Protein AF-A0AAX6DIH0-F1 (afdb_monomer)

pLDDT: mean 71.56, std 19.79, range [36.53, 96.69]

Sequence (492 aa):
MLKDIANDQSIKSLIQKYQELTCFIYNHGWALSIMRTETRNGELVRPAITRFATNFLALDSILTHQADLKRMTNTRGWAENYMKLNRKDREKTNVVVGLIDSQTYWRDIAGVTAIFGPLVKVLRMVDSDDKAEMSHLYEAMDRAKFMIKNVGKWYKKWWQMIDKRWNNQLHQVIHAAGYFLKPKYQYANDVVNDDEVLNGFYRVVNRMVNNNETRLNINREAERFRLKTGAFGSNQFQSAVNRCLPAEWRFIYAREDAPNLTRLAVRILSQTVSSSNCERNWTTFSLIHTRPRNRLTVAKLEKLVFVHYNMRLRIRNVETSGDNQNVIDLDEIFHDQDPLTAWTREREAPLLDGRENEWLDDNLDIDPQDTAANARRPEKERKHQMYHLNRSTAIKTTVLIVEEMELHSRLVFTSHMNMKILKTSHMNTLETGQVIINLESTVWMMYMLEDLAIMMYLLLRTITTTHMIVHLQVIIHTILQRQNNILHLMAS

Nearest PDB structures (foldseek):
  8glv-assembly1_Cn  TM=2.446E-01  e=6.737E+00  Chlamydomonas reinhardtii
  6ixr-assembly1_A  TM=1.914E-01  e=5.417E+00  Saccharomyces cerevisiae S288C

InterPro domains:
  IPR008906 HAT, C-terminal dimerisation domain [PF05699] (254-311)
  IPR012337 Ribonuclease H-like superfamily [SSF53098] (2-314)

Structure (mmCIF, N/CA/C/O backbone):
data_AF-A0AAX6DIH0-F1
#
_entry.id   AF-A0AAX6DIH0-F1
#
loop_
_atom_site.group_PDB
_atom_site.id
_atom_site.type_symbol
_atom_site.label_atom_id
_atom_site.label_alt_id
_atom_site.label_comp_id
_atom_site.label_asym_id
_atom_site.label_entity_id
_atom_site.label_seq_id
_atom_site.pdbx_PDB_ins_code
_atom_site.Cartn_x
_atom_site.Cartn_y
_atom_site.Cartn_z
_atom_site.occupancy
_atom_site.B_iso_or_equiv
_atom_site.auth_seq_id
_atom_site.auth_comp_id
_atom_site.auth_asym_id
_atom_site.auth_atom_id
_atom_site.pdbx_PDB_model_num
ATOM 1 N N . MET A 1 1 ? 1.348 10.554 -1.898 1.00 82.12 1 MET A N 1
ATOM 2 C CA . MET A 1 1 ? 2.619 9.851 -1.626 1.00 82.12 1 MET A CA 1
ATOM 3 C C . MET A 1 1 ? 3.290 9.378 -2.912 1.00 82.12 1 MET A C 1
ATOM 5 O O . MET A 1 1 ? 4.180 10.083 -3.362 1.00 82.12 1 MET A O 1
ATOM 9 N N . LEU A 1 2 ? 2.847 8.287 -3.563 1.00 82.44 2 LEU A N 1
ATOM 10 C CA . LEU A 1 2 ? 3.457 7.799 -4.822 1.00 82.44 2 LEU A CA 1
ATOM 11 C C . LEU A 1 2 ? 3.534 8.878 -5.914 1.00 82.44 2 LEU A C 1
ATOM 13 O O . LEU A 1 2 ? 4.553 9.017 -6.580 1.00 82.44 2 LEU A O 1
ATOM 17 N N . LYS A 1 3 ? 2.485 9.703 -6.036 1.00 82.38 3 LYS A N 1
ATOM 18 C CA . LYS A 1 3 ? 2.463 10.883 -6.915 1.00 82.38 3 LYS A CA 1
ATOM 19 C C . LYS A 1 3 ? 3.599 11.865 -6.648 1.00 82.38 3 LYS A C 1
ATOM 21 O O . LYS A 1 3 ? 4.177 12.400 -7.584 1.00 82.38 3 LYS A O 1
ATOM 26 N N . ASP A 1 4 ? 3.890 12.138 -5.383 1.00 84.62 4 ASP A N 1
ATOM 27 C CA . ASP A 1 4 ? 4.917 13.110 -5.016 1.00 84.62 4 ASP A CA 1
ATOM 28 C C . ASP A 1 4 ? 6.291 12.562 -5.358 1.00 84.62 4 ASP A C 1
ATOM 30 O O . ASP A 1 4 ? 7.088 13.260 -5.971 1.00 84.62 4 ASP A O 1
ATOM 34 N N . ILE A 1 5 ? 6.523 11.290 -5.027 1.00 84.75 5 ILE A N 1
ATOM 35 C CA . ILE A 1 5 ? 7.761 10.583 -5.346 1.00 84.75 5 ILE A CA 1
ATOM 36 C C . ILE A 1 5 ? 7.961 10.563 -6.871 1.00 84.75 5 ILE A C 1
ATOM 38 O O . ILE A 1 5 ? 9.002 10.990 -7.355 1.00 84.75 5 ILE A O 1
ATOM 42 N N . ALA A 1 6 ? 6.935 10.190 -7.642 1.00 82.62 6 ALA A N 1
ATOM 43 C CA . ALA A 1 6 ? 6.972 10.206 -9.106 1.00 82.62 6 ALA A CA 1
ATOM 44 C C . ALA A 1 6 ? 7.168 11.610 -9.709 1.00 82.62 6 ALA A C 1
ATOM 46 O O . ALA A 1 6 ? 7.619 11.735 -10.846 1.00 82.62 6 ALA A O 1
ATOM 47 N N . ASN A 1 7 ? 6.834 12.670 -8.967 1.00 85.44 7 ASN A N 1
ATOM 48 C CA . ASN A 1 7 ? 7.033 14.043 -9.413 1.00 85.44 7 ASN A CA 1
ATOM 49 C C . ASN A 1 7 ? 8.473 14.544 -9.242 1.00 85.44 7 ASN A C 1
ATOM 51 O O . ASN A 1 7 ? 8.796 15.608 -9.778 1.00 85.44 7 ASN A O 1
ATOM 55 N N . ASP A 1 8 ? 9.321 13.802 -8.529 1.00 87.56 8 ASP A N 1
ATOM 56 C CA . ASP A 1 8 ? 10.723 14.146 -8.365 1.00 87.56 8 ASP A CA 1
ATOM 57 C C . ASP A 1 8 ? 11.472 14.132 -9.705 1.00 87.56 8 ASP A C 1
ATOM 59 O O . ASP A 1 8 ? 11.314 13.219 -10.516 1.00 87.56 8 ASP A O 1
ATOM 63 N N . GLN A 1 9 ? 12.332 15.129 -9.926 1.00 89.31 9 GLN A N 1
ATOM 64 C CA . GLN A 1 9 ? 13.019 15.299 -11.208 1.00 89.31 9 GLN A CA 1
ATOM 65 C C . GLN A 1 9 ? 13.925 14.112 -11.564 1.00 89.31 9 GLN A C 1
ATOM 67 O O . GLN A 1 9 ? 14.038 13.767 -12.741 1.00 89.31 9 GLN A O 1
ATOM 72 N N . SER A 1 10 ? 14.535 13.458 -10.567 1.00 87.75 10 SER A N 1
ATOM 73 C CA . SER A 1 10 ? 15.376 12.280 -10.815 1.00 87.75 10 SER A CA 1
ATOM 74 C C . SER A 1 10 ? 14.550 11.101 -11.336 1.00 87.75 10 SER A C 1
ATOM 76 O O . SER A 1 10 ? 14.938 10.458 -12.309 1.00 87.75 10 SER A O 1
ATOM 78 N N . ILE A 1 11 ? 13.358 10.891 -10.771 1.00 87.69 11 ILE A N 1
ATOM 79 C CA . ILE A 1 11 ? 12.446 9.819 -11.178 1.00 87.69 11 ILE A CA 1
ATOM 80 C C . ILE A 1 11 ? 11.802 10.137 -12.527 1.00 87.69 11 ILE A C 1
ATOM 82 O O . ILE A 1 11 ? 11.732 9.259 -13.381 1.00 87.69 11 ILE A O 1
ATOM 86 N N . LYS A 1 12 ? 11.405 11.392 -12.775 1.00 88.62 12 LYS A N 1
ATOM 87 C CA . LYS A 1 12 ? 10.917 11.813 -14.098 1.00 88.62 12 LYS A CA 1
ATOM 88 C C . LYS A 1 12 ? 11.944 11.552 -15.194 1.00 88.62 12 LYS A C 1
ATOM 90 O O . LYS A 1 12 ? 11.591 10.998 -16.229 1.00 88.62 12 LYS A O 1
ATOM 95 N N . SER A 1 13 ? 13.208 11.911 -14.954 1.00 91.62 13 SER A N 1
ATOM 96 C CA . SER A 1 13 ? 14.294 11.641 -15.902 1.00 91.62 13 SER A CA 1
ATOM 97 C C . SER A 1 13 ? 14.486 10.140 -16.133 1.00 91.62 13 SER A C 1
ATOM 99 O O . SER A 1 13 ? 14.690 9.716 -17.268 1.00 91.62 13 SER A O 1
ATOM 101 N N . LEU A 1 14 ? 14.376 9.327 -15.081 1.00 91.75 14 LEU A N 1
ATOM 102 C CA . LEU A 1 14 ? 14.484 7.874 -15.181 1.00 91.75 14 LEU A CA 1
ATOM 103 C C . LEU A 1 14 ? 13.341 7.261 -16.006 1.00 91.75 14 LEU A C 1
ATOM 105 O O . LEU A 1 14 ? 13.594 6.465 -16.907 1.00 91.75 14 LEU A O 1
ATOM 109 N N . ILE A 1 15 ? 12.100 7.689 -15.754 1.00 88.94 15 ILE A N 1
ATOM 110 C CA . ILE A 1 15 ? 10.916 7.269 -16.518 1.00 88.94 15 ILE A CA 1
ATOM 111 C C . ILE A 1 15 ? 11.035 7.704 -17.983 1.00 88.94 15 ILE A C 1
ATOM 113 O O . ILE A 1 15 ? 10.686 6.935 -18.873 1.00 88.94 15 ILE A O 1
ATOM 117 N N . GLN A 1 16 ? 11.563 8.900 -18.255 1.00 90.50 16 GLN A N 1
ATOM 118 C CA . GLN A 1 16 ? 11.782 9.367 -19.623 1.00 90.50 16 GLN A CA 1
ATOM 119 C C . GLN A 1 16 ? 12.799 8.489 -20.368 1.00 90.50 16 GLN A C 1
ATOM 121 O O . GLN A 1 16 ? 12.529 8.065 -21.487 1.00 90.50 16 GLN A O 1
ATOM 126 N N . LYS A 1 17 ? 13.932 8.145 -19.741 1.00 93.69 17 LYS A N 1
ATOM 127 C CA . LYS A 1 17 ? 14.923 7.220 -20.327 1.00 93.69 17 LYS A CA 1
ATOM 128 C C . LYS A 1 17 ? 14.318 5.843 -20.608 1.00 93.69 17 LYS A C 1
ATOM 130 O O . LYS A 1 17 ? 14.546 5.266 -21.669 1.00 93.69 17 LYS A O 1
ATOM 135 N N . TYR A 1 18 ? 13.499 5.343 -19.683 1.00 92.00 18 TYR A N 1
ATOM 136 C CA . TYR A 1 18 ? 12.735 4.115 -19.881 1.00 92.00 18 TYR A CA 1
ATOM 137 C C . TYR A 1 18 ? 11.780 4.219 -21.089 1.00 92.00 18 TYR A C 1
ATOM 139 O O . TYR A 1 18 ? 11.703 3.305 -21.914 1.00 92.00 18 TYR A O 1
ATOM 147 N N . GLN A 1 19 ? 11.066 5.340 -21.227 1.00 89.94 19 GLN A N 1
ATOM 148 C CA . GLN A 1 19 ? 10.177 5.592 -22.363 1.00 89.94 19 GLN A CA 1
ATOM 149 C C . GLN A 1 19 ? 10.949 5.658 -23.683 1.00 89.94 19 GLN A C 1
ATOM 151 O O . GLN A 1 19 ? 10.510 5.066 -24.662 1.00 89.94 19 GLN A O 1
ATOM 156 N N . GLU A 1 20 ? 12.103 6.324 -23.719 1.00 91.00 20 GLU A N 1
ATOM 157 C CA . GLU A 1 20 ? 12.972 6.388 -24.900 1.00 91.00 20 GLU A CA 1
ATOM 158 C C . GLU A 1 20 ? 13.431 4.989 -25.338 1.00 91.00 20 GLU A C 1
ATOM 160 O O . GLU A 1 20 ? 13.295 4.635 -26.513 1.00 91.00 20 GLU A O 1
ATOM 165 N N . LEU A 1 21 ? 13.882 4.163 -24.388 1.00 92.56 21 LEU A N 1
ATOM 166 C CA . LEU A 1 21 ? 14.271 2.773 -24.630 1.00 92.56 21 LEU A CA 1
ATOM 167 C C . LEU A 1 21 ? 13.101 1.943 -25.164 1.00 92.56 21 LEU A C 1
ATOM 169 O O . LEU A 1 21 ? 13.224 1.278 -26.193 1.00 92.56 21 LEU A O 1
ATOM 173 N N . THR A 1 22 ? 11.945 1.989 -24.504 1.00 91.06 22 THR A N 1
ATOM 174 C CA . THR A 1 22 ? 10.790 1.182 -24.922 1.00 91.06 22 THR A CA 1
ATOM 175 C C . THR A 1 22 ? 10.211 1.648 -26.250 1.00 91.06 22 THR A C 1
ATOM 177 O O . THR A 1 22 ? 9.911 0.818 -27.107 1.00 91.06 22 THR A O 1
ATOM 180 N N . CYS A 1 23 ? 10.123 2.956 -26.486 1.00 90.50 23 CYS A N 1
ATOM 181 C CA . CYS A 1 23 ? 9.699 3.496 -27.774 1.00 90.50 23 CYS A CA 1
ATOM 182 C C . CYS A 1 23 ? 10.634 3.036 -28.891 1.00 90.50 23 CYS A C 1
ATOM 184 O O . CYS A 1 23 ? 10.157 2.641 -29.951 1.00 90.50 23 CYS A O 1
ATOM 186 N N . PHE A 1 24 ? 11.949 3.027 -28.662 1.00 91.75 24 PHE A N 1
ATOM 187 C CA . PHE A 1 24 ? 12.888 2.488 -29.636 1.00 91.75 24 PHE A CA 1
ATOM 188 C C . PHE A 1 24 ? 12.606 1.013 -29.945 1.00 91.75 24 PHE A C 1
ATOM 190 O O . PHE A 1 24 ? 12.444 0.677 -31.118 1.00 91.75 24 PHE A O 1
ATOM 197 N N . ILE A 1 25 ? 12.502 0.153 -28.926 1.00 90.75 25 ILE A N 1
ATOM 198 C CA . ILE A 1 25 ? 12.287 -1.291 -29.117 1.00 90.75 25 ILE A CA 1
ATOM 199 C C . ILE A 1 25 ? 10.997 -1.547 -29.899 1.00 90.75 25 ILE A C 1
ATOM 201 O O . ILE A 1 25 ? 11.016 -2.251 -30.903 1.00 90.75 25 ILE A O 1
ATOM 205 N N . TYR A 1 26 ? 9.882 -0.944 -29.481 1.00 89.44 26 TYR A N 1
ATOM 206 C CA . TYR A 1 26 ? 8.582 -1.205 -30.098 1.00 89.44 26 TYR A CA 1
ATOM 207 C C . TYR A 1 26 ? 8.406 -0.568 -31.482 1.00 89.44 26 TYR A C 1
ATOM 209 O O . TYR A 1 26 ? 7.599 -1.064 -32.265 1.00 89.44 26 TYR A O 1
ATOM 217 N N . ASN A 1 27 ? 9.148 0.495 -31.806 1.00 89.38 27 ASN A N 1
ATOM 218 C CA . ASN A 1 27 ? 9.088 1.127 -33.128 1.00 89.38 27 ASN A CA 1
ATOM 219 C C . ASN A 1 27 ? 9.969 0.426 -34.173 1.00 89.38 27 ASN A C 1
ATOM 221 O O . ASN A 1 27 ? 9.798 0.662 -35.368 1.00 89.38 27 ASN A O 1
ATOM 225 N N . HIS A 1 28 ? 10.898 -0.437 -33.755 1.00 89.38 28 HIS A N 1
ATOM 226 C CA . HIS A 1 28 ? 11.780 -1.172 -34.656 1.00 89.38 28 HIS A CA 1
ATOM 227 C C . HIS A 1 28 ? 11.434 -2.661 -34.625 1.00 89.38 28 HIS A C 1
ATOM 229 O O . HIS A 1 28 ? 11.821 -3.375 -33.705 1.00 89.38 28 HIS A O 1
ATOM 235 N N . GLY A 1 29 ? 10.744 -3.153 -35.661 1.00 91.31 29 GLY A N 1
ATOM 236 C CA . GLY A 1 29 ? 10.267 -4.543 -35.710 1.00 91.31 29 GLY A CA 1
ATOM 237 C C . GLY A 1 29 ? 11.365 -5.595 -35.501 1.00 91.31 29 GLY A C 1
ATOM 238 O O . GLY A 1 29 ? 11.137 -6.600 -34.833 1.00 91.31 29 GLY A O 1
ATOM 239 N N . TRP A 1 30 ? 12.580 -5.332 -35.991 1.00 93.69 30 TRP A N 1
ATOM 240 C CA . TRP A 1 30 ? 13.739 -6.199 -35.765 1.00 93.69 30 TRP A CA 1
ATOM 241 C C . TRP A 1 30 ? 14.182 -6.207 -34.292 1.00 93.69 30 TRP A C 1
ATOM 243 O O . TRP A 1 30 ? 14.442 -7.274 -33.742 1.00 93.69 30 TRP A O 1
ATOM 253 N N . ALA A 1 31 ? 14.209 -5.046 -33.629 1.00 92.75 31 ALA A N 1
ATOM 254 C CA . ALA A 1 31 ? 14.579 -4.932 -32.221 1.00 92.75 31 ALA A CA 1
ATOM 255 C C . ALA A 1 31 ? 13.527 -5.603 -31.331 1.00 92.75 31 ALA A C 1
ATOM 257 O O . ALA A 1 31 ? 13.877 -6.362 -30.432 1.00 92.75 31 ALA A O 1
ATOM 258 N N . LEU A 1 32 ? 12.240 -5.393 -31.627 1.00 92.62 32 LEU A N 1
ATOM 259 C CA . LEU A 1 32 ? 11.130 -6.069 -30.957 1.00 92.62 32 LEU A CA 1
ATOM 260 C C . LEU A 1 32 ? 11.210 -7.595 -31.105 1.00 92.62 32 LEU A C 1
ATOM 262 O O . LEU A 1 32 ? 11.007 -8.316 -30.131 1.00 92.62 32 LEU A O 1
ATOM 266 N N . SER A 1 33 ? 11.525 -8.094 -32.304 1.00 92.88 33 SER A N 1
ATOM 267 C CA . SER A 1 33 ? 11.663 -9.534 -32.554 1.00 92.88 33 SER A CA 1
ATOM 268 C C . SER A 1 33 ? 12.794 -10.155 -31.733 1.00 92.88 33 SER A C 1
ATOM 270 O O . SER A 1 33 ? 12.621 -11.238 -31.174 1.00 92.88 33 SER A O 1
ATOM 272 N N . ILE A 1 34 ? 13.943 -9.479 -31.641 1.00 93.25 34 ILE A N 1
ATOM 273 C CA . ILE A 1 34 ? 15.076 -9.955 -30.837 1.00 93.25 34 ILE A CA 1
ATOM 274 C C . ILE A 1 34 ? 14.721 -9.892 -29.351 1.00 93.25 34 ILE A C 1
ATOM 276 O O . ILE A 1 34 ? 14.935 -10.875 -28.650 1.00 93.25 34 ILE A O 1
ATOM 280 N N . MET A 1 35 ? 14.115 -8.792 -28.887 1.00 94.50 35 MET A N 1
ATOM 281 C CA . MET A 1 35 ? 13.665 -8.656 -27.499 1.00 94.50 35 MET A CA 1
ATOM 282 C C . MET A 1 35 ? 12.767 -9.827 -27.103 1.00 94.50 35 MET A C 1
ATOM 284 O O . MET A 1 35 ? 13.090 -10.533 -26.158 1.00 94.50 35 MET A O 1
ATOM 288 N N . ARG A 1 36 ? 11.713 -10.104 -27.884 1.00 9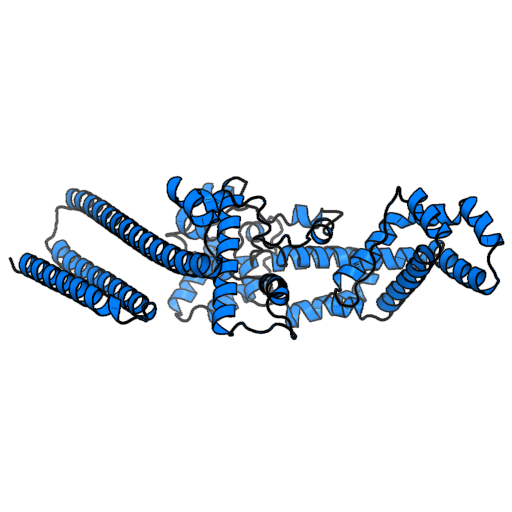2.12 36 ARG A N 1
ATOM 289 C CA . ARG A 1 36 ? 10.804 -11.234 -27.635 1.00 92.12 36 ARG A CA 1
ATOM 290 C C . ARG A 1 36 ? 11.517 -12.582 -27.654 1.00 92.12 36 ARG A C 1
ATOM 292 O O . ARG A 1 36 ? 11.158 -13.466 -26.889 1.00 92.12 36 ARG A O 1
ATOM 299 N N . THR A 1 37 ? 12.530 -12.751 -28.496 1.00 92.94 37 THR A N 1
ATOM 3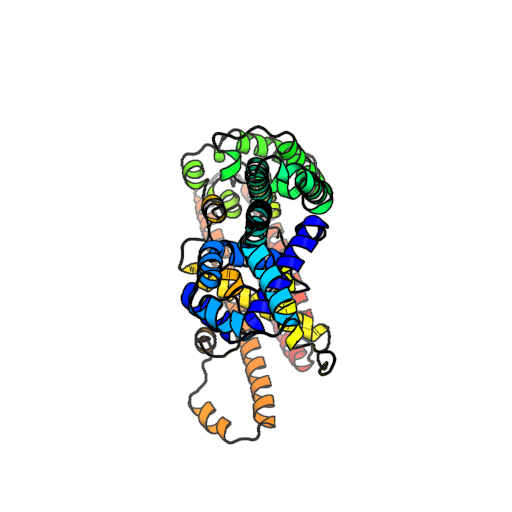00 C CA . THR A 1 37 ? 13.324 -13.987 -28.507 1.00 92.94 37 THR A CA 1
ATOM 301 C C . THR A 1 37 ? 14.092 -14.146 -27.192 1.00 92.94 37 THR A C 1
ATOM 303 O O . THR A 1 37 ? 14.024 -15.199 -26.560 1.00 92.94 37 THR A O 1
ATOM 306 N N . GLU A 1 38 ? 14.754 -13.084 -26.731 1.00 91.00 38 GLU A N 1
ATOM 307 C CA . GLU A 1 38 ? 15.562 -13.100 -25.506 1.00 91.00 38 GLU A CA 1
ATOM 308 C C . GLU A 1 38 ? 14.731 -13.163 -24.219 1.00 91.00 38 GLU A C 1
ATOM 310 O O . GLU A 1 38 ? 15.171 -13.769 -23.241 1.00 91.00 38 GLU A O 1
ATOM 315 N N . THR A 1 39 ? 13.530 -12.579 -24.219 1.00 87.81 39 THR A N 1
ATOM 316 C CA . THR A 1 39 ? 12.604 -12.552 -23.074 1.00 87.81 39 THR A CA 1
ATOM 317 C C . THR A 1 39 ? 11.606 -13.713 -23.070 1.00 87.81 39 THR A C 1
ATOM 319 O O . THR A 1 39 ? 10.703 -13.729 -22.237 1.00 87.81 39 THR A O 1
ATOM 322 N N . ARG A 1 40 ? 11.726 -14.687 -23.988 1.00 88.75 40 ARG A N 1
ATOM 323 C CA . ARG A 1 40 ? 10.777 -15.814 -24.150 1.00 88.75 40 ARG A CA 1
ATOM 324 C C . ARG A 1 40 ? 9.328 -15.348 -24.369 1.00 88.75 40 ARG A C 1
ATOM 326 O O . ARG A 1 40 ? 8.396 -15.844 -23.743 1.00 88.75 40 ARG A O 1
ATOM 333 N N . ASN A 1 41 ? 9.155 -14.402 -25.287 1.00 85.81 41 ASN A N 1
ATOM 334 C CA . ASN A 1 41 ? 7.922 -13.677 -25.604 1.00 85.81 41 ASN A CA 1
ATOM 335 C C . ASN A 1 41 ? 7.390 -12.793 -24.461 1.00 85.81 41 ASN A C 1
ATOM 337 O O . ASN A 1 41 ? 6.200 -12.482 -24.431 1.00 85.81 41 ASN A O 1
ATOM 341 N N . GLY A 1 42 ? 8.261 -12.360 -23.547 1.00 80.25 42 GLY A N 1
ATOM 342 C CA . GLY A 1 42 ? 7.937 -11.346 -22.548 1.00 80.25 42 GLY A CA 1
ATOM 343 C C . GLY A 1 42 ? 7.671 -9.973 -23.175 1.00 80.25 42 GLY A C 1
ATOM 344 O O . GLY A 1 42 ? 8.226 -9.622 -24.220 1.00 80.25 42 GLY A O 1
ATOM 345 N N . GLU A 1 43 ? 6.828 -9.183 -22.517 1.00 83.81 43 GLU A N 1
ATOM 346 C CA . GLU A 1 43 ? 6.463 -7.821 -22.915 1.00 83.81 43 GLU A CA 1
ATOM 347 C C . GLU A 1 43 ? 6.843 -6.832 -21.808 1.00 83.81 43 GLU A C 1
ATOM 349 O O . GLU A 1 43 ? 6.746 -7.144 -20.621 1.00 83.81 43 GLU A O 1
ATOM 354 N N . LEU A 1 44 ? 7.246 -5.617 -22.191 1.00 83.44 44 LEU A N 1
ATOM 355 C CA . LEU A 1 44 ? 7.573 -4.553 -21.242 1.00 83.44 44 LEU A CA 1
ATOM 356 C C . LEU A 1 44 ? 6.329 -3.716 -20.928 1.00 83.44 44 LEU A C 1
ATOM 358 O O . LEU A 1 44 ? 5.623 -3.252 -21.829 1.00 83.44 44 LEU A O 1
ATOM 362 N N . VAL A 1 45 ? 6.076 -3.473 -19.641 1.00 79.50 45 VAL A N 1
ATOM 363 C CA . VAL A 1 45 ? 4.878 -2.742 -19.200 1.00 79.50 45 VAL A CA 1
ATOM 364 C C . VAL A 1 45 ? 4.992 -1.251 -19.492 1.00 79.50 45 VAL A C 1
ATOM 366 O O . VAL A 1 45 ? 5.800 -0.559 -18.888 1.00 79.50 45 VAL A O 1
ATOM 369 N N . ARG A 1 46 ? 4.126 -0.702 -20.347 1.00 70.00 46 ARG A N 1
ATOM 370 C CA . ARG A 1 46 ? 4.151 0.738 -20.647 1.00 70.00 46 ARG A CA 1
ATOM 371 C C . ARG A 1 46 ? 3.566 1.576 -19.500 1.00 70.00 46 ARG A C 1
ATOM 373 O O . ARG A 1 46 ? 2.508 1.221 -18.978 1.00 70.00 46 ARG A O 1
ATOM 380 N N . PRO A 1 47 ? 4.163 2.731 -19.151 1.00 60.41 47 PRO A N 1
ATOM 381 C CA . PRO A 1 47 ? 3.657 3.580 -18.089 1.00 60.41 47 PRO A CA 1
ATOM 382 C C . PRO A 1 47 ? 2.399 4.294 -18.591 1.00 60.41 47 PRO A C 1
ATOM 384 O O . PRO A 1 47 ? 2.391 4.873 -19.681 1.00 60.41 47 PRO A O 1
ATOM 387 N N . ALA A 1 48 ? 1.327 4.272 -17.804 1.00 56.56 48 ALA A N 1
ATOM 388 C CA . ALA A 1 48 ? 0.115 5.021 -18.094 1.00 56.56 48 ALA A CA 1
ATOM 389 C C . ALA A 1 48 ? 0.236 6.448 -17.546 1.00 56.56 48 ALA A C 1
ATOM 391 O O . ALA A 1 48 ? 0.630 6.667 -16.401 1.00 56.56 48 ALA A O 1
ATOM 392 N N . ILE A 1 49 ? -0.192 7.428 -18.345 1.00 42.09 49 ILE A N 1
ATOM 393 C CA . ILE A 1 49 ? -0.074 8.866 -18.044 1.00 42.09 49 ILE A CA 1
ATOM 394 C C . ILE A 1 49 ? -0.740 9.244 -16.702 1.00 42.09 49 ILE A C 1
ATOM 396 O O . ILE A 1 49 ? -0.311 10.189 -16.043 1.00 42.09 49 ILE A O 1
ATOM 400 N N . THR A 1 50 ? -1.772 8.509 -16.270 1.00 47.56 50 THR A N 1
ATOM 401 C CA . THR A 1 50 ? -2.638 8.884 -15.137 1.00 47.56 50 THR A CA 1
ATOM 402 C C . THR A 1 50 ? -2.595 7.941 -13.930 1.00 47.56 50 THR A C 1
ATOM 404 O O . THR A 1 50 ? -3.307 8.191 -12.960 1.00 47.56 50 THR A O 1
ATOM 407 N N . ARG A 1 51 ? -1.768 6.882 -13.926 1.00 62.47 51 ARG A N 1
ATOM 408 C CA . ARG A 1 51 ? -1.746 5.891 -12.828 1.00 62.47 51 ARG A CA 1
ATOM 409 C C . ARG A 1 51 ? -0.336 5.691 -12.279 1.00 62.47 51 ARG A C 1
ATOM 411 O O . ARG A 1 51 ? 0.456 4.958 -12.855 1.00 62.47 51 ARG A O 1
ATOM 418 N N . PHE A 1 52 ? -0.023 6.293 -11.133 1.00 65.94 52 PHE A N 1
ATOM 419 C CA . PHE A 1 52 ? 1.329 6.285 -10.541 1.00 65.94 52 PHE A CA 1
ATOM 420 C C . PHE A 1 52 ? 1.924 4.887 -10.314 1.00 65.94 52 PHE A C 1
ATOM 422 O O . PHE A 1 52 ? 3.128 4.714 -10.471 1.00 65.94 52 PHE A O 1
ATOM 429 N N . ALA A 1 53 ? 1.095 3.887 -10.013 1.00 67.75 53 ALA A N 1
ATOM 430 C CA . ALA A 1 53 ? 1.533 2.498 -9.879 1.00 67.75 53 ALA A CA 1
ATOM 431 C C . ALA A 1 53 ? 2.012 1.879 -11.211 1.00 67.75 53 ALA A C 1
ATOM 433 O O . ALA A 1 53 ? 2.860 0.996 -11.202 1.00 67.75 53 ALA A O 1
ATOM 434 N N . THR A 1 54 ? 1.566 2.385 -12.368 1.00 74.81 54 THR A N 1
ATOM 435 C CA . THR A 1 54 ? 2.059 1.914 -13.677 1.00 74.81 54 THR A CA 1
ATOM 436 C C . THR A 1 54 ? 3.484 2.371 -13.983 1.00 74.81 54 THR A C 1
ATOM 438 O O . THR A 1 54 ? 4.197 1.673 -14.693 1.00 74.81 54 THR A O 1
ATOM 441 N N . ASN A 1 55 ? 3.934 3.495 -13.410 1.00 79.62 55 ASN A N 1
ATOM 442 C CA . ASN A 1 55 ? 5.341 3.893 -13.500 1.00 79.62 55 ASN A CA 1
ATOM 443 C C . ASN A 1 55 ? 6.230 2.914 -12.731 1.00 79.62 55 ASN A C 1
ATOM 445 O O . ASN A 1 55 ? 7.294 2.558 -13.218 1.00 79.62 55 ASN A O 1
ATOM 449 N N . PHE A 1 56 ? 5.783 2.462 -11.555 1.00 81.88 56 PHE A N 1
ATOM 450 C CA . PHE A 1 56 ? 6.481 1.413 -10.817 1.00 81.88 56 PHE A CA 1
ATOM 451 C C . PHE A 1 56 ? 6.518 0.110 -11.617 1.00 81.88 56 PHE A C 1
ATOM 453 O O . PHE A 1 56 ? 7.602 -0.403 -11.848 1.00 81.88 56 PHE A O 1
ATOM 460 N N . LEU A 1 57 ? 5.371 -0.351 -12.129 1.00 79.38 57 LEU A N 1
ATOM 461 C CA . LEU A 1 57 ? 5.292 -1.557 -12.962 1.00 79.38 57 LEU A CA 1
ATOM 462 C C . LEU A 1 57 ? 6.232 -1.522 -14.166 1.00 79.38 57 LEU A C 1
ATOM 464 O O . LEU A 1 57 ? 6.858 -2.520 -14.498 1.00 79.38 57 LEU A O 1
ATOM 468 N N . ALA A 1 58 ? 6.327 -0.371 -14.826 1.00 84.88 58 ALA A N 1
ATOM 469 C CA . ALA A 1 58 ? 7.209 -0.190 -15.966 1.00 84.88 58 ALA A CA 1
ATOM 470 C C . ALA A 1 58 ? 8.692 -0.342 -15.588 1.00 84.88 58 ALA A C 1
ATOM 472 O O . ALA A 1 58 ? 9.449 -1.001 -16.301 1.00 84.88 58 ALA A O 1
ATOM 473 N N . LEU A 1 59 ? 9.093 0.258 -14.462 1.00 89.75 59 LEU A N 1
ATOM 474 C CA . LEU A 1 59 ? 10.462 0.203 -13.945 1.00 89.75 59 LEU A CA 1
ATOM 475 C C . LEU A 1 59 ? 10.822 -1.178 -13.380 1.00 89.75 59 LEU A C 1
ATOM 477 O O . LEU A 1 59 ? 11.937 -1.645 -13.591 1.00 89.75 59 LEU A O 1
ATOM 481 N N . ASP A 1 60 ? 9.880 -1.839 -12.718 1.00 87.38 60 ASP A N 1
ATOM 482 C CA . ASP A 1 60 ? 10.044 -3.200 -12.211 1.00 87.38 60 ASP A CA 1
ATOM 483 C C . ASP A 1 60 ? 10.163 -4.201 -13.372 1.00 87.38 60 ASP A C 1
ATOM 485 O O . ASP A 1 60 ? 11.143 -4.933 -13.471 1.00 87.38 60 ASP A O 1
ATOM 489 N N . SER A 1 61 ? 9.263 -4.111 -14.359 1.00 87.88 61 SER A N 1
ATOM 490 C CA . SER A 1 61 ? 9.269 -4.948 -15.567 1.00 87.88 61 SER A CA 1
ATOM 491 C C . SER A 1 61 ? 10.592 -4.882 -16.337 1.00 87.88 61 SER A C 1
ATOM 493 O O . SER A 1 61 ? 11.130 -5.915 -16.740 1.00 87.88 61 SER A O 1
ATOM 495 N N . ILE A 1 62 ? 11.162 -3.688 -16.541 1.00 90.94 62 ILE A N 1
ATOM 496 C CA . ILE A 1 62 ? 12.461 -3.585 -17.225 1.00 90.94 62 ILE A CA 1
ATOM 497 C C . ILE A 1 62 ? 13.610 -4.119 -16.379 1.00 90.94 62 ILE A C 1
ATOM 499 O O . ILE A 1 62 ? 14.569 -4.649 -16.938 1.00 90.94 62 ILE A O 1
ATOM 503 N N . LEU A 1 63 ? 13.525 -3.989 -15.054 1.00 91.81 63 LEU A N 1
ATOM 504 C CA . LEU A 1 63 ? 14.532 -4.515 -14.144 1.00 91.81 63 LEU A CA 1
ATOM 505 C C . LEU A 1 63 ? 14.554 -6.046 -14.193 1.00 91.81 63 LEU A C 1
ATOM 507 O O . LEU A 1 63 ? 15.635 -6.623 -14.306 1.00 91.81 63 LEU A O 1
ATOM 511 N N . THR A 1 64 ? 13.384 -6.694 -14.219 1.00 89.88 64 THR A N 1
ATOM 512 C CA . THR A 1 64 ? 13.252 -8.150 -14.407 1.00 89.88 64 THR A CA 1
ATOM 513 C C . THR A 1 64 ? 13.916 -8.619 -15.703 1.00 89.88 64 THR A C 1
ATOM 515 O O . THR A 1 64 ? 14.591 -9.646 -15.719 1.00 89.88 64 THR A O 1
ATOM 518 N N . HIS A 1 65 ? 13.796 -7.836 -16.778 1.00 91.12 65 HIS A N 1
ATOM 519 C CA . HIS A 1 65 ? 14.373 -8.147 -18.089 1.00 91.12 65 HIS A CA 1
ATOM 520 C C . HIS A 1 65 ? 15.771 -7.554 -18.326 1.00 91.12 65 HIS A C 1
ATOM 522 O O . HIS A 1 65 ? 16.257 -7.560 -19.459 1.00 91.12 65 HIS A O 1
ATOM 528 N N . GLN A 1 66 ? 16.467 -7.066 -17.292 1.00 93.94 66 GLN A N 1
ATOM 529 C CA . GLN A 1 66 ? 17.791 -6.450 -17.441 1.00 93.94 66 GLN A CA 1
ATOM 530 C C . GLN A 1 66 ? 18.785 -7.365 -18.173 1.00 93.94 66 GLN A C 1
ATOM 532 O O . GLN A 1 66 ? 19.475 -6.934 -19.100 1.00 93.94 66 GLN A O 1
ATOM 537 N N . ALA A 1 67 ? 18.894 -8.623 -17.735 1.00 93.94 67 ALA A N 1
ATOM 538 C CA . ALA A 1 67 ? 19.836 -9.578 -18.312 1.00 93.94 67 ALA A CA 1
ATOM 539 C C . ALA A 1 67 ? 19.478 -9.916 -19.767 1.00 93.94 67 ALA A C 1
ATOM 541 O O . ALA A 1 67 ? 20.368 -10.067 -20.601 1.00 93.94 67 ALA A O 1
ATOM 542 N N . ASP A 1 68 ? 18.185 -9.996 -20.071 1.00 94.56 68 ASP A N 1
ATOM 543 C CA . ASP A 1 68 ? 17.668 -10.306 -21.404 1.00 94.56 68 ASP A CA 1
ATOM 544 C C . ASP A 1 68 ? 17.955 -9.158 -22.376 1.00 94.56 68 ASP A C 1
ATOM 546 O O . ASP A 1 68 ? 18.470 -9.378 -23.470 1.00 94.56 68 ASP A O 1
ATOM 550 N N . LEU A 1 69 ? 17.728 -7.913 -21.945 1.00 94.75 69 LEU A N 1
ATOM 551 C CA . LEU A 1 69 ? 18.026 -6.716 -22.734 1.00 94.75 69 LEU A CA 1
ATOM 552 C C . LEU A 1 69 ? 19.529 -6.550 -22.995 1.00 94.75 69 LEU A C 1
ATOM 554 O O . LEU A 1 69 ? 19.920 -6.142 -24.087 1.00 94.75 69 LEU A O 1
ATOM 558 N N . LYS A 1 70 ? 20.382 -6.924 -22.033 1.00 95.00 70 LYS A N 1
ATOM 559 C CA . LYS A 1 70 ? 21.837 -6.979 -22.245 1.00 95.00 70 LYS A CA 1
ATOM 560 C C . LYS A 1 70 ? 22.245 -8.064 -23.242 1.00 95.00 70 LYS A C 1
ATOM 562 O O . LYS A 1 70 ? 23.195 -7.870 -23.992 1.00 95.00 70 LYS A O 1
ATOM 567 N N . ARG A 1 71 ? 21.566 -9.215 -23.283 1.00 94.94 71 ARG A N 1
ATOM 568 C CA . ARG A 1 71 ? 21.837 -10.232 -24.316 1.00 94.94 71 ARG A CA 1
ATOM 569 C C . ARG A 1 71 ? 21.364 -9.774 -25.687 1.00 94.94 71 ARG A C 1
ATOM 571 O O . ARG A 1 71 ? 22.109 -9.915 -26.650 1.00 94.94 71 ARG A O 1
ATOM 578 N N . MET A 1 72 ? 20.189 -9.151 -25.756 1.00 94.25 72 MET A N 1
ATOM 579 C CA . MET A 1 72 ? 19.598 -8.603 -26.978 1.00 94.25 72 MET A CA 1
ATOM 580 C C . MET A 1 72 ? 20.579 -7.714 -27.753 1.00 94.25 72 MET A C 1
ATOM 582 O O . MET A 1 72 ? 20.761 -7.934 -28.953 1.00 94.25 72 MET A O 1
ATOM 586 N N . THR A 1 73 ? 21.256 -6.774 -27.084 1.00 93.88 73 THR A N 1
ATOM 587 C CA . THR A 1 73 ? 22.237 -5.871 -27.720 1.00 93.88 73 THR A CA 1
ATOM 588 C C . THR A 1 73 ? 23.519 -6.573 -28.178 1.00 93.88 73 THR A C 1
ATOM 590 O O . THR A 1 73 ? 24.225 -6.050 -29.037 1.00 93.88 73 THR A O 1
ATOM 593 N N . ASN A 1 74 ? 23.793 -7.773 -27.660 1.00 92.75 74 ASN A N 1
ATOM 594 C CA . ASN A 1 74 ? 24.961 -8.591 -27.988 1.00 92.75 74 ASN A CA 1
ATOM 595 C C . ASN A 1 74 ? 24.665 -9.706 -29.010 1.00 92.75 74 ASN A C 1
ATOM 597 O O . ASN A 1 74 ? 25.556 -10.482 -29.359 1.00 92.75 74 ASN A O 1
ATOM 601 N N . THR A 1 75 ? 23.432 -9.812 -29.513 1.00 94.44 75 THR A N 1
ATOM 602 C CA . THR A 1 75 ? 23.084 -10.827 -30.516 1.00 94.44 75 THR A CA 1
ATOM 603 C C . THR A 1 75 ? 23.661 -10.500 -31.895 1.00 94.44 75 THR A C 1
ATOM 605 O O . THR A 1 75 ? 23.748 -9.344 -32.316 1.00 94.44 75 THR A O 1
ATOM 608 N N . ARG A 1 76 ? 23.972 -11.542 -32.678 1.00 92.94 76 ARG A N 1
ATOM 609 C CA . ARG A 1 76 ? 24.367 -11.380 -34.088 1.00 92.94 76 ARG A CA 1
ATOM 610 C C . ARG A 1 76 ? 23.291 -10.650 -34.903 1.00 92.94 76 ARG A C 1
ATOM 612 O O . ARG A 1 76 ? 23.616 -9.779 -35.706 1.00 92.94 76 ARG A O 1
ATOM 619 N N . GLY A 1 77 ? 22.017 -10.963 -34.655 1.00 91.31 77 GLY A N 1
ATOM 620 C CA . GLY A 1 77 ? 20.886 -10.303 -35.309 1.00 91.31 77 GLY A CA 1
ATOM 621 C C . GLY A 1 77 ? 20.834 -8.797 -35.033 1.00 91.31 77 GLY A C 1
ATOM 622 O O . GLY A 1 77 ? 20.487 -8.025 -35.928 1.00 91.31 77 GLY A O 1
ATOM 623 N N . TRP A 1 78 ? 21.231 -8.357 -33.835 1.00 94.50 78 TRP A N 1
ATOM 624 C CA . TRP A 1 78 ? 21.343 -6.936 -33.508 1.00 94.50 78 TRP A CA 1
ATOM 625 C C . TRP A 1 78 ? 22.434 -6.255 -34.337 1.00 94.50 78 TRP A C 1
ATOM 627 O O . TRP A 1 78 ? 22.165 -5.250 -34.996 1.00 94.50 78 TRP A O 1
ATOM 637 N N . ALA A 1 79 ? 23.636 -6.839 -34.381 1.00 93.25 79 ALA A N 1
ATOM 638 C CA . ALA A 1 79 ? 24.758 -6.306 -35.152 1.00 93.25 79 ALA A CA 1
ATOM 639 C C . ALA A 1 79 ? 24.441 -6.193 -36.656 1.00 93.25 79 ALA A C 1
ATOM 641 O O . ALA A 1 79 ? 24.704 -5.162 -37.272 1.00 93.25 79 ALA A O 1
ATOM 642 N N . GLU A 1 80 ? 23.819 -7.215 -37.249 1.00 93.19 80 GLU A N 1
ATOM 643 C CA . GLU A 1 80 ? 23.459 -7.214 -38.673 1.00 93.19 80 GLU A CA 1
ATOM 644 C C . GLU A 1 80 ? 22.421 -6.137 -39.026 1.00 93.19 80 GLU A C 1
ATOM 646 O O . GLU A 1 80 ? 22.521 -5.501 -40.079 1.00 93.19 80 GLU A O 1
ATOM 651 N N . ASN A 1 81 ? 21.428 -5.908 -38.161 1.00 92.50 81 ASN A N 1
ATOM 652 C CA . ASN A 1 81 ? 20.432 -4.855 -38.373 1.00 92.50 81 ASN A CA 1
ATOM 653 C C . ASN A 1 81 ? 21.014 -3.462 -38.122 1.00 92.50 81 ASN A C 1
ATOM 655 O O . ASN A 1 81 ? 20.721 -2.541 -38.882 1.00 92.50 81 ASN A O 1
ATOM 659 N N . TYR A 1 82 ? 21.893 -3.317 -37.129 1.00 91.38 82 TYR A N 1
ATOM 660 C CA . TYR A 1 82 ? 22.585 -2.065 -36.834 1.00 91.38 82 TYR A CA 1
ATOM 661 C C . TYR A 1 82 ? 23.359 -1.523 -38.045 1.00 91.38 82 TYR A C 1
ATOM 663 O O . TYR A 1 82 ? 23.262 -0.337 -38.368 1.00 91.38 82 TYR A O 1
ATOM 671 N N . MET A 1 83 ? 24.072 -2.392 -38.773 1.00 90.00 83 MET A N 1
ATOM 672 C CA . MET A 1 83 ? 24.850 -1.989 -39.955 1.00 90.00 83 MET A CA 1
ATOM 673 C C . MET A 1 83 ? 23.980 -1.425 -41.087 1.00 90.00 83 MET A C 1
ATOM 675 O O . MET A 1 83 ? 24.443 -0.585 -41.861 1.00 90.00 83 MET A O 1
ATOM 679 N N . LYS A 1 84 ? 22.706 -1.830 -41.155 1.00 91.81 84 LYS A N 1
ATOM 680 C CA . LYS A 1 84 ? 21.738 -1.384 -42.171 1.00 91.81 84 LYS A CA 1
ATOM 681 C C . LYS A 1 84 ? 21.090 -0.034 -41.842 1.00 91.81 84 LYS A C 1
ATOM 683 O O . LYS A 1 84 ? 20.436 0.547 -42.705 1.00 91.81 84 LYS A O 1
ATOM 688 N N . LEU A 1 85 ? 21.249 0.478 -40.619 1.00 91.81 85 LEU A N 1
ATOM 689 C CA . LEU A 1 85 ? 20.631 1.734 -40.192 1.00 91.81 85 LEU A CA 1
ATOM 690 C C . LEU A 1 85 ? 21.308 2.956 -40.827 1.00 91.81 85 LEU A C 1
ATOM 692 O O . LEU A 1 85 ? 22.526 2.980 -41.029 1.00 91.81 85 LEU A O 1
ATOM 696 N N . ASN A 1 86 ? 20.520 4.007 -41.064 1.00 92.19 86 ASN A N 1
ATOM 697 C CA . ASN A 1 86 ? 21.024 5.337 -41.416 1.00 92.19 86 ASN A CA 1
ATOM 698 C C . ASN A 1 86 ? 21.696 6.016 -40.199 1.00 92.19 86 ASN A C 1
ATOM 700 O O . ASN A 1 86 ? 21.561 5.561 -39.062 1.00 92.19 86 ASN A O 1
ATOM 704 N N . ARG A 1 87 ? 22.393 7.142 -40.413 1.00 90.69 87 ARG A N 1
ATOM 705 C CA . ARG A 1 87 ? 23.122 7.849 -39.339 1.00 90.69 87 ARG A CA 1
ATOM 706 C C . ARG A 1 87 ? 22.233 8.219 -38.143 1.00 90.69 87 ARG A C 1
ATOM 708 O O . ARG A 1 87 ? 22.613 7.970 -37.004 1.00 90.69 87 ARG A O 1
ATOM 715 N N . LYS A 1 88 ? 21.042 8.764 -38.403 1.00 89.44 88 LYS A N 1
ATOM 716 C CA . LYS A 1 88 ? 20.106 9.242 -37.372 1.00 89.44 88 LYS A CA 1
ATOM 717 C C . LYS A 1 88 ? 19.588 8.103 -36.492 1.00 89.44 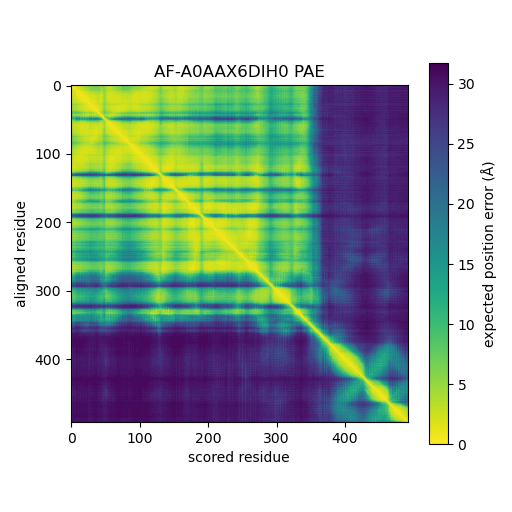88 LYS A C 1
ATOM 719 O O . LYS A 1 88 ? 19.466 8.262 -35.281 1.00 89.44 88 LYS A O 1
ATOM 724 N N . ASP A 1 89 ? 19.282 6.955 -37.084 1.00 88.56 89 ASP A N 1
ATOM 725 C CA . ASP A 1 89 ? 18.777 5.804 -36.339 1.00 88.56 89 ASP A CA 1
ATOM 726 C C . ASP A 1 89 ? 19.908 5.039 -35.637 1.00 88.56 89 ASP A C 1
ATOM 728 O O . ASP A 1 89 ? 19.685 4.506 -34.549 1.00 88.56 89 ASP A O 1
ATOM 732 N N . ARG A 1 90 ? 21.150 5.084 -36.151 1.00 91.44 90 ARG A N 1
ATOM 733 C CA . ARG A 1 90 ? 22.337 4.631 -35.398 1.00 91.44 90 ARG A CA 1
ATOM 734 C C . ARG A 1 90 ? 22.573 5.465 -34.144 1.00 91.44 90 ARG A C 1
ATOM 736 O O . ARG A 1 90 ? 22.799 4.890 -33.087 1.00 91.44 90 ARG A O 1
ATOM 743 N N . GLU A 1 91 ? 22.480 6.793 -34.239 1.00 91.94 91 GLU A N 1
ATOM 744 C CA . GLU A 1 91 ? 22.619 7.692 -33.082 1.00 91.94 91 GLU A CA 1
ATOM 745 C C . GLU A 1 91 ? 21.605 7.332 -31.981 1.00 91.94 91 GLU A C 1
ATOM 747 O O . GLU A 1 91 ? 21.993 7.119 -30.834 1.00 91.94 91 GLU A O 1
ATOM 752 N N . LYS A 1 92 ? 20.324 7.147 -32.333 1.00 90.56 92 LYS A N 1
ATOM 753 C CA . LYS A 1 92 ? 19.290 6.691 -31.381 1.00 90.56 92 LYS A CA 1
ATOM 754 C C . LYS A 1 92 ? 19.580 5.303 -30.809 1.00 90.56 92 LYS A C 1
ATOM 756 O O . LYS A 1 92 ? 19.393 5.084 -29.616 1.00 90.56 92 LYS A O 1
ATOM 761 N N . THR A 1 93 ? 20.036 4.373 -31.648 1.00 93.19 93 THR A N 1
ATOM 762 C CA . THR A 1 93 ? 20.370 3.010 -31.210 1.00 93.19 93 THR A CA 1
ATOM 763 C C . THR A 1 93 ? 21.514 3.033 -30.198 1.00 93.19 93 THR A C 1
ATOM 765 O O . THR A 1 93 ? 21.431 2.368 -29.172 1.00 93.19 93 THR A O 1
ATOM 768 N N . ASN A 1 94 ? 22.539 3.858 -30.427 1.00 93.81 94 ASN A N 1
ATOM 769 C CA . ASN A 1 94 ? 23.668 4.014 -29.510 1.00 93.81 94 ASN A CA 1
ATOM 770 C C . ASN A 1 94 ? 23.242 4.594 -28.154 1.00 93.81 94 ASN A C 1
ATOM 772 O O . ASN A 1 94 ? 23.769 4.170 -27.130 1.00 93.81 94 ASN A O 1
ATOM 776 N N . VAL A 1 95 ? 22.274 5.520 -28.125 1.00 93.94 95 VAL A N 1
ATOM 777 C CA . VAL A 1 95 ? 21.699 6.017 -26.861 1.00 93.94 95 VAL A CA 1
ATOM 778 C C . VAL A 1 95 ? 21.052 4.872 -26.079 1.00 93.94 95 VAL A C 1
ATOM 780 O O . VAL A 1 95 ? 21.307 4.726 -24.886 1.00 93.94 95 VAL A O 1
ATOM 783 N N . VAL A 1 96 ? 20.264 4.024 -26.746 1.00 94.31 96 VAL A N 1
ATOM 784 C CA . VAL A 1 96 ? 19.592 2.881 -26.106 1.00 94.31 96 VAL A CA 1
ATOM 785 C C . VAL A 1 96 ? 20.587 1.837 -25.608 1.00 94.31 96 VAL A C 1
ATOM 787 O O . VAL A 1 96 ? 20.469 1.394 -24.469 1.00 94.31 96 VAL A O 1
ATOM 790 N N . VAL A 1 97 ? 21.592 1.484 -26.413 1.00 95.00 97 VAL A N 1
ATOM 791 C CA . VAL A 1 97 ? 22.678 0.583 -25.989 1.00 95.00 97 VAL A CA 1
ATOM 792 C C . VAL A 1 97 ? 23.416 1.177 -24.789 1.00 95.00 97 VAL A C 1
ATOM 794 O O . VAL A 1 97 ? 23.593 0.499 -23.784 1.00 95.00 97 VAL A O 1
ATOM 797 N N . GLY A 1 98 ? 23.730 2.476 -24.829 1.00 95.88 98 GLY A N 1
ATOM 798 C CA . GLY A 1 98 ? 24.354 3.182 -23.712 1.00 95.88 98 GLY A CA 1
ATOM 799 C C . GLY A 1 98 ? 23.526 3.144 -22.423 1.00 95.88 98 GLY A C 1
ATOM 800 O O . GLY A 1 98 ? 24.095 3.027 -21.341 1.00 95.88 98 GLY A O 1
ATOM 801 N N . LEU A 1 99 ? 22.191 3.193 -22.511 1.00 95.69 99 LEU A N 1
ATOM 802 C CA . LEU A 1 99 ? 21.305 2.999 -21.355 1.00 95.69 99 LEU A CA 1
ATOM 803 C C . LEU A 1 99 ? 21.334 1.549 -20.846 1.00 95.69 99 LEU A C 1
ATOM 805 O O . LEU A 1 99 ? 21.429 1.337 -19.639 1.00 95.69 99 LEU A O 1
ATOM 809 N N . ILE A 1 100 ? 21.287 0.561 -21.744 1.00 95.56 100 ILE A N 1
ATOM 810 C CA . ILE A 1 100 ? 21.315 -0.872 -21.401 1.00 95.56 100 ILE A CA 1
ATOM 811 C C . ILE A 1 100 ? 22.656 -1.276 -20.765 1.00 95.56 100 ILE A C 1
ATOM 813 O O . ILE A 1 100 ? 22.680 -2.088 -19.837 1.00 95.56 100 ILE A O 1
ATOM 817 N N . ASP A 1 101 ? 23.761 -0.668 -21.182 1.00 94.69 101 ASP A N 1
ATOM 818 C CA . ASP A 1 101 ? 25.090 -0.939 -20.624 1.00 94.69 101 ASP A CA 1
ATOM 819 C C . ASP A 1 101 ? 25.396 -0.092 -19.376 1.00 94.69 101 ASP A C 1
ATOM 821 O O . ASP A 1 101 ? 26.322 -0.384 -18.615 1.00 94.69 101 ASP A O 1
ATOM 825 N N . SER A 1 102 ? 24.594 0.942 -19.106 1.00 96.31 102 SER A N 1
ATOM 826 C CA . SER A 1 102 ? 24.798 1.851 -17.979 1.00 96.31 102 SER A CA 1
ATOM 827 C C . SER A 1 102 ? 24.508 1.183 -16.633 1.00 96.31 102 SER A C 1
ATOM 829 O O . SER A 1 102 ? 23.362 0.997 -16.223 1.00 96.31 102 SER A O 1
ATOM 831 N N . GLN A 1 103 ? 25.562 0.908 -15.860 1.00 94.81 103 GLN A N 1
ATOM 832 C CA . GLN A 1 103 ? 25.416 0.381 -14.499 1.00 94.81 103 GLN A CA 1
ATOM 833 C C . GLN A 1 103 ? 24.699 1.358 -13.552 1.00 94.81 103 GLN A C 1
ATOM 835 O O . GLN A 1 103 ? 24.053 0.926 -12.596 1.00 94.81 103 GLN A O 1
ATOM 840 N N . THR A 1 104 ? 24.808 2.669 -13.790 1.00 92.94 104 THR A N 1
ATOM 841 C CA . THR A 1 104 ? 24.100 3.681 -12.996 1.00 92.94 104 THR A CA 1
ATOM 842 C C . THR A 1 104 ? 22.605 3.664 -13.283 1.00 92.94 104 THR A C 1
ATOM 844 O O . THR A 1 104 ? 21.832 3.645 -12.336 1.00 92.94 104 THR A O 1
ATOM 847 N N . TYR A 1 105 ? 22.192 3.556 -14.550 1.00 93.75 105 TYR A N 1
ATOM 848 C CA . TYR A 1 105 ? 20.778 3.451 -14.921 1.00 93.75 105 TYR A CA 1
ATOM 849 C C . TYR A 1 105 ? 20.075 2.295 -14.196 1.00 93.75 105 TYR A C 1
ATOM 851 O O . TYR A 1 105 ? 19.046 2.498 -13.556 1.00 93.75 105 TYR A O 1
ATOM 859 N N . TRP A 1 106 ? 20.677 1.103 -14.207 1.00 94.69 106 TRP A N 1
ATOM 860 C CA . TRP A 1 106 ? 20.115 -0.061 -13.517 1.00 94.69 106 TRP A CA 1
ATOM 861 C C . TRP A 1 106 ? 20.103 0.079 -11.998 1.00 94.69 106 TRP A C 1
ATOM 863 O O . TRP A 1 106 ? 19.135 -0.316 -11.354 1.00 94.69 106 TRP A O 1
ATOM 873 N N . ARG A 1 107 ? 21.158 0.664 -11.418 1.00 92.00 107 ARG A N 1
ATOM 874 C CA . ARG A 1 107 ? 21.218 0.936 -9.977 1.00 92.00 107 ARG A CA 1
ATOM 875 C C . ARG A 1 107 ? 20.112 1.900 -9.549 1.00 92.00 107 ARG A C 1
ATOM 877 O O . ARG A 1 107 ? 19.489 1.679 -8.514 1.00 92.00 107 ARG A O 1
ATOM 884 N N . ASP A 1 108 ? 19.863 2.933 -10.346 1.00 90.81 108 ASP A N 1
ATOM 885 C CA . ASP A 1 108 ? 18.836 3.934 -10.075 1.00 90.81 108 ASP A CA 1
ATOM 886 C C . ASP A 1 108 ? 17.433 3.313 -10.183 1.00 90.81 108 ASP A C 1
ATOM 888 O O . ASP A 1 108 ? 16.604 3.526 -9.298 1.00 90.81 108 ASP A O 1
ATOM 892 N N . ILE A 1 109 ? 17.179 2.480 -11.205 1.00 91.56 109 ILE A N 1
ATOM 893 C CA . ILE A 1 109 ? 15.926 1.710 -11.335 1.00 91.56 109 ILE A CA 1
ATOM 894 C C . ILE A 1 109 ? 15.719 0.787 -10.138 1.00 91.56 109 ILE A C 1
ATOM 896 O O . ILE A 1 109 ? 14.640 0.805 -9.545 1.00 91.56 109 ILE A O 1
ATOM 900 N N . ALA A 1 110 ? 16.737 0.018 -9.748 1.00 90.88 110 ALA A N 1
ATOM 901 C CA . ALA A 1 110 ? 16.650 -0.875 -8.597 1.00 90.88 110 ALA A CA 1
ATOM 902 C C . ALA A 1 110 ? 16.358 -0.102 -7.302 1.00 90.88 110 ALA A C 1
ATOM 904 O O . ALA A 1 110 ? 15.482 -0.491 -6.533 1.00 90.88 110 ALA A O 1
ATOM 905 N N . GLY A 1 111 ? 17.028 1.035 -7.087 1.00 89.19 111 GLY A N 1
ATOM 906 C CA . GLY A 1 111 ? 16.804 1.888 -5.920 1.00 89.19 111 GLY A CA 1
ATOM 907 C C . GLY A 1 111 ? 15.389 2.469 -5.861 1.00 89.19 111 GLY A C 1
ATOM 908 O O . GLY A 1 111 ? 14.758 2.448 -4.805 1.00 89.19 111 GLY A O 1
ATOM 909 N N . VAL A 1 112 ? 14.863 2.957 -6.990 1.00 89.06 112 VAL A N 1
ATOM 910 C CA . VAL A 1 112 ? 13.488 3.477 -7.075 1.00 89.06 112 VAL A CA 1
ATOM 911 C C . VAL A 1 112 ? 12.470 2.358 -6.844 1.00 89.06 112 VAL A C 1
ATOM 913 O O . VAL A 1 112 ? 11.544 2.525 -6.051 1.00 89.06 112 VAL A O 1
ATOM 916 N N . THR A 1 113 ? 12.662 1.203 -7.477 1.00 88.62 113 THR A N 1
ATOM 917 C CA . THR A 1 113 ? 11.776 0.035 -7.350 1.00 88.62 113 THR A CA 1
ATOM 918 C C . THR A 1 113 ? 11.735 -0.469 -5.905 1.00 88.62 113 THR A C 1
ATOM 920 O O . THR A 1 113 ? 10.654 -0.687 -5.361 1.00 88.62 113 THR A O 1
ATOM 923 N N . ALA A 1 114 ? 12.878 -0.508 -5.215 1.00 88.25 114 ALA A N 1
ATOM 924 C CA . ALA A 1 114 ? 12.954 -0.881 -3.802 1.00 88.25 114 ALA A CA 1
ATOM 925 C C . ALA A 1 114 ? 12.183 0.068 -2.858 1.00 88.25 114 ALA A C 1
ATOM 927 O O . ALA A 1 114 ? 11.826 -0.321 -1.748 1.00 88.25 114 ALA A O 1
ATOM 928 N N . ILE A 1 115 ? 11.902 1.305 -3.284 1.00 88.62 115 ILE A N 1
ATOM 929 C CA . ILE A 1 115 ? 11.139 2.285 -2.495 1.00 88.62 115 ILE A CA 1
ATOM 930 C C . ILE A 1 115 ? 9.656 2.251 -2.828 1.00 88.62 115 ILE A C 1
ATOM 932 O O . ILE A 1 115 ? 8.814 2.335 -1.934 1.00 88.62 115 ILE A O 1
ATOM 936 N N . PHE A 1 116 ? 9.323 2.151 -4.112 1.00 86.75 116 PHE A N 1
ATOM 937 C CA . PHE A 1 116 ? 7.936 2.043 -4.541 1.00 86.75 116 PHE A CA 1
ATOM 938 C C . PHE A 1 116 ? 7.321 0.710 -4.118 1.00 86.75 116 PHE A C 1
ATOM 940 O O . PHE A 1 116 ? 6.173 0.714 -3.688 1.00 86.75 116 PHE A O 1
ATOM 947 N N . GLY A 1 117 ? 8.068 -0.395 -4.184 1.00 87.00 117 GLY A N 1
ATOM 948 C CA . GLY A 1 117 ? 7.567 -1.744 -3.915 1.00 87.00 117 GLY A CA 1
ATOM 949 C C . GLY A 1 117 ? 6.796 -1.853 -2.596 1.00 87.00 117 GLY A C 1
ATOM 950 O O . GLY A 1 117 ? 5.604 -2.163 -2.630 1.00 87.00 117 GLY A O 1
ATOM 951 N N . PRO A 1 118 ? 7.396 -1.512 -1.440 1.00 89.88 118 PRO A N 1
ATOM 952 C CA . PRO A 1 118 ? 6.698 -1.574 -0.158 1.00 89.88 118 PRO A CA 1
ATOM 953 C C . PRO A 1 118 ? 5.465 -0.659 -0.087 1.00 89.88 118 PRO A C 1
ATOM 955 O O . PRO A 1 118 ? 4.439 -1.046 0.464 1.00 89.88 118 PRO A O 1
ATOM 958 N N . LEU A 1 119 ? 5.514 0.533 -0.691 1.00 88.56 119 LEU A N 1
ATOM 959 C CA . LEU A 1 119 ? 4.371 1.455 -0.724 1.00 88.56 119 LEU A CA 1
ATOM 960 C C . LEU A 1 119 ? 3.231 0.949 -1.616 1.00 88.56 119 LEU A C 1
ATOM 962 O O . LEU A 1 119 ? 2.060 1.179 -1.319 1.00 88.56 119 LEU A O 1
ATOM 966 N N . VAL A 1 120 ? 3.563 0.272 -2.712 1.00 84.50 120 VAL A N 1
ATOM 967 C CA . VAL A 1 120 ? 2.579 -0.335 -3.607 1.00 84.50 120 VAL A CA 1
ATOM 968 C C . VAL A 1 120 ? 1.944 -1.569 -2.962 1.00 84.50 120 VAL A C 1
ATOM 970 O O . VAL A 1 120 ? 0.748 -1.781 -3.135 1.00 84.50 120 VAL A O 1
ATOM 973 N N . LYS A 1 121 ? 2.684 -2.321 -2.138 1.00 84.56 121 LYS A N 1
ATOM 974 C CA . LYS A 1 121 ? 2.121 -3.400 -1.308 1.00 84.56 121 LYS A CA 1
ATOM 975 C C . LYS A 1 121 ? 1.083 -2.882 -0.312 1.00 84.56 121 LYS A C 1
ATOM 977 O O . LYS A 1 121 ? -0.011 -3.435 -0.239 1.00 84.56 121 LYS A O 1
ATOM 982 N N . VAL A 1 122 ? 1.379 -1.779 0.386 1.00 86.94 122 VAL A N 1
ATOM 983 C CA . VAL A 1 122 ? 0.391 -1.110 1.255 1.00 86.94 122 VAL A CA 1
ATOM 984 C C . VAL A 1 122 ? -0.827 -0.678 0.445 1.00 86.94 122 VAL A C 1
ATOM 986 O O . VAL A 1 122 ? -1.952 -0.936 0.863 1.00 86.94 122 VAL A O 1
ATOM 989 N N . LEU A 1 123 ? -0.607 -0.056 -0.720 1.00 81.81 123 LEU A N 1
ATOM 990 C CA . LEU A 1 123 ? -1.689 0.377 -1.603 1.00 81.81 123 LEU A CA 1
ATOM 991 C C . LEU A 1 123 ? -2.578 -0.800 -2.028 1.00 81.81 123 LEU A C 1
ATOM 993 O O . LEU A 1 123 ? -3.792 -0.695 -1.918 1.00 81.81 123 LEU A O 1
ATOM 997 N N . ARG A 1 124 ? -1.994 -1.933 -2.441 1.00 77.50 124 ARG A N 1
ATOM 998 C CA . ARG A 1 124 ? -2.749 -3.140 -2.813 1.00 77.50 124 ARG A CA 1
ATOM 999 C C . ARG A 1 124 ? -3.578 -3.670 -1.656 1.00 77.50 124 ARG A C 1
ATOM 1001 O O . ARG A 1 124 ? -4.726 -4.037 -1.865 1.00 77.50 124 ARG A O 1
ATOM 1008 N N . MET A 1 125 ? -3.012 -3.702 -0.453 1.00 81.81 125 MET A N 1
ATOM 1009 C CA . MET A 1 125 ? -3.743 -4.158 0.722 1.00 81.81 125 MET A CA 1
ATOM 1010 C C . MET A 1 125 ? -4.978 -3.287 0.975 1.00 81.81 125 MET A C 1
ATOM 1012 O O . MET A 1 125 ? -6.058 -3.827 1.176 1.00 81.81 125 MET A O 1
ATOM 1016 N N . VAL A 1 126 ? -4.844 -1.955 0.945 1.00 79.44 126 VAL A N 1
ATOM 1017 C CA . VAL A 1 126 ? -5.982 -1.054 1.215 1.00 79.44 126 VAL A CA 1
ATOM 1018 C C . VAL A 1 126 ? -6.974 -0.939 0.065 1.00 79.44 126 VAL A C 1
ATOM 1020 O O . VAL A 1 126 ? -8.142 -0.653 0.315 1.00 79.44 126 VAL A O 1
ATOM 1023 N N . ASP A 1 127 ? -6.517 -1.144 -1.169 1.00 73.25 127 ASP A N 1
ATOM 1024 C CA . ASP A 1 127 ? -7.360 -1.167 -2.363 1.00 73.25 127 ASP A CA 1
ATOM 1025 C C . ASP A 1 127 ? -7.940 -2.559 -2.632 1.00 73.25 127 ASP A C 1
ATOM 1027 O O . ASP A 1 127 ? -8.653 -2.730 -3.618 1.00 73.25 127 ASP A O 1
ATOM 1031 N N . SER A 1 128 ? -7.662 -3.569 -1.806 1.00 68.69 128 SER A N 1
ATOM 1032 C CA . SER A 1 128 ? -8.305 -4.869 -1.968 1.00 68.69 128 SER A CA 1
ATOM 1033 C C . SER A 1 128 ? -9.819 -4.740 -1.771 1.00 68.69 128 SER A C 1
ATOM 1035 O O . SER A 1 128 ? -10.308 -4.007 -0.905 1.00 68.69 128 SER A O 1
ATOM 1037 N N . ASP A 1 129 ? -10.573 -5.450 -2.610 1.00 58.28 129 ASP A N 1
ATOM 1038 C CA . ASP A 1 129 ? -12.015 -5.618 -2.426 1.00 58.28 129 ASP A CA 1
ATOM 1039 C C . ASP A 1 129 ? -12.318 -6.519 -1.206 1.00 58.28 129 ASP A C 1
ATOM 1041 O O . ASP A 1 129 ? -13.433 -6.469 -0.671 1.00 58.28 129 ASP A O 1
ATOM 1045 N N . ASP A 1 130 ? -11.320 -7.278 -0.738 1.00 57.75 130 ASP A N 1
ATOM 1046 C CA . ASP A 1 130 ? -11.336 -8.007 0.528 1.00 57.75 130 ASP A CA 1
ATOM 1047 C C . ASP A 1 130 ? -11.055 -7.065 1.701 1.00 57.75 130 ASP A C 1
ATOM 1049 O O . ASP A 1 130 ? -10.335 -6.079 1.569 1.00 57.75 130 ASP A O 1
ATOM 1053 N N . LYS A 1 131 ? -11.662 -7.353 2.858 1.00 60.03 131 LYS A N 1
ATOM 1054 C CA . LYS A 1 131 ? -11.750 -6.480 4.043 1.00 60.03 131 LYS A CA 1
ATOM 1055 C C . LYS A 1 131 ? -10.383 -5.990 4.545 1.00 60.03 131 LYS A C 1
ATOM 1057 O O . LYS A 1 131 ? -9.874 -6.512 5.531 1.00 60.03 131 LYS A O 1
ATOM 1062 N N . ALA A 1 132 ? -9.834 -4.933 3.949 1.00 56.50 132 ALA A N 1
ATOM 1063 C CA . ALA A 1 132 ? -8.733 -4.170 4.520 1.00 56.50 132 ALA A CA 1
ATOM 1064 C C . ALA A 1 132 ? -9.180 -3.599 5.871 1.00 56.50 132 ALA A C 1
ATOM 1066 O O . ALA A 1 132 ? -9.866 -2.577 5.933 1.00 56.50 132 ALA A O 1
ATOM 1067 N N . GLU A 1 133 ? -8.863 -4.294 6.965 1.00 67.19 133 GLU A N 1
ATOM 1068 C CA . GLU A 1 133 ? -9.269 -3.834 8.287 1.00 67.19 133 GLU A CA 1
ATOM 1069 C C . GLU A 1 133 ? -8.472 -2.578 8.659 1.00 67.19 133 GLU A C 1
ATOM 1071 O O . GLU A 1 133 ? -7.253 -2.516 8.473 1.00 67.19 133 GLU A O 1
ATOM 1076 N N . MET A 1 134 ? -9.157 -1.612 9.278 1.00 84.94 134 MET A N 1
ATOM 1077 C CA . MET A 1 134 ? -8.592 -0.371 9.832 1.00 84.94 134 MET A CA 1
ATOM 1078 C C . MET A 1 134 ? -7.306 -0.581 10.654 1.00 84.94 134 MET A C 1
ATOM 1080 O O . MET A 1 134 ? -6.446 0.294 10.710 1.00 84.94 134 MET A O 1
ATOM 1084 N N . SER A 1 135 ? -7.166 -1.755 11.268 1.00 84.69 135 SER A N 1
ATOM 1085 C CA . SER A 1 135 ? -6.015 -2.185 12.061 1.00 84.69 135 SER A CA 1
ATOM 1086 C C . SER A 1 135 ? -4.721 -2.394 11.272 1.00 84.69 135 SER A C 1
ATOM 1088 O O . SER A 1 135 ? -3.647 -2.185 11.826 1.00 84.69 135 SER A O 1
ATOM 1090 N N . HIS A 1 136 ? -4.789 -2.815 10.006 1.00 86.12 136 HIS A N 1
ATOM 1091 C CA . HIS A 1 136 ? -3.603 -3.252 9.260 1.00 86.12 136 HIS A CA 1
ATOM 1092 C C . HIS A 1 136 ? -2.833 -2.093 8.629 1.00 86.12 136 HIS A C 1
ATOM 1094 O O . HIS A 1 136 ? -1.642 -2.230 8.374 1.00 86.12 136 HIS A O 1
ATOM 1100 N N . LEU A 1 137 ? -3.478 -0.948 8.373 1.00 88.56 137 LEU A N 1
ATOM 1101 C CA . LEU A 1 137 ? -2.840 0.162 7.659 1.00 88.56 137 LEU A CA 1
ATOM 1102 C C . LEU A 1 137 ? -1.622 0.724 8.405 1.00 88.56 137 LEU A C 1
ATOM 1104 O O . LEU A 1 137 ? -0.607 1.008 7.773 1.00 88.56 137 LEU A O 1
ATOM 1108 N N . TYR A 1 138 ? -1.721 0.883 9.727 1.00 89.12 138 TYR A N 1
ATOM 1109 C CA . TYR A 1 138 ? -0.620 1.405 10.540 1.00 89.12 138 TYR A CA 1
ATOM 1110 C C . TYR A 1 138 ? 0.603 0.477 10.458 1.00 89.12 138 TYR A C 1
ATOM 1112 O O . TYR A 1 138 ? 1.661 0.899 9.999 1.00 89.12 138 TYR A O 1
ATOM 1120 N N . GLU A 1 139 ? 0.411 -0.809 10.768 1.00 88.44 139 GLU A N 1
ATOM 1121 C CA . GLU A 1 139 ? 1.458 -1.838 10.704 1.00 88.44 139 GLU A CA 1
ATOM 1122 C C . GLU A 1 139 ? 2.064 -1.966 9.301 1.00 88.44 139 GLU A C 1
ATOM 1124 O O . GLU A 1 139 ? 3.281 -2.012 9.128 1.00 88.44 139 GLU A O 1
ATOM 1129 N N . ALA A 1 140 ? 1.223 -1.997 8.263 1.00 90.19 140 ALA A N 1
ATOM 1130 C CA . ALA A 1 140 ? 1.688 -2.112 6.888 1.00 90.19 140 ALA A CA 1
ATOM 1131 C C . ALA A 1 140 ? 2.565 -0.913 6.493 1.00 90.19 140 ALA A C 1
ATOM 1133 O O . ALA A 1 140 ? 3.580 -1.081 5.813 1.00 90.19 140 ALA A O 1
ATOM 1134 N N . MET A 1 141 ? 2.219 0.298 6.938 1.00 90.75 141 MET A N 1
ATOM 1135 C CA . MET A 1 141 ? 3.057 1.470 6.700 1.00 90.75 141 MET A CA 1
ATOM 1136 C C . MET A 1 141 ? 4.364 1.434 7.485 1.00 90.75 141 MET A C 1
ATOM 1138 O O . MET A 1 141 ? 5.391 1.816 6.919 1.00 90.75 141 MET A O 1
ATOM 1142 N N . ASP A 1 142 ? 4.369 0.941 8.720 1.00 88.88 142 ASP A N 1
ATOM 1143 C CA . ASP A 1 142 ? 5.601 0.779 9.496 1.00 88.88 142 ASP A CA 1
ATOM 1144 C C . ASP A 1 142 ? 6.543 -0.246 8.863 1.00 88.88 142 ASP A C 1
ATOM 1146 O O . ASP A 1 142 ? 7.726 0.050 8.666 1.00 88.88 142 ASP A O 1
ATOM 1150 N N . ARG A 1 143 ? 6.021 -1.389 8.400 1.00 90.81 143 ARG A N 1
ATOM 1151 C CA . ARG A 1 143 ? 6.784 -2.371 7.609 1.00 90.81 143 ARG A CA 1
ATOM 1152 C C . ARG A 1 143 ? 7.327 -1.767 6.320 1.00 90.81 143 ARG A C 1
ATOM 1154 O O . ARG A 1 143 ? 8.510 -1.927 6.008 1.00 90.81 143 ARG A O 1
ATOM 1161 N N . ALA A 1 144 ? 6.501 -1.018 5.588 1.00 91.62 144 ALA A N 1
ATOM 1162 C CA . ALA A 1 144 ? 6.930 -0.364 4.357 1.00 91.62 144 ALA A CA 1
ATOM 1163 C C . ALA A 1 144 ? 8.055 0.645 4.612 1.00 91.62 144 ALA A C 1
ATOM 1165 O O . ALA A 1 144 ? 9.067 0.649 3.907 1.00 91.62 144 ALA A O 1
ATOM 1166 N N . LYS A 1 145 ? 7.921 1.464 5.657 1.00 89.75 145 LYS A N 1
ATOM 1167 C CA . LYS A 1 145 ? 8.959 2.400 6.093 1.00 89.75 145 LYS A CA 1
ATOM 1168 C C . LYS A 1 145 ? 10.220 1.655 6.526 1.00 89.75 145 LYS A C 1
ATOM 1170 O O . LYS A 1 145 ? 11.310 2.026 6.100 1.00 89.75 145 LYS A O 1
ATOM 1175 N N . PHE A 1 146 ? 10.112 0.578 7.294 1.00 89.06 146 PHE A N 1
ATOM 1176 C CA . PHE A 1 146 ? 11.266 -0.226 7.693 1.00 89.06 146 PHE A CA 1
ATOM 1177 C C . PHE A 1 146 ? 12.040 -0.770 6.480 1.00 89.06 146 PHE A C 1
ATOM 1179 O O . PHE A 1 146 ? 13.255 -0.577 6.393 1.00 89.06 146 PHE A O 1
ATOM 1186 N N . MET A 1 147 ? 11.349 -1.345 5.490 1.00 89.62 147 MET A N 1
ATOM 1187 C CA . MET A 1 147 ? 11.977 -1.809 4.245 1.00 89.62 147 MET A CA 1
ATOM 1188 C C . MET A 1 147 ? 12.670 -0.672 3.489 1.00 89.62 147 MET A C 1
ATOM 1190 O O . MET A 1 147 ? 13.826 -0.809 3.094 1.00 89.62 147 MET A O 1
ATOM 1194 N N . ILE A 1 148 ? 12.001 0.475 3.345 1.00 89.88 148 ILE A N 1
ATOM 1195 C CA . ILE A 1 148 ? 12.544 1.660 2.667 1.00 89.88 148 ILE A CA 1
ATOM 1196 C C . ILE A 1 148 ? 13.811 2.168 3.368 1.00 89.88 148 ILE A C 1
ATOM 1198 O O . ILE A 1 148 ? 14.792 2.505 2.706 1.00 89.88 148 ILE A O 1
ATOM 1202 N N . LYS A 1 149 ? 13.829 2.182 4.706 1.00 88.31 149 LYS A N 1
ATOM 1203 C CA . LYS A 1 149 ? 14.998 2.580 5.506 1.00 88.31 149 LYS A CA 1
ATOM 1204 C C . LYS A 1 149 ? 16.216 1.687 5.230 1.00 88.31 149 LYS A C 1
ATOM 1206 O O . LYS A 1 149 ? 17.349 2.170 5.238 1.00 88.31 149 LYS A O 1
ATOM 1211 N N . ASN A 1 150 ? 15.987 0.411 4.924 1.00 86.12 150 ASN A N 1
ATOM 1212 C CA . ASN A 1 150 ? 17.042 -0.567 4.660 1.00 86.12 150 ASN A CA 1
ATOM 1213 C C . ASN A 1 150 ? 17.610 -0.505 3.226 1.00 86.12 150 ASN A C 1
ATOM 1215 O O . ASN A 1 150 ? 18.640 -1.118 2.963 1.00 86.12 150 ASN A O 1
ATOM 1219 N N . VAL A 1 151 ? 17.035 0.299 2.318 1.00 81.56 151 VAL A N 1
ATOM 1220 C CA . VAL A 1 151 ? 17.555 0.514 0.943 1.00 81.56 151 VAL A CA 1
ATOM 1221 C C . VAL A 1 151 ? 18.883 1.305 0.929 1.00 81.56 151 VAL A C 1
ATOM 1223 O O . VAL A 1 151 ? 19.578 1.380 -0.084 1.00 81.56 151 VAL A O 1
ATOM 1226 N N . GLY A 1 152 ? 19.286 1.898 2.058 1.00 75.81 152 GLY A N 1
ATOM 1227 C CA . GLY A 1 152 ? 20.510 2.699 2.183 1.00 75.81 152 GLY A CA 1
ATOM 1228 C C . GLY A 1 152 ? 20.296 4.186 1.871 1.00 75.81 152 GLY A C 1
ATOM 1229 O O . GLY A 1 152 ? 19.176 4.660 1.757 1.00 75.81 152 GLY A O 1
ATOM 1230 N N . LYS A 1 153 ? 21.364 4.987 1.737 1.00 75.56 153 LYS A N 1
ATOM 1231 C CA . LYS A 1 153 ? 21.286 6.474 1.773 1.00 75.56 153 LYS A CA 1
ATOM 1232 C C . LYS A 1 153 ? 20.264 7.128 0.819 1.00 75.56 153 LYS A C 1
ATOM 1234 O O . LYS A 1 153 ? 19.812 8.235 1.109 1.00 75.56 153 LYS A O 1
ATOM 1239 N N . TRP A 1 154 ? 19.899 6.451 -0.268 1.00 68.81 154 TRP A N 1
ATOM 1240 C CA . TRP A 1 154 ? 18.897 6.871 -1.250 1.00 68.81 154 TRP A CA 1
ATOM 1241 C C . TRP A 1 154 ? 17.531 7.188 -0.628 1.00 68.81 154 TRP A C 1
ATOM 1243 O O . TRP A 1 154 ? 16.892 8.159 -1.030 1.00 68.81 154 TRP A O 1
ATOM 1253 N N . TYR A 1 155 ? 17.112 6.456 0.411 1.00 77.31 155 TYR A N 1
ATOM 1254 C CA . TYR A 1 155 ? 15.769 6.608 0.972 1.00 77.31 155 TYR A CA 1
ATOM 1255 C C . TYR A 1 155 ? 15.529 7.980 1.619 1.00 77.31 155 TYR A C 1
ATOM 1257 O O . TYR A 1 155 ? 14.394 8.445 1.642 1.00 77.31 155 TYR A O 1
ATOM 1265 N N . LYS A 1 156 ? 16.571 8.664 2.121 1.00 81.75 156 LYS A N 1
ATOM 1266 C CA . LYS A 1 156 ? 16.430 9.870 2.965 1.00 81.75 156 LYS A CA 1
ATOM 1267 C C . LYS A 1 156 ? 15.640 10.998 2.302 1.00 81.75 156 LYS A C 1
ATOM 1269 O O . LYS A 1 156 ? 14.834 11.648 2.962 1.00 81.75 156 LYS A O 1
ATOM 1274 N N . LYS A 1 157 ? 15.863 11.224 1.004 1.00 82.38 157 LYS A N 1
ATOM 1275 C CA . LYS A 1 157 ? 15.168 12.268 0.236 1.00 82.38 157 LYS A CA 1
ATOM 1276 C C . LYS A 1 157 ? 13.662 12.000 0.183 1.00 82.38 157 LYS A C 1
ATOM 1278 O O . LYS A 1 157 ? 12.856 12.892 0.430 1.00 82.38 157 LYS A O 1
ATOM 1283 N N . TRP A 1 158 ? 13.289 10.761 -0.115 1.00 84.31 158 TRP A N 1
ATOM 1284 C CA . TRP A 1 158 ? 11.893 10.362 -0.276 1.00 84.31 158 TRP A CA 1
ATOM 1285 C C . TRP A 1 158 ? 11.208 10.069 1.059 1.00 84.31 158 TRP A C 1
ATOM 1287 O O . TRP A 1 158 ? 10.005 10.282 1.178 1.00 84.31 158 TRP A O 1
ATOM 1297 N N . TRP A 1 159 ? 11.969 9.696 2.088 1.00 86.12 159 TRP A N 1
ATOM 1298 C CA . TRP A 1 159 ? 11.495 9.517 3.458 1.00 86.12 159 TRP A CA 1
ATOM 1299 C C . TRP A 1 159 ? 10.736 10.732 3.963 1.00 86.12 159 TRP A C 1
ATOM 1301 O O . TRP A 1 159 ? 9.622 10.605 4.450 1.00 86.12 159 TRP A O 1
ATOM 1311 N N . GLN A 1 160 ? 11.300 11.927 3.779 1.00 86.56 160 GLN A N 1
ATOM 1312 C CA . GLN A 1 160 ? 10.654 13.169 4.200 1.00 86.56 160 GLN A CA 1
ATOM 1313 C C . GLN A 1 160 ? 9.308 13.378 3.496 1.00 86.56 160 GLN A C 1
ATOM 1315 O O . GLN A 1 160 ? 8.363 13.890 4.091 1.00 86.56 160 GLN A O 1
ATOM 1320 N N . MET A 1 161 ? 9.193 12.962 2.232 1.00 87.75 161 MET A N 1
ATOM 1321 C CA . MET A 1 161 ? 7.947 13.048 1.467 1.00 87.75 161 MET A CA 1
ATOM 1322 C C . MET A 1 161 ? 6.918 12.025 1.960 1.00 87.75 161 MET A C 1
ATOM 1324 O O . MET A 1 161 ? 5.733 12.353 2.050 1.00 87.75 161 MET A O 1
ATOM 1328 N N . ILE A 1 162 ? 7.374 10.813 2.293 1.00 88.62 162 ILE A N 1
ATOM 1329 C CA . ILE A 1 162 ? 6.565 9.742 2.883 1.00 88.62 162 ILE A CA 1
ATOM 1330 C C . ILE A 1 162 ? 6.037 10.193 4.246 1.00 88.62 162 ILE A C 1
ATOM 1332 O O . ILE A 1 162 ? 4.823 10.270 4.405 1.00 88.62 162 ILE A O 1
ATOM 1336 N N . ASP A 1 163 ? 6.913 10.597 5.169 1.00 88.38 163 ASP A N 1
ATOM 1337 C CA . ASP A 1 163 ? 6.549 11.078 6.508 1.00 88.38 163 ASP A CA 1
ATOM 1338 C C . ASP A 1 163 ? 5.596 12.267 6.441 1.00 88.38 163 ASP A C 1
ATOM 1340 O O . ASP A 1 163 ? 4.565 12.286 7.110 1.00 88.38 163 ASP A O 1
ATOM 1344 N N . LYS A 1 164 ? 5.881 13.246 5.575 1.00 89.62 164 LYS A N 1
ATOM 1345 C CA . LYS A 1 164 ? 5.015 14.417 5.411 1.00 89.62 164 LYS A CA 1
ATOM 1346 C C . LYS A 1 164 ? 3.613 14.032 4.940 1.00 89.62 164 LYS A C 1
ATOM 1348 O O . LYS A 1 164 ? 2.645 14.654 5.369 1.00 89.62 164 LYS A O 1
ATOM 1353 N N . ARG A 1 165 ? 3.478 13.069 4.023 1.00 88.88 165 ARG A N 1
ATOM 1354 C CA . ARG A 1 165 ? 2.165 12.620 3.525 1.00 88.88 165 ARG A CA 1
ATOM 1355 C C . ARG A 1 165 ? 1.459 11.709 4.521 1.00 88.88 165 ARG A C 1
ATOM 1357 O O . ARG A 1 165 ? 0.245 11.822 4.659 1.00 88.88 165 ARG A O 1
ATOM 1364 N N . TRP A 1 166 ? 2.209 1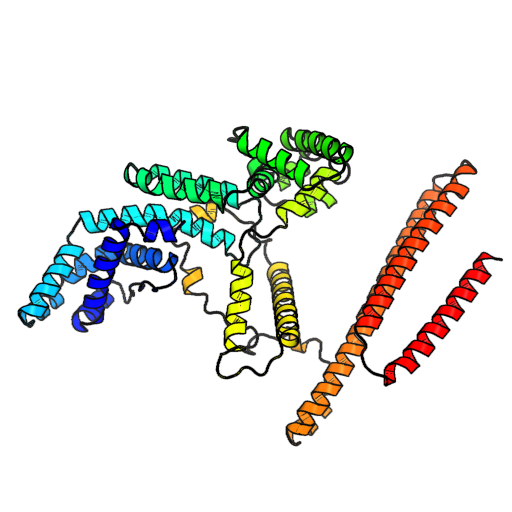0.854 5.207 1.00 88.56 166 TRP A N 1
ATOM 1365 C CA . TRP A 1 166 ? 1.703 10.015 6.282 1.00 88.56 166 TRP A CA 1
ATOM 1366 C C . TRP A 1 166 ? 1.132 10.896 7.393 1.00 88.56 166 TRP A C 1
ATOM 1368 O O . TRP A 1 166 ? -0.080 10.971 7.528 1.00 88.56 166 TRP A O 1
ATOM 1378 N N . ASN A 1 167 ? 1.951 11.705 8.059 1.00 85.25 167 ASN A N 1
ATOM 1379 C CA . ASN A 1 167 ? 1.543 12.445 9.257 1.00 85.25 167 ASN A CA 1
ATOM 1380 C C . ASN A 1 167 ? 0.481 13.528 9.009 1.00 85.25 167 ASN A C 1
ATOM 1382 O O . ASN A 1 167 ? -0.309 13.822 9.900 1.00 85.25 167 ASN A O 1
ATOM 1386 N N . ASN A 1 168 ? 0.444 14.133 7.815 1.00 84.25 168 ASN A N 1
ATOM 1387 C CA . ASN A 1 168 ? -0.467 15.255 7.549 1.00 84.25 168 ASN A CA 1
ATOM 1388 C C . ASN A 1 168 ? -1.772 14.862 6.851 1.00 84.25 168 ASN A C 1
ATOM 1390 O O . ASN A 1 168 ? -2.684 15.685 6.787 1.00 84.25 168 ASN A O 1
ATOM 1394 N N . GLN A 1 169 ? -1.846 13.683 6.228 1.00 79.12 169 GLN A N 1
ATOM 1395 C CA . GLN A 1 169 ? -2.986 13.335 5.370 1.00 79.12 169 GLN A CA 1
ATOM 1396 C C . GLN A 1 169 ? -3.500 11.921 5.596 1.00 79.12 169 GLN A C 1
ATOM 1398 O O . GLN A 1 169 ? -4.707 11.743 5.722 1.00 79.12 169 GLN A O 1
ATOM 1403 N N . LEU A 1 170 ? -2.608 10.930 5.614 1.00 78.56 170 LEU A N 1
ATOM 1404 C CA . LEU A 1 170 ? -3.005 9.520 5.595 1.00 78.56 170 LEU A CA 1
ATOM 1405 C C . LEU A 1 170 ? -3.120 8.934 7.006 1.00 78.56 170 LEU A C 1
ATOM 1407 O O . LEU A 1 170 ? -4.061 8.203 7.290 1.00 78.56 170 LEU A O 1
ATOM 1411 N N . HIS A 1 171 ? -2.209 9.298 7.905 1.00 82.38 171 HIS A N 1
ATOM 1412 C CA . HIS A 1 171 ? -2.249 8.914 9.304 1.00 82.38 171 HIS A CA 1
ATOM 1413 C C . HIS A 1 171 ? -3.268 9.771 10.056 1.00 82.38 171 HIS A C 1
ATOM 1415 O O . HIS A 1 171 ? -3.312 10.993 9.927 1.00 82.38 171 HIS A O 1
ATOM 1421 N N . GLN A 1 172 ? -4.105 9.112 10.849 1.00 86.25 172 GLN A N 1
ATOM 1422 C CA . GLN A 1 172 ? -5.116 9.728 11.697 1.00 86.25 172 GLN A CA 1
ATOM 1423 C C . GLN A 1 172 ? -5.205 8.890 12.963 1.00 86.25 172 GLN A C 1
ATOM 1425 O O . GLN A 1 172 ? -4.961 7.686 12.927 1.00 86.25 172 GLN A O 1
ATOM 1430 N N . VAL A 1 173 ? -5.651 9.504 14.056 1.00 90.94 173 VAL A N 1
ATOM 1431 C CA . VAL A 1 173 ? -5.773 8.839 15.365 1.00 90.94 173 VAL A CA 1
ATOM 1432 C C . VAL A 1 173 ? -6.613 7.554 15.334 1.00 90.94 173 VAL A C 1
ATOM 1434 O O . VAL A 1 173 ? -6.417 6.679 16.168 1.00 90.94 173 VAL A O 1
ATOM 1437 N N . ILE A 1 174 ? -7.522 7.409 14.361 1.00 91.25 174 ILE A N 1
ATOM 1438 C CA . ILE A 1 174 ? -8.325 6.193 14.176 1.00 91.25 174 ILE A CA 1
ATOM 1439 C C . ILE A 1 174 ? -7.514 5.001 13.655 1.00 91.25 174 ILE A C 1
ATOM 1441 O O . ILE A 1 174 ? -7.816 3.875 14.032 1.00 91.25 174 ILE A O 1
ATOM 1445 N N . HIS A 1 175 ? -6.468 5.236 12.860 1.00 90.25 175 HIS A N 1
ATOM 1446 C CA . HIS A 1 175 ? -5.569 4.183 12.384 1.00 90.25 175 HIS A CA 1
ATOM 1447 C C . HIS A 1 175 ? -4.717 3.646 13.540 1.00 90.25 175 HIS A C 1
ATOM 1449 O O . HIS A 1 175 ? -4.657 2.438 13.743 1.00 90.25 175 HIS A O 1
ATOM 1455 N N . ALA A 1 176 ? -4.166 4.545 14.364 1.00 90.56 176 ALA A N 1
ATOM 1456 C CA . ALA A 1 176 ? -3.495 4.195 15.616 1.00 90.56 176 ALA A CA 1
ATOM 1457 C C . ALA A 1 176 ? -4.420 3.412 16.568 1.00 90.56 176 ALA A C 1
ATOM 1459 O O . ALA A 1 176 ? -4.044 2.369 17.094 1.00 90.56 176 ALA A O 1
ATOM 1460 N N . ALA A 1 177 ? -5.669 3.860 16.742 1.00 92.69 177 ALA A N 1
ATOM 1461 C CA . ALA A 1 177 ? -6.649 3.138 17.553 1.00 92.69 177 ALA A CA 1
ATOM 1462 C C . ALA A 1 177 ? -7.012 1.764 16.964 1.00 92.69 177 ALA A C 1
ATOM 1464 O O . ALA A 1 177 ? -7.203 0.809 17.710 1.00 92.69 177 ALA A O 1
ATOM 1465 N N . GLY A 1 178 ? -7.110 1.650 15.637 1.00 91.81 178 GLY A N 1
ATOM 1466 C CA . GLY A 1 178 ? -7.336 0.376 14.961 1.00 91.81 178 GLY A CA 1
ATOM 1467 C C . GLY A 1 178 ? -6.187 -0.603 15.193 1.00 91.81 178 GLY A C 1
ATOM 1468 O O . GLY A 1 178 ? -6.432 -1.767 15.498 1.00 91.81 178 GLY A O 1
ATOM 1469 N N . TYR A 1 179 ? -4.947 -0.124 15.091 1.00 90.56 179 TYR A N 1
ATOM 1470 C CA . TYR A 1 179 ? -3.748 -0.907 15.379 1.00 90.56 179 TYR A CA 1
ATOM 1471 C C . TYR A 1 179 ? -3.724 -1.388 16.834 1.00 90.56 179 TYR A C 1
ATOM 1473 O O . TYR A 1 179 ? -3.613 -2.589 17.073 1.00 90.56 179 TYR A O 1
ATOM 1481 N N . PHE A 1 180 ? -3.958 -0.475 17.787 1.00 91.12 180 PHE A N 1
ATOM 1482 C CA . PHE A 1 180 ? -4.075 -0.795 19.214 1.00 91.12 180 PHE A CA 1
ATOM 1483 C C . PHE A 1 180 ? -5.100 -1.907 19.471 1.00 91.12 180 PHE A C 1
ATOM 1485 O O . PHE A 1 180 ? -4.849 -2.827 20.237 1.00 91.12 180 PHE A O 1
ATOM 1492 N N . LEU A 1 181 ? -6.262 -1.855 18.814 1.00 90.62 181 LEU A N 1
ATOM 1493 C CA . LEU A 1 181 ? -7.372 -2.785 19.047 1.00 90.62 181 LEU A CA 1
ATOM 1494 C C . LEU A 1 181 ? -7.239 -4.134 18.321 1.00 90.62 181 LEU A C 1
ATOM 1496 O O . LEU A 1 181 ? -8.186 -4.919 18.345 1.00 90.62 181 LEU A O 1
ATOM 1500 N N . LYS A 1 182 ? -6.106 -4.440 17.679 1.00 88.56 182 LYS A N 1
ATOM 1501 C CA . LYS A 1 182 ? -5.876 -5.745 17.039 1.00 88.56 182 LYS A CA 1
ATOM 1502 C C . LYS A 1 182 ? -5.009 -6.628 17.948 1.00 88.56 182 LYS A C 1
ATOM 1504 O O . LYS A 1 182 ? -3.876 -6.245 18.231 1.00 88.56 182 LYS A O 1
ATOM 1509 N N . PRO A 1 183 ? -5.450 -7.838 18.363 1.00 87.44 183 PRO A N 1
ATOM 1510 C CA . PRO A 1 183 ? -4.707 -8.656 19.326 1.00 87.44 183 PRO A CA 1
ATOM 1511 C C . PRO A 1 183 ? -3.375 -9.108 18.757 1.00 87.44 183 PRO A C 1
ATOM 1513 O O . PRO A 1 183 ? -2.380 -9.094 19.467 1.00 87.44 183 PRO A O 1
ATOM 1516 N N . LYS A 1 184 ? -3.367 -9.481 17.465 1.00 85.88 184 LYS A N 1
ATOM 1517 C CA . LYS A 1 184 ? -2.169 -9.903 16.732 1.00 85.88 184 LYS A CA 1
ATOM 1518 C C . LYS A 1 184 ? -1.021 -8.914 16.935 1.00 85.88 184 LYS A C 1
ATOM 1520 O O . LYS A 1 184 ? 0.091 -9.338 17.215 1.00 85.88 184 LYS A O 1
ATOM 1525 N N . TYR A 1 185 ? -1.307 -7.616 16.831 1.00 86.38 185 TYR A N 1
ATOM 1526 C CA . TYR A 1 185 ? -0.300 -6.575 17.017 1.00 86.38 185 TYR A CA 1
ATOM 1527 C C . TYR A 1 185 ? -0.068 -6.282 18.488 1.00 86.38 185 TYR A C 1
ATOM 1529 O O . TYR A 1 185 ? 1.073 -6.291 18.919 1.00 86.38 185 TYR A O 1
ATOM 1537 N N . GLN A 1 186 ? -1.129 -6.125 19.282 1.00 85.75 186 GLN A N 1
ATOM 1538 C CA . GLN A 1 186 ? -1.011 -5.779 20.699 1.00 85.75 186 GLN A CA 1
ATOM 1539 C C . GLN A 1 186 ? -0.236 -6.817 21.526 1.00 85.75 186 GLN A C 1
ATOM 1541 O O . GLN A 1 186 ? 0.321 -6.486 22.572 1.00 85.75 186 GLN A O 1
ATOM 1546 N N . TYR A 1 187 ? -0.236 -8.080 21.099 1.00 86.88 187 TYR A N 1
ATOM 1547 C CA . TYR A 1 187 ? 0.325 -9.205 21.844 1.00 86.88 187 TYR A CA 1
ATOM 1548 C C . TYR A 1 187 ? 1.572 -9.816 21.216 1.00 86.88 187 TYR A C 1
ATOM 1550 O O . TYR A 1 187 ? 2.031 -10.845 21.723 1.00 86.88 187 TYR A O 1
ATOM 1558 N N . ALA A 1 188 ? 2.103 -9.215 20.150 1.00 82.69 188 ALA A N 1
ATOM 1559 C CA . ALA A 1 188 ? 3.379 -9.617 19.577 1.00 82.69 188 ALA A CA 1
ATOM 1560 C C . ALA A 1 188 ? 4.526 -9.419 20.592 1.00 82.69 188 ALA A C 1
ATOM 1562 O O . ALA A 1 188 ? 4.445 -8.586 21.495 1.00 82.69 188 ALA A O 1
ATOM 1563 N N . ASN A 1 189 ? 5.601 -10.200 20.462 1.00 64.81 189 ASN A N 1
ATOM 1564 C CA . ASN A 1 189 ? 6.708 -10.196 21.430 1.00 64.81 189 ASN A CA 1
ATOM 1565 C C . ASN A 1 189 ? 7.528 -8.890 21.424 1.00 64.81 189 ASN A C 1
ATOM 1567 O O . ASN A 1 189 ? 8.168 -8.578 22.423 1.00 64.81 189 ASN A O 1
ATOM 1571 N N . ASP A 1 190 ? 7.458 -8.117 20.336 1.00 62.53 190 ASP A N 1
ATOM 1572 C CA . ASP A 1 190 ? 8.247 -6.898 20.112 1.00 62.53 190 ASP A CA 1
ATOM 1573 C C . ASP A 1 190 ? 7.430 -5.606 20.288 1.00 62.53 190 ASP A C 1
ATOM 1575 O O . ASP A 1 190 ? 7.801 -4.549 19.774 1.00 62.53 190 ASP A O 1
ATOM 1579 N N . VAL A 1 191 ? 6.290 -5.666 20.988 1.00 62.00 191 VAL A N 1
ATOM 1580 C CA . VAL A 1 191 ? 5.437 -4.487 21.191 1.00 62.00 191 VAL A CA 1
ATOM 1581 C C . VAL A 1 191 ? 6.148 -3.488 22.091 1.00 62.00 191 VAL A C 1
ATOM 1583 O O . VAL A 1 191 ? 6.153 -3.594 23.318 1.00 62.00 191 VAL A O 1
ATOM 1586 N N . VAL A 1 192 ? 6.719 -2.465 21.466 1.00 56.16 192 VAL A N 1
ATOM 1587 C CA . VAL A 1 192 ? 7.053 -1.223 22.149 1.00 56.16 192 VAL A CA 1
ATOM 1588 C C . VAL A 1 192 ? 5.724 -0.579 22.537 1.00 56.16 192 VAL A C 1
ATOM 1590 O O . VAL A 1 192 ? 4.850 -0.411 21.688 1.00 56.16 192 VAL A O 1
ATOM 1593 N N . ASN A 1 193 ? 5.550 -0.243 23.819 1.00 62.56 193 ASN A N 1
ATOM 1594 C CA . ASN A 1 193 ? 4.472 0.648 24.252 1.00 62.56 193 ASN A CA 1
ATOM 1595 C C . ASN A 1 193 ? 4.680 1.997 23.555 1.00 62.56 193 ASN A C 1
ATOM 1597 O O . ASN A 1 193 ? 5.392 2.862 24.056 1.00 62.56 193 ASN A O 1
ATOM 1601 N N . ASP A 1 194 ? 4.114 2.127 22.361 1.00 77.50 194 ASP A N 1
ATOM 1602 C CA . ASP A 1 194 ? 4.205 3.333 21.566 1.00 77.50 194 ASP A CA 1
ATOM 1603 C C . ASP A 1 194 ? 3.203 4.353 22.114 1.00 77.50 194 ASP A C 1
ATOM 1605 O O . ASP A 1 194 ? 1.979 4.188 22.018 1.00 77.50 194 ASP A O 1
ATOM 1609 N N . ASP A 1 195 ? 3.739 5.412 22.719 1.00 84.88 195 ASP A N 1
ATOM 1610 C CA . ASP A 1 195 ? 2.955 6.528 23.232 1.00 84.88 195 ASP A CA 1
ATOM 1611 C C . ASP A 1 195 ? 2.093 7.161 22.130 1.00 84.88 195 ASP A C 1
ATOM 1613 O O . ASP A 1 195 ? 1.000 7.649 22.421 1.00 84.88 195 ASP A O 1
ATOM 1617 N N . GLU A 1 196 ? 2.523 7.140 20.862 1.00 87.44 196 GLU A N 1
ATOM 1618 C CA . GLU A 1 196 ? 1.725 7.632 19.735 1.00 87.44 196 GLU A CA 1
ATOM 1619 C C . GLU A 1 196 ? 0.442 6.811 19.569 1.00 87.44 196 GLU A C 1
ATOM 1621 O O . GLU A 1 196 ? -0.656 7.376 19.486 1.00 87.44 196 GLU A O 1
ATOM 1626 N N . VAL A 1 197 ? 0.565 5.482 19.594 1.00 89.69 197 VAL A N 1
ATOM 1627 C CA . VAL A 1 197 ? -0.554 4.543 19.447 1.00 89.69 197 VAL A CA 1
ATOM 1628 C C . VAL A 1 197 ? -1.539 4.692 20.604 1.00 89.69 197 VAL A C 1
ATOM 1630 O O . VAL A 1 197 ? -2.747 4.847 20.387 1.00 89.69 197 VAL A O 1
ATOM 1633 N N . LEU A 1 198 ? -1.030 4.708 21.838 1.00 90.06 198 LEU A N 1
ATOM 1634 C CA . LEU A 1 198 ? -1.861 4.809 23.035 1.00 90.06 198 LEU A CA 1
ATOM 1635 C C . LEU A 1 198 ? -2.586 6.163 23.114 1.00 90.06 198 LEU A C 1
ATOM 1637 O O . LEU A 1 198 ? -3.795 6.218 23.364 1.00 90.06 198 LEU A O 1
ATOM 1641 N N . ASN A 1 199 ? -1.882 7.263 22.834 1.00 91.38 199 ASN A N 1
ATOM 1642 C CA . ASN A 1 199 ? -2.496 8.588 22.768 1.00 91.38 199 ASN A CA 1
ATOM 1643 C C . ASN A 1 199 ? -3.515 8.681 21.624 1.00 91.38 199 ASN A C 1
ATOM 1645 O O . ASN A 1 199 ? -4.573 9.297 21.785 1.00 91.38 199 ASN A O 1
ATOM 1649 N N . GLY A 1 200 ? -3.235 8.048 20.482 1.00 92.38 200 GLY A N 1
ATOM 1650 C CA . GLY A 1 200 ? -4.167 7.912 19.366 1.00 92.38 200 GLY A CA 1
ATOM 1651 C C . GLY A 1 200 ? -5.480 7.260 19.797 1.00 92.38 200 GLY A C 1
ATOM 1652 O O . GLY A 1 200 ? -6.550 7.841 19.585 1.00 92.38 200 GLY A O 1
ATOM 1653 N N . PHE A 1 201 ? -5.403 6.120 20.489 1.00 94.56 201 PHE A N 1
ATOM 1654 C CA . PHE A 1 201 ? -6.566 5.432 21.049 1.00 94.56 201 PHE A CA 1
ATOM 1655 C C . PHE A 1 201 ? -7.387 6.341 21.976 1.00 94.56 201 PHE A C 1
ATOM 1657 O O . PHE A 1 201 ? -8.583 6.540 21.740 1.00 94.56 201 PHE A O 1
ATOM 1664 N N . TYR A 1 202 ? -6.763 6.978 22.970 1.00 93.94 202 TYR A N 1
ATOM 1665 C CA . TYR A 1 202 ? -7.490 7.852 23.899 1.00 93.94 202 TYR A CA 1
ATOM 1666 C C . TYR A 1 202 ? -8.135 9.060 23.212 1.00 93.94 202 TYR A C 1
ATOM 1668 O O . TYR A 1 202 ? -9.258 9.449 23.549 1.00 93.94 202 TYR A O 1
ATOM 1676 N N . ARG A 1 203 ? -7.483 9.642 22.196 1.00 95.19 203 ARG A N 1
ATOM 1677 C CA . ARG A 1 203 ? -8.078 10.723 21.393 1.00 95.19 203 ARG A CA 1
ATOM 1678 C C . ARG A 1 203 ? -9.324 10.258 20.641 1.00 95.19 203 ARG A C 1
ATOM 1680 O O . ARG A 1 203 ? -10.282 11.025 20.534 1.00 95.19 203 ARG A O 1
ATOM 1687 N N . VAL A 1 204 ? -9.344 9.018 20.152 1.00 95.62 204 VAL A N 1
ATOM 1688 C CA . VAL A 1 204 ? -10.524 8.431 19.502 1.00 95.62 204 VAL A CA 1
ATOM 1689 C C . VAL A 1 204 ? -11.647 8.191 20.503 1.00 95.62 204 VAL A C 1
ATOM 1691 O O . VAL A 1 204 ? -12.782 8.576 20.222 1.00 95.62 204 VAL A O 1
ATOM 1694 N N . VAL A 1 205 ? -11.344 7.643 21.683 1.00 96.38 205 VAL A N 1
ATOM 1695 C CA . VAL A 1 205 ? -12.324 7.460 22.769 1.00 96.38 205 VAL A CA 1
ATOM 1696 C C . VAL A 1 205 ? -12.984 8.795 23.124 1.00 96.38 205 VAL A C 1
ATOM 1698 O O . VAL A 1 205 ? -14.211 8.904 23.117 1.00 96.38 205 VAL A O 1
ATOM 1701 N N . ASN A 1 206 ? -12.179 9.841 23.328 1.00 94.88 206 ASN A N 1
ATOM 1702 C CA . ASN A 1 206 ? -12.673 11.184 23.633 1.00 94.88 206 ASN A CA 1
ATOM 1703 C C . ASN A 1 206 ? -13.538 11.775 22.511 1.00 94.88 206 ASN A C 1
ATOM 1705 O O . ASN A 1 206 ? -14.484 12.509 22.786 1.00 94.88 206 ASN A O 1
ATOM 1709 N N . ARG A 1 207 ? -13.248 11.454 21.246 1.00 94.69 207 ARG A N 1
ATOM 1710 C CA . ARG A 1 207 ? -13.999 11.970 20.095 1.00 94.69 207 ARG A CA 1
ATOM 1711 C C . ARG A 1 207 ? -15.290 11.198 19.807 1.00 94.69 207 ARG A C 1
ATOM 1713 O O . ARG A 1 207 ? -16.261 11.802 19.367 1.00 94.69 207 ARG A O 1
ATOM 1720 N N . MET A 1 208 ? -15.295 9.876 19.976 1.00 93.81 208 MET A N 1
ATOM 1721 C CA . MET A 1 208 ? -16.398 9.003 19.541 1.00 93.81 208 MET A CA 1
ATOM 1722 C C . MET A 1 208 ? -17.421 8.691 20.636 1.00 93.81 208 MET A C 1
ATOM 1724 O O . MET A 1 208 ? -18.525 8.234 20.319 1.00 93.81 208 MET A O 1
ATOM 1728 N N . VAL A 1 209 ? -17.055 8.895 21.903 1.00 94.50 209 VAL A N 1
ATOM 1729 C CA . VAL A 1 209 ? -17.879 8.588 23.076 1.00 94.50 209 VAL A CA 1
ATOM 1730 C C . VAL A 1 209 ? -18.138 9.885 23.824 1.00 94.50 209 VAL A C 1
ATOM 1732 O O . VAL A 1 209 ? -17.186 10.565 24.182 1.00 94.50 209 VAL A O 1
ATOM 1735 N N . ASN A 1 210 ? -19.402 10.237 24.066 1.00 92.31 210 ASN A N 1
ATOM 1736 C CA . ASN A 1 210 ? -19.762 11.500 24.730 1.00 92.31 210 ASN A CA 1
ATOM 1737 C C . ASN A 1 210 ? -19.850 11.367 26.258 1.00 92.31 210 ASN A C 1
ATOM 1739 O O . ASN A 1 210 ? -19.531 12.307 26.978 1.00 92.31 210 ASN A O 1
ATOM 1743 N N . ASN A 1 211 ? -20.285 10.207 26.753 1.00 95.44 211 ASN A N 1
ATOM 1744 C CA . ASN A 1 211 ? -20.480 9.961 28.177 1.00 95.44 211 ASN A CA 1
ATOM 1745 C C . ASN A 1 211 ? -19.130 9.680 28.871 1.00 95.44 211 ASN A C 1
ATOM 1747 O O . ASN A 1 211 ? -18.407 8.760 28.482 1.00 95.44 211 ASN A O 1
ATOM 1751 N N . ASN A 1 212 ? -18.804 10.460 29.907 1.00 94.12 212 ASN A N 1
ATOM 1752 C CA . ASN A 1 212 ? -17.542 10.342 30.645 1.00 94.12 212 ASN A CA 1
ATOM 1753 C C . ASN A 1 212 ? -17.400 9.021 31.411 1.00 94.12 212 ASN A C 1
ATOM 1755 O O . ASN A 1 212 ? -16.308 8.461 31.443 1.00 94.12 212 ASN A O 1
ATOM 1759 N N . GLU A 1 213 ? -18.476 8.498 31.988 1.00 95.62 213 GLU A N 1
ATOM 1760 C CA . GLU A 1 213 ? -18.468 7.200 32.665 1.00 95.62 213 GLU A CA 1
ATOM 1761 C C . GLU A 1 213 ? -18.156 6.073 31.675 1.00 95.62 213 GLU A C 1
ATOM 1763 O O . GLU A 1 213 ? -17.281 5.245 31.923 1.00 95.62 213 GLU A O 1
ATOM 1768 N N . THR A 1 214 ? -18.771 6.101 30.488 1.00 95.19 214 THR A N 1
ATOM 1769 C CA . THR A 1 214 ? -18.450 5.155 29.413 1.00 95.19 214 THR A CA 1
ATOM 1770 C C . THR A 1 214 ? -16.983 5.261 28.987 1.00 95.19 214 THR A C 1
ATOM 1772 O O . THR A 1 214 ? -16.345 4.232 28.783 1.00 95.19 214 THR A O 1
ATOM 1775 N N . ARG A 1 215 ? -16.410 6.471 28.891 1.00 95.81 215 ARG A N 1
ATOM 1776 C CA . ARG A 1 215 ? -14.972 6.647 28.597 1.00 95.81 215 ARG A CA 1
ATOM 1777 C C . ARG A 1 215 ? -14.086 6.021 29.677 1.00 95.81 215 ARG A C 1
ATOM 1779 O O . ARG A 1 215 ? -13.128 5.332 29.343 1.00 95.81 215 ARG A O 1
ATOM 1786 N N . LEU A 1 216 ? -14.406 6.232 30.955 1.00 94.81 216 LEU A N 1
ATOM 1787 C CA . LEU A 1 216 ? -13.659 5.645 32.072 1.00 94.81 216 LEU A CA 1
ATOM 1788 C C . LEU A 1 216 ? -13.727 4.114 32.053 1.00 94.81 216 LEU A C 1
ATOM 1790 O O . LEU A 1 216 ? -12.701 3.458 32.234 1.00 94.81 216 LEU A O 1
ATOM 1794 N N . ASN A 1 217 ? -14.904 3.551 31.776 1.00 96.19 217 ASN A N 1
ATOM 1795 C CA . ASN A 1 217 ? -15.075 2.107 31.632 1.00 96.19 217 ASN A CA 1
ATOM 1796 C C . ASN A 1 217 ? -14.264 1.567 30.450 1.00 96.19 217 ASN A C 1
ATOM 1798 O O . ASN A 1 217 ? -13.520 0.608 30.622 1.00 96.19 217 ASN A O 1
ATOM 1802 N N . ILE A 1 218 ? -14.295 2.240 29.293 1.00 96.69 218 ILE A N 1
ATOM 1803 C CA . ILE A 1 218 ? -13.461 1.878 28.136 1.00 96.69 218 ILE A CA 1
ATOM 1804 C C . ILE A 1 218 ? -11.977 1.891 28.495 1.00 96.69 218 ILE A C 1
ATOM 1806 O O . ILE A 1 218 ? -11.270 0.969 28.112 1.00 96.69 218 ILE A O 1
ATOM 1810 N N . ASN A 1 219 ? -11.494 2.889 29.236 1.00 94.50 219 ASN A N 1
ATOM 1811 C CA . ASN A 1 219 ? -10.081 2.961 29.614 1.00 94.50 219 ASN A CA 1
ATOM 1812 C C . ASN A 1 219 ? -9.672 1.796 30.533 1.00 94.50 219 ASN A C 1
ATOM 1814 O O . ASN A 1 219 ? -8.623 1.193 30.321 1.00 94.50 219 ASN A O 1
ATOM 1818 N N . ARG A 1 220 ? -10.517 1.434 31.509 1.00 94.25 220 ARG A N 1
ATOM 1819 C CA . ARG A 1 220 ? -10.291 0.265 32.382 1.00 94.25 220 ARG A CA 1
ATOM 1820 C C . ARG A 1 220 ? -10.307 -1.043 31.592 1.00 94.25 220 ARG A C 1
ATOM 1822 O O . ARG A 1 220 ? -9.452 -1.903 31.783 1.00 94.25 220 ARG A O 1
ATOM 1829 N N . GLU A 1 221 ? -11.271 -1.196 30.691 1.00 95.12 221 GLU A N 1
ATOM 1830 C CA . GLU A 1 221 ? -11.386 -2.368 29.821 1.00 95.12 221 GLU A CA 1
ATOM 1831 C C . GLU A 1 221 ? -10.204 -2.460 28.838 1.00 95.12 221 GLU A C 1
ATOM 1833 O O . GLU A 1 221 ? -9.680 -3.548 28.605 1.00 95.12 221 GLU A O 1
ATOM 1838 N N . ALA A 1 222 ? -9.735 -1.326 28.306 1.00 93.31 222 ALA A N 1
ATOM 1839 C CA . ALA A 1 222 ? -8.564 -1.241 27.434 1.00 93.31 222 ALA A CA 1
ATOM 1840 C C . ALA A 1 222 ? -7.280 -1.649 28.163 1.00 93.31 222 ALA A C 1
ATOM 1842 O O . ALA A 1 222 ? -6.425 -2.318 27.584 1.00 93.31 222 ALA A O 1
ATOM 1843 N N . GLU A 1 223 ? -7.150 -1.296 29.442 1.00 91.31 223 GLU A N 1
ATOM 1844 C CA . GLU A 1 223 ? -6.044 -1.761 30.273 1.00 91.31 223 GLU A CA 1
ATOM 1845 C C . GLU A 1 223 ? -6.089 -3.279 30.480 1.00 91.31 223 GLU A C 1
ATOM 1847 O O . GLU A 1 223 ? -5.062 -3.938 30.322 1.00 91.31 223 GLU A O 1
ATOM 1852 N N . ARG A 1 224 ? -7.271 -3.860 30.736 1.00 91.31 224 ARG A N 1
ATOM 1853 C CA . ARG A 1 224 ? -7.423 -5.324 30.822 1.00 91.31 224 ARG A CA 1
ATOM 1854 C C . ARG A 1 224 ? -7.025 -6.018 29.527 1.00 91.31 224 ARG A C 1
ATOM 1856 O O . ARG A 1 224 ? -6.287 -7.003 29.564 1.00 91.31 224 ARG A O 1
ATOM 1863 N N . PHE A 1 225 ? -7.480 -5.477 28.398 1.00 91.06 225 PHE A N 1
ATOM 1864 C CA . PHE A 1 225 ? -7.101 -5.944 27.071 1.00 91.06 225 PHE A CA 1
ATOM 1865 C C . PHE A 1 225 ? -5.582 -5.899 26.884 1.00 91.06 225 PHE A C 1
ATOM 1867 O O . PHE A 1 225 ? -4.981 -6.922 26.564 1.00 91.06 225 PHE A O 1
ATOM 1874 N N . ARG A 1 226 ? -4.940 -4.761 27.165 1.00 89.56 226 ARG A N 1
ATOM 1875 C CA . ARG A 1 226 ? -3.486 -4.596 27.043 1.0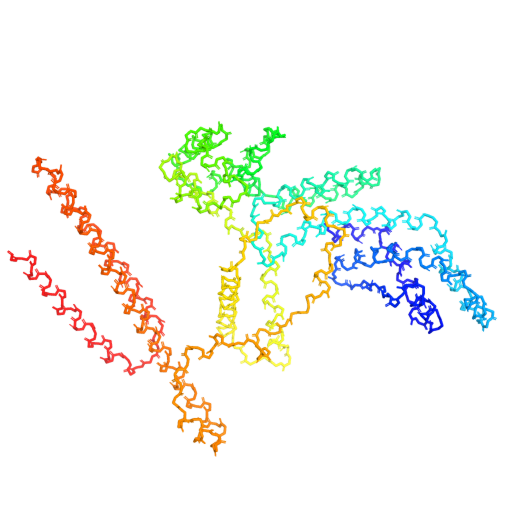0 89.56 226 ARG A CA 1
ATOM 1876 C C . ARG A 1 226 ? -2.705 -5.557 27.942 1.00 89.56 226 ARG A C 1
ATOM 1878 O O . ARG A 1 226 ? -1.716 -6.127 27.498 1.00 89.56 226 ARG A O 1
ATOM 1885 N N . LEU A 1 227 ? -3.141 -5.736 29.187 1.00 89.38 227 LEU A N 1
ATOM 1886 C CA . LEU A 1 227 ? -2.461 -6.569 30.183 1.00 89.38 227 LEU A CA 1
ATOM 1887 C C . LEU A 1 227 ? -2.780 -8.067 30.062 1.00 89.38 227 LEU A C 1
ATOM 1889 O O . LEU A 1 227 ? -2.306 -8.842 30.887 1.00 89.38 227 LEU A O 1
ATOM 1893 N N . LYS A 1 228 ? -3.577 -8.487 29.066 1.00 90.62 228 LYS A N 1
ATOM 1894 C CA . LYS A 1 228 ? -4.033 -9.879 28.903 1.00 90.62 228 LYS A CA 1
ATOM 1895 C C . LYS A 1 228 ? -4.688 -10.424 30.182 1.00 90.62 228 LYS A C 1
ATOM 1897 O O . LYS A 1 228 ? -4.366 -11.518 30.635 1.00 90.62 228 LYS A O 1
ATOM 1902 N N . THR A 1 229 ? -5.601 -9.664 30.787 1.00 90.69 229 THR A N 1
ATOM 1903 C CA . THR A 1 229 ? -6.333 -10.093 31.996 1.00 90.69 229 THR A CA 1
ATOM 1904 C C . THR A 1 229 ? -7.809 -10.378 31.703 1.00 90.69 229 THR A C 1
ATOM 1906 O O . THR A 1 229 ? -8.342 -9.968 30.670 1.00 90.69 229 THR A O 1
ATOM 1909 N N . GLY A 1 230 ? -8.472 -11.123 32.596 1.00 89.69 230 GLY A N 1
ATOM 1910 C CA . GLY A 1 230 ? -9.859 -11.570 32.403 1.00 89.69 230 GLY A CA 1
ATOM 1911 C C . GLY A 1 230 ? -10.014 -12.454 31.161 1.00 89.69 230 GLY A C 1
ATOM 1912 O O . GLY A 1 230 ? -9.131 -13.253 30.844 1.00 89.69 230 GLY A O 1
ATOM 1913 N N . ALA A 1 231 ? -11.103 -12.267 30.419 1.00 89.75 231 ALA A N 1
ATOM 1914 C CA . ALA A 1 231 ? -11.402 -12.952 29.165 1.00 89.75 231 ALA A CA 1
ATOM 1915 C C . ALA A 1 231 ? -10.260 -12.871 28.143 1.00 89.75 231 ALA A C 1
ATOM 1917 O O . ALA A 1 231 ? -9.976 -13.853 27.453 1.00 89.75 231 ALA A O 1
ATOM 1918 N N . PHE A 1 232 ? -9.560 -11.733 28.082 1.00 90.06 232 PHE A N 1
ATOM 1919 C CA . PHE A 1 232 ? -8.436 -11.537 27.169 1.00 90.06 232 PHE A CA 1
ATOM 1920 C C . PHE A 1 232 ? -7.208 -12.369 27.547 1.00 90.06 232 PHE A C 1
ATOM 1922 O O . PHE A 1 232 ? -6.403 -12.683 26.681 1.00 90.06 232 PHE A O 1
ATOM 1929 N N . GLY A 1 233 ? -7.058 -12.760 28.813 1.00 89.31 233 GLY A N 1
ATOM 1930 C CA . GLY A 1 233 ? -5.994 -13.662 29.264 1.00 89.31 233 GLY A CA 1
ATOM 1931 C C . GLY A 1 233 ? -6.311 -15.146 29.088 1.00 89.31 233 GLY A C 1
ATOM 1932 O O . GLY A 1 233 ? -5.436 -15.983 29.287 1.00 89.31 233 GLY A O 1
ATOM 1933 N N . SER A 1 234 ? -7.551 -15.494 28.735 1.00 90.00 234 SER A N 1
ATOM 1934 C CA . SER A 1 234 ? -7.977 -16.891 28.645 1.00 90.00 234 SER A CA 1
ATOM 1935 C C . SER A 1 234 ? -7.246 -17.650 27.531 1.00 90.00 234 SER A C 1
ATOM 1937 O O . SER A 1 234 ? -7.012 -17.116 26.445 1.00 90.00 234 SER A O 1
ATOM 1939 N N . ASN A 1 235 ? -6.968 -18.940 27.755 1.00 89.38 235 ASN A N 1
ATOM 1940 C CA . ASN A 1 235 ? -6.367 -19.814 26.737 1.00 89.38 235 ASN A CA 1
ATOM 1941 C C . ASN A 1 235 ? -7.186 -19.839 25.436 1.00 89.38 235 ASN A C 1
ATOM 1943 O O . ASN A 1 235 ? -6.621 -19.925 24.346 1.00 89.38 235 ASN A O 1
ATOM 1947 N N . GLN A 1 236 ? -8.515 -19.733 25.546 1.00 86.69 236 GLN A N 1
ATOM 1948 C CA . GLN A 1 236 ? -9.415 -19.698 24.395 1.00 86.69 236 GLN A CA 1
ATOM 1949 C C . GLN A 1 236 ? -9.195 -18.443 23.545 1.00 86.69 236 GLN A C 1
ATOM 1951 O O . GLN A 1 236 ? -9.063 -18.556 22.327 1.00 86.69 236 GLN A O 1
ATOM 1956 N N . PHE A 1 237 ? -9.106 -17.262 24.169 1.00 87.19 237 PHE A N 1
ATOM 1957 C CA . PHE A 1 237 ? -8.837 -16.026 23.438 1.00 87.19 237 PHE A CA 1
ATOM 1958 C C . PHE A 1 237 ? -7.419 -16.013 22.873 1.00 87.19 237 PHE A C 1
ATOM 1960 O O . PHE A 1 237 ? -7.243 -15.721 21.693 1.00 87.19 237 PHE A O 1
ATOM 1967 N N . GLN A 1 238 ? -6.419 -16.403 23.672 1.00 87.62 238 GLN A N 1
ATOM 1968 C CA . GLN A 1 238 ? -5.014 -16.439 23.247 1.00 87.62 238 GLN A CA 1
ATOM 1969 C C . GLN A 1 238 ? -4.796 -17.357 22.034 1.00 87.62 238 GLN A C 1
ATOM 1971 O O . GLN A 1 238 ? -4.070 -16.991 21.114 1.00 87.62 238 GLN A O 1
ATOM 1976 N N . SER A 1 239 ? -5.504 -18.488 21.963 1.00 86.06 239 SER A N 1
ATOM 1977 C CA . SER A 1 239 ? -5.462 -19.389 20.799 1.00 86.06 239 SER A CA 1
ATOM 1978 C C . SER A 1 239 ? -6.133 -18.803 19.546 1.00 86.06 239 SER A C 1
ATOM 1980 O O . SER A 1 239 ? -5.899 -19.281 18.438 1.00 86.06 239 SER A O 1
ATOM 1982 N N . ALA A 1 240 ? -6.980 -17.780 19.696 1.00 84.81 240 ALA A N 1
ATOM 1983 C CA . ALA A 1 240 ? -7.726 -17.156 18.606 1.00 84.81 240 ALA A CA 1
ATOM 1984 C C . ALA A 1 240 ? -7.139 -15.809 18.138 1.00 84.81 240 ALA A C 1
ATOM 1986 O O . ALA A 1 240 ? -7.522 -15.339 17.072 1.00 84.81 240 ALA A O 1
ATOM 1987 N N . VAL A 1 241 ? -6.192 -15.207 18.870 1.00 84.25 241 VAL A N 1
ATOM 1988 C CA . VAL A 1 241 ? -5.592 -13.864 18.651 1.00 84.25 241 VAL A CA 1
ATOM 1989 C C . VAL A 1 241 ? -5.290 -13.521 17.184 1.00 84.25 241 VAL A C 1
ATOM 1991 O O . VAL A 1 241 ? -5.539 -12.392 16.759 1.00 84.25 241 VAL A O 1
ATOM 1994 N N . ASN A 1 242 ? -4.788 -14.483 16.405 1.00 79.81 242 ASN A N 1
ATOM 1995 C CA . ASN A 1 242 ? -4.373 -14.264 15.015 1.00 79.81 242 ASN A CA 1
ATOM 1996 C C . ASN A 1 242 ? -5.536 -14.195 14.015 1.00 79.81 242 ASN A C 1
ATOM 1998 O O . ASN A 1 242 ? -5.402 -13.553 12.977 1.00 79.81 242 ASN A O 1
ATOM 2002 N N . ARG A 1 243 ? -6.665 -14.838 14.326 1.00 76.94 243 ARG A N 1
ATOM 2003 C CA . ARG A 1 243 ? -7.831 -14.969 13.432 1.00 76.94 243 ARG A CA 1
ATOM 2004 C C . ARG A 1 243 ? -9.089 -14.276 13.951 1.00 76.94 243 ARG A C 1
ATOM 2006 O O . ARG A 1 243 ? -10.022 -14.063 13.193 1.00 76.94 243 ARG A O 1
ATOM 2013 N N . CYS A 1 244 ? -9.108 -13.925 15.234 1.00 75.56 244 CYS A N 1
ATOM 2014 C CA . CYS A 1 244 ? -10.305 -13.469 15.923 1.00 75.56 244 CYS A CA 1
ATOM 2015 C C . CYS A 1 244 ? -10.772 -12.109 15.395 1.00 75.56 244 CYS A C 1
ATOM 2017 O O . CYS A 1 244 ? -10.049 -11.105 15.471 1.00 75.56 244 CYS A O 1
ATOM 2019 N N . LEU A 1 245 ? -12.004 -12.078 14.888 1.00 77.31 245 LEU A N 1
ATOM 2020 C CA . LEU A 1 245 ? -12.635 -10.865 14.390 1.00 77.31 245 LEU A CA 1
ATOM 2021 C C . LEU A 1 245 ? -13.157 -9.989 15.540 1.00 77.31 245 LEU A C 1
ATOM 2023 O O . LEU A 1 245 ? -13.567 -10.497 16.585 1.00 77.31 245 LEU A O 1
ATOM 2027 N N . PRO A 1 246 ? -13.275 -8.664 15.344 1.00 78.62 246 PRO A N 1
ATOM 2028 C CA . PRO A 1 246 ? -13.799 -7.760 16.375 1.00 78.62 246 PRO A CA 1
ATOM 2029 C C . PRO A 1 246 ? -15.215 -8.118 16.852 1.00 78.62 246 PRO A C 1
ATOM 2031 O O . PRO A 1 246 ? -15.577 -7.871 18.001 1.00 78.62 246 PRO A O 1
ATOM 2034 N N . ALA A 1 247 ? -16.032 -8.707 15.974 1.00 78.88 247 ALA A N 1
ATOM 2035 C CA . ALA A 1 247 ? -17.358 -9.200 16.336 1.00 78.88 247 ALA A CA 1
ATOM 2036 C C . ALA A 1 247 ? -17.280 -10.416 17.276 1.00 78.88 247 ALA A C 1
ATOM 2038 O O . ALA A 1 247 ? -18.026 -10.483 18.251 1.00 78.88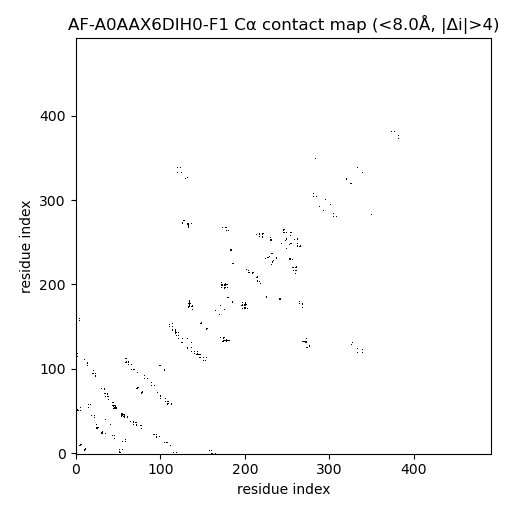 247 ALA A O 1
ATOM 2039 N N . GLU A 1 248 ? -16.347 -11.339 17.039 1.00 80.50 248 GLU A N 1
ATOM 2040 C CA . GLU A 1 248 ? -16.148 -12.526 17.877 1.00 80.50 248 GLU A CA 1
ATOM 2041 C C . GLU A 1 248 ? -15.658 -12.150 19.273 1.00 80.50 248 GLU A C 1
ATOM 2043 O O . GLU A 1 248 ? -16.147 -12.693 20.261 1.00 80.50 248 GLU A O 1
ATOM 2048 N N . TRP A 1 249 ? -14.788 -11.141 19.395 1.00 80.75 249 TRP A N 1
ATOM 2049 C CA . TRP A 1 249 ? -14.445 -10.584 20.708 1.00 80.75 249 TRP A CA 1
ATOM 2050 C C . TRP A 1 249 ? -15.685 -10.193 21.502 1.00 80.75 249 TRP A C 1
ATOM 2052 O O . TRP A 1 249 ? -15.773 -10.477 22.691 1.00 80.75 249 TRP A O 1
ATOM 2062 N N . ARG A 1 250 ? -16.633 -9.515 20.850 1.00 82.44 250 ARG A N 1
ATOM 2063 C CA . ARG A 1 250 ? -17.824 -8.984 21.507 1.00 82.44 250 ARG A CA 1
ATOM 2064 C C . ARG A 1 250 ? -18.807 -10.078 21.898 1.00 82.44 250 ARG A C 1
ATOM 2066 O O . ARG A 1 250 ? -19.415 -9.982 22.959 1.00 82.44 250 ARG A O 1
ATOM 2073 N N . PHE A 1 251 ? -19.034 -11.048 21.019 1.00 81.69 251 PHE A N 1
ATOM 2074 C CA . PHE A 1 251 ? -20.108 -12.024 21.204 1.00 81.69 251 PHE A CA 1
ATOM 2075 C C . PHE A 1 251 ? -19.648 -13.323 21.863 1.00 81.69 251 PHE A C 1
ATOM 2077 O O . PHE A 1 251 ? -20.459 -13.953 22.533 1.00 81.69 251 PHE A O 1
ATOM 2084 N N . ILE A 1 252 ? -18.375 -13.694 21.710 1.00 83.69 252 ILE A N 1
ATOM 2085 C CA . ILE A 1 252 ? -17.840 -14.981 22.168 1.00 83.69 252 ILE A CA 1
ATOM 2086 C C . ILE A 1 252 ? -16.957 -14.795 23.402 1.00 83.69 252 ILE A C 1
ATOM 2088 O O . ILE A 1 252 ? -17.168 -15.465 24.407 1.00 83.69 252 ILE A O 1
ATOM 2092 N N . TYR A 1 253 ? -15.984 -13.882 23.350 1.00 83.62 253 TYR A N 1
ATOM 2093 C CA . TYR A 1 253 ? -14.906 -13.872 24.346 1.00 83.62 253 TYR A CA 1
ATOM 2094 C C . TYR A 1 253 ? -15.118 -12.886 25.498 1.00 83.62 253 TYR A C 1
ATOM 2096 O O . TYR A 1 253 ? -15.034 -13.267 26.657 1.00 83.62 253 TYR A O 1
ATOM 2104 N N . ALA A 1 254 ? -15.383 -11.616 25.200 1.00 83.75 254 ALA A N 1
ATOM 2105 C CA . ALA A 1 254 ? -15.300 -10.511 26.159 1.00 83.75 254 ALA A CA 1
ATOM 2106 C C . ALA A 1 254 ? -16.629 -9.750 26.320 1.00 83.75 254 ALA A C 1
ATOM 2108 O O . ALA A 1 254 ? -16.639 -8.556 26.625 1.00 83.75 254 ALA A O 1
ATOM 2109 N N . ARG A 1 255 ? -17.760 -10.443 26.111 1.00 83.44 255 ARG A N 1
ATOM 2110 C CA . ARG A 1 255 ? -19.116 -9.869 26.176 1.00 83.44 255 ARG A CA 1
ATOM 2111 C C . ARG A 1 255 ? -19.412 -9.192 27.515 1.00 83.44 255 ARG A C 1
ATOM 2113 O O . ARG A 1 255 ? -19.994 -8.112 27.526 1.00 83.44 255 ARG A O 1
ATOM 2120 N N . GLU A 1 256 ? -19.032 -9.840 28.612 1.00 84.25 256 GLU A N 1
ATOM 2121 C CA . GLU A 1 256 ? -19.275 -9.367 29.982 1.00 84.25 256 GLU A CA 1
ATOM 2122 C C . GLU A 1 256 ? -18.074 -8.600 30.548 1.00 84.25 256 GLU A C 1
ATOM 2124 O O . GLU A 1 256 ? -18.250 -7.596 31.231 1.00 84.25 256 GLU A O 1
ATOM 2129 N N . ASP A 1 257 ? -16.856 -9.020 30.198 1.00 87.06 257 ASP A N 1
ATOM 2130 C CA . ASP A 1 257 ? -15.616 -8.458 30.746 1.00 87.06 257 ASP A CA 1
ATOM 2131 C C . ASP A 1 257 ? -15.210 -7.105 30.151 1.00 87.06 257 ASP A C 1
ATOM 2133 O O . ASP A 1 257 ? -14.530 -6.324 30.824 1.00 87.06 257 ASP A O 1
ATOM 2137 N N . ALA A 1 258 ? -15.579 -6.837 28.893 1.00 92.94 258 ALA A N 1
ATOM 2138 C CA . ALA A 1 258 ? -15.240 -5.600 28.191 1.00 92.94 258 ALA A CA 1
ATOM 2139 C C . ALA A 1 258 ? -16.342 -5.132 27.210 1.00 92.94 258 ALA A C 1
ATOM 2141 O O . ALA A 1 258 ? -16.099 -4.979 26.002 1.00 92.94 258 ALA A O 1
ATOM 2142 N N . PRO A 1 259 ? -17.583 -4.916 27.685 1.00 92.19 259 PRO A N 1
ATOM 2143 C CA . PRO A 1 259 ? -18.724 -4.604 26.825 1.00 92.19 259 PRO A CA 1
ATOM 2144 C C . PRO A 1 259 ? -18.591 -3.259 26.097 1.00 92.19 259 PRO A C 1
ATOM 2146 O O . PRO A 1 259 ? -19.080 -3.110 24.971 1.00 92.19 259 PRO A O 1
ATOM 2149 N N . ASN A 1 260 ? -17.936 -2.265 26.705 1.00 94.94 260 ASN A N 1
ATOM 2150 C CA . ASN A 1 260 ? -17.817 -0.930 26.125 1.00 94.94 260 ASN A CA 1
ATOM 2151 C C . ASN A 1 260 ? -16.691 -0.878 25.085 1.00 94.94 260 ASN A C 1
ATOM 2153 O O . ASN A 1 260 ? -16.880 -0.346 23.985 1.00 94.94 260 ASN A O 1
ATOM 2157 N N . LEU A 1 261 ? -15.544 -1.477 25.404 1.00 94.56 261 LEU A N 1
ATOM 2158 C CA . LEU A 1 261 ? -14.384 -1.576 24.531 1.00 94.56 261 LEU A CA 1
ATOM 2159 C C . LEU A 1 261 ? -14.704 -2.404 23.292 1.00 94.56 261 LEU A C 1
ATOM 2161 O O . LEU A 1 261 ? -14.433 -1.953 22.185 1.00 94.56 261 LEU A O 1
ATOM 2165 N N . THR A 1 262 ? -15.320 -3.579 23.444 1.00 91.50 262 THR A N 1
ATOM 2166 C CA . THR A 1 262 ? -15.649 -4.446 22.299 1.00 91.50 262 THR A CA 1
ATOM 2167 C C . THR A 1 262 ? -16.652 -3.784 21.352 1.00 91.50 262 THR A C 1
ATOM 2169 O O . THR A 1 262 ? -16.511 -3.868 20.130 1.00 91.50 262 THR A O 1
ATOM 2172 N N . ARG A 1 263 ? -17.630 -3.034 21.881 1.00 91.25 263 ARG A N 1
ATOM 2173 C CA . ARG A 1 263 ? -18.545 -2.221 21.063 1.00 91.25 263 ARG A CA 1
ATOM 2174 C C . ARG A 1 263 ? -17.807 -1.118 20.303 1.00 91.25 263 ARG A C 1
ATOM 2176 O O . ARG A 1 263 ? -18.110 -0.888 19.129 1.00 91.25 263 ARG A O 1
ATOM 2183 N N . LEU A 1 264 ? -16.860 -0.439 20.950 1.00 92.88 264 LEU A N 1
ATOM 2184 C CA . LEU A 1 264 ? -16.029 0.571 20.298 1.00 92.88 264 LEU A CA 1
ATOM 2185 C C . LEU A 1 264 ? -15.116 -0.057 19.232 1.00 92.88 264 LEU A C 1
ATOM 2187 O O . LEU A 1 264 ? -15.019 0.483 18.132 1.00 92.88 264 LEU A O 1
ATOM 2191 N N . ALA A 1 265 ? -14.518 -1.214 19.519 1.00 91.31 265 ALA A N 1
ATOM 2192 C CA . ALA A 1 265 ? -13.636 -1.941 18.613 1.00 91.31 265 ALA A CA 1
ATOM 2193 C C . ALA A 1 265 ? -14.350 -2.347 17.328 1.00 91.31 265 ALA A C 1
ATOM 2195 O O . ALA A 1 265 ? -13.850 -2.050 16.248 1.00 91.31 265 ALA A O 1
ATOM 2196 N N . VAL A 1 266 ? -15.563 -2.905 17.419 1.00 89.25 266 VAL A N 1
ATOM 2197 C CA . VAL A 1 266 ? -16.388 -3.182 16.231 1.00 89.25 266 VAL A CA 1
ATOM 2198 C C . VAL A 1 266 ? -16.603 -1.907 15.413 1.00 89.25 266 VAL A C 1
ATOM 2200 O O . VAL A 1 266 ? -16.453 -1.925 14.194 1.00 89.25 266 VAL A O 1
ATOM 2203 N N . ARG A 1 267 ? -16.907 -0.776 16.060 1.00 90.56 267 ARG A N 1
ATOM 2204 C CA . ARG A 1 267 ? -17.178 0.489 15.363 1.00 90.56 267 ARG A CA 1
ATOM 2205 C C . ARG A 1 267 ? -15.946 1.061 14.654 1.00 90.56 267 ARG A C 1
ATOM 2207 O O . ARG A 1 267 ? -16.103 1.587 13.555 1.00 90.56 267 ARG A O 1
ATOM 2214 N N . ILE A 1 268 ? -14.765 0.974 15.269 1.00 91.12 268 ILE A N 1
ATOM 2215 C CA . ILE A 1 268 ? -13.491 1.452 14.703 1.00 91.12 268 ILE A CA 1
ATOM 2216 C C . ILE A 1 268 ? -13.003 0.511 13.599 1.00 91.12 268 ILE A C 1
ATOM 2218 O O . ILE A 1 268 ? -12.689 0.963 12.503 1.00 91.12 268 ILE A O 1
ATOM 2222 N N . LEU A 1 269 ? -12.968 -0.795 13.865 1.00 87.19 269 LEU A N 1
ATOM 2223 C CA . LEU A 1 269 ? -12.367 -1.783 12.967 1.00 87.19 269 LEU A CA 1
ATOM 2224 C C . LEU A 1 269 ? -13.225 -2.092 11.737 1.00 87.19 269 LEU A C 1
ATOM 2226 O O . LEU A 1 269 ? -12.689 -2.533 10.727 1.00 87.19 269 LEU A O 1
ATOM 2230 N N . SER A 1 270 ? -14.527 -1.794 11.790 1.00 84.31 270 SER A N 1
ATOM 2231 C CA . SER A 1 270 ? -15.426 -1.902 10.630 1.00 84.31 270 SER A CA 1
ATOM 2232 C C . SER A 1 270 ? -15.373 -0.688 9.691 1.00 84.31 270 SER A C 1
ATOM 2234 O O . SER A 1 270 ? -16.124 -0.643 8.719 1.00 84.31 270 SER A O 1
ATOM 2236 N N . GLN A 1 271 ? -14.554 0.329 9.982 1.00 84.56 271 GLN A N 1
ATOM 2237 C CA . GLN A 1 271 ? -14.382 1.470 9.080 1.00 84.56 271 GLN A CA 1
ATOM 2238 C C . GLN A 1 271 ? -13.513 1.088 7.874 1.00 84.56 271 GLN A C 1
ATOM 2240 O O . GLN A 1 271 ? -12.534 0.357 8.005 1.00 84.56 271 GLN A O 1
ATOM 2245 N N . THR A 1 272 ? -13.840 1.637 6.705 1.00 78.75 272 THR A N 1
ATOM 2246 C CA . THR A 1 272 ? -13.056 1.462 5.475 1.00 78.75 272 THR A CA 1
ATOM 2247 C C . THR A 1 272 ? -11.830 2.372 5.466 1.00 78.75 272 THR A C 1
ATOM 2249 O O . THR A 1 272 ? -11.932 3.546 5.824 1.00 78.75 272 THR A O 1
ATOM 2252 N N . VAL A 1 273 ? -10.694 1.859 4.990 1.00 79.19 273 VAL A N 1
ATOM 2253 C CA . VAL A 1 273 ? -9.423 2.606 4.884 1.00 79.19 273 VAL A CA 1
ATOM 2254 C C . VAL A 1 273 ? -9.181 3.255 3.519 1.00 79.19 273 VAL A C 1
ATOM 2256 O O . VAL A 1 273 ? -8.356 4.160 3.422 1.00 79.19 273 VAL A O 1
ATOM 2259 N N . SER A 1 274 ? -9.902 2.835 2.473 1.00 75.44 274 SER A N 1
ATOM 2260 C CA . SER A 1 274 ? -9.765 3.378 1.116 1.00 75.44 274 SER A CA 1
ATOM 2261 C C . SER A 1 274 ? -11.106 3.810 0.530 1.00 75.44 274 SER A C 1
ATOM 2263 O O . SER A 1 274 ? -12.147 3.198 0.778 1.00 75.44 274 SER A O 1
ATOM 2265 N N . SER A 1 275 ? -11.071 4.873 -0.274 1.00 71.12 275 SER A N 1
ATOM 2266 C CA . SER A 1 275 ? -12.198 5.330 -1.092 1.00 71.12 275 SER A CA 1
ATOM 2267 C C . SER A 1 275 ? -12.236 4.674 -2.477 1.00 71.12 275 SER A C 1
ATOM 2269 O O . SER A 1 275 ? -13.227 4.838 -3.189 1.00 71.12 275 SER A O 1
ATOM 2271 N N . SER A 1 276 ? -11.194 3.934 -2.874 1.00 65.44 276 SER A N 1
ATOM 2272 C CA . SER A 1 276 ? -11.078 3.313 -4.205 1.00 65.44 276 SER A CA 1
ATOM 2273 C C . SER A 1 276 ? -12.160 2.260 -4.469 1.00 65.44 276 SER A C 1
ATOM 2275 O O . SER A 1 276 ? -12.655 2.156 -5.591 1.00 65.44 276 SER A O 1
ATOM 2277 N N . ASN A 1 277 ? -12.633 1.568 -3.428 1.00 62.38 277 ASN A N 1
ATOM 2278 C CA . ASN A 1 277 ? -13.762 0.635 -3.529 1.00 62.38 277 ASN A CA 1
ATOM 2279 C C . ASN A 1 277 ? -15.037 1.334 -4.039 1.00 62.38 277 ASN A C 1
ATOM 2281 O O . ASN A 1 277 ? -15.822 0.746 -4.786 1.00 62.38 277 ASN A O 1
ATOM 2285 N N . CYS A 1 278 ? -15.222 2.617 -3.709 1.00 63.16 278 CYS A N 1
ATOM 2286 C CA . CYS A 1 278 ? -16.290 3.430 -4.285 1.00 63.16 278 CYS A CA 1
ATOM 2287 C C . CYS A 1 278 ? -15.976 3.828 -5.738 1.00 63.16 278 CYS A C 1
ATOM 2289 O O . CYS A 1 278 ? -16.874 3.796 -6.576 1.00 63.16 278 CYS A O 1
ATOM 2291 N N . GLU A 1 279 ? -14.725 4.178 -6.064 1.00 61.22 279 GLU A N 1
ATOM 2292 C CA . GLU A 1 279 ? -14.293 4.542 -7.428 1.00 61.22 279 GLU A CA 1
ATOM 2293 C C . GLU A 1 279 ? -14.471 3.406 -8.446 1.00 61.22 279 GLU A C 1
ATOM 2295 O O . GLU A 1 279 ? -14.852 3.671 -9.589 1.00 61.22 279 GLU A O 1
ATOM 2300 N N . ARG A 1 280 ? -14.273 2.143 -8.047 1.00 62.00 280 ARG A N 1
ATOM 2301 C CA . ARG A 1 280 ? -14.544 0.978 -8.911 1.00 62.00 280 ARG A CA 1
ATOM 2302 C C . ARG A 1 280 ? -16.016 0.886 -9.299 1.00 62.00 280 ARG A C 1
ATOM 2304 O O . ARG A 1 280 ? -16.327 0.789 -10.482 1.00 62.00 280 ARG A O 1
ATOM 2311 N N . ASN A 1 281 ? -16.927 1.050 -8.333 1.00 59.34 281 ASN A N 1
ATOM 2312 C CA . ASN A 1 281 ? -18.359 1.124 -8.637 1.00 59.34 281 ASN A CA 1
ATOM 2313 C C . ASN A 1 281 ? -18.632 2.250 -9.651 1.00 59.34 281 ASN A C 1
ATOM 2315 O O . ASN A 1 281 ? -19.294 2.027 -10.663 1.00 59.34 281 ASN A O 1
ATOM 2319 N N . TRP A 1 282 ? -18.064 3.445 -9.447 1.00 61.12 282 TRP A N 1
ATOM 2320 C CA . TRP A 1 282 ? -18.217 4.566 -10.384 1.00 61.12 282 TRP A CA 1
ATOM 2321 C C . TRP A 1 282 ? -17.632 4.296 -11.774 1.00 61.12 282 TRP A C 1
ATOM 2323 O O . TRP A 1 282 ? -18.188 4.776 -12.762 1.00 61.12 282 TRP A O 1
ATOM 2333 N N . THR A 1 283 ? -16.554 3.517 -11.875 1.00 58.53 283 THR A N 1
ATOM 2334 C CA . THR A 1 283 ? -15.934 3.141 -13.153 1.00 58.53 283 THR A CA 1
ATOM 2335 C C . THR A 1 283 ? -16.876 2.255 -13.966 1.00 58.53 283 THR A C 1
ATOM 2337 O O . THR A 1 283 ? -17.138 2.562 -15.132 1.00 58.53 283 THR A O 1
ATOM 2340 N N . THR A 1 284 ? -17.514 1.265 -13.339 1.00 59.56 284 THR A N 1
ATOM 2341 C CA . THR A 1 284 ? -18.571 0.455 -13.965 1.00 59.56 284 THR A CA 1
ATOM 2342 C C . THR A 1 284 ? -19.761 1.317 -14.416 1.00 59.56 284 THR A C 1
ATOM 2344 O O . THR A 1 284 ? -20.267 1.158 -15.529 1.00 59.56 284 THR A O 1
ATOM 2347 N N . PHE A 1 285 ? -20.176 2.306 -13.613 1.00 63.06 285 PHE A N 1
ATOM 2348 C CA . PHE A 1 285 ? -21.266 3.219 -13.985 1.00 63.06 285 PHE A CA 1
ATOM 2349 C C . PHE A 1 285 ? -20.879 4.269 -15.029 1.00 63.06 285 PHE A C 1
ATOM 2351 O O . PHE A 1 285 ? -21.764 4.775 -15.720 1.00 63.06 285 PHE A O 1
ATOM 2358 N N . SER A 1 286 ? -19.592 4.572 -15.207 1.00 59.53 286 SER A N 1
ATOM 2359 C CA . SER A 1 286 ? -19.117 5.490 -16.252 1.00 59.53 286 SER A CA 1
ATOM 2360 C C . SER A 1 286 ? -19.444 4.983 -17.664 1.00 59.53 286 SER A C 1
ATOM 2362 O O . SER A 1 286 ? -19.686 5.780 -18.570 1.00 59.53 286 SER A O 1
ATOM 2364 N N . LEU A 1 287 ? -19.558 3.658 -17.836 1.00 57.59 287 LEU A N 1
ATOM 2365 C CA . LEU A 1 287 ? -20.000 3.017 -19.080 1.00 57.59 287 LEU A CA 1
ATOM 2366 C C . LEU A 1 287 ? -21.499 3.235 -19.355 1.00 57.59 287 LEU A C 1
ATOM 2368 O O . LEU A 1 287 ? -21.931 3.226 -20.507 1.00 57.59 287 LEU A O 1
ATOM 2372 N N . ILE A 1 288 ? -22.287 3.466 -18.301 1.00 60.50 288 ILE A N 1
ATOM 2373 C CA . ILE A 1 288 ? -23.739 3.695 -18.350 1.00 60.50 288 ILE A CA 1
ATOM 2374 C C . ILE A 1 288 ? -24.044 5.202 -18.445 1.00 60.50 288 ILE A C 1
ATOM 2376 O O . ILE A 1 288 ? -24.961 5.611 -19.158 1.00 60.50 288 ILE A O 1
ATOM 2380 N N . HIS A 1 289 ? -23.239 6.037 -17.783 1.00 55.03 289 HIS A N 1
ATOM 2381 C CA . HIS A 1 289 ? -23.305 7.498 -17.804 1.00 55.03 289 HIS A CA 1
ATOM 2382 C C . HIS A 1 289 ? -22.177 8.098 -18.651 1.00 55.03 289 HIS A C 1
ATOM 2384 O O . HIS A 1 289 ? -21.162 8.569 -18.140 1.00 55.03 289 HIS A O 1
ATOM 2390 N N . THR A 1 290 ? -22.384 8.150 -19.967 1.00 58.53 290 THR A N 1
ATOM 2391 C CA . THR A 1 290 ? -21.481 8.858 -20.890 1.00 58.53 290 THR A CA 1
ATOM 2392 C C . THR A 1 290 ? -22.075 10.210 -21.305 1.00 58.53 290 THR A C 1
ATOM 2394 O O . THR A 1 290 ? -23.290 10.333 -21.480 1.00 58.53 290 THR A O 1
ATOM 2397 N N . ARG A 1 291 ? -21.226 11.238 -21.508 1.00 52.66 291 ARG A N 1
ATOM 2398 C CA . ARG A 1 291 ? -21.635 12.573 -22.013 1.00 52.66 291 ARG A CA 1
ATOM 2399 C C . ARG A 1 291 ? -22.611 12.523 -23.215 1.00 52.66 291 ARG A C 1
ATOM 2401 O O . ARG A 1 291 ? -23.544 13.319 -23.211 1.00 52.66 291 ARG A O 1
ATOM 2408 N N . PRO A 1 292 ? -22.459 11.617 -24.206 1.00 52.38 292 PRO A N 1
ATOM 2409 C CA . PRO A 1 292 ? -23.385 11.517 -25.344 1.00 52.38 292 PRO A CA 1
ATOM 2410 C C . PRO A 1 292 ? -24.658 10.664 -25.135 1.00 52.38 292 PRO A C 1
ATOM 2412 O O . PRO A 1 292 ? -25.570 10.761 -25.953 1.00 52.38 292 PRO A O 1
ATOM 2415 N N . ARG A 1 293 ? -24.781 9.834 -24.085 1.00 53.00 293 ARG A N 1
ATOM 2416 C CA . ARG A 1 293 ? -25.974 8.985 -23.833 1.00 53.00 293 ARG A CA 1
ATOM 2417 C C . ARG A 1 293 ? -26.446 9.082 -22.381 1.00 53.00 293 ARG A C 1
ATOM 2419 O O . ARG A 1 293 ? -26.418 8.110 -21.637 1.00 53.00 293 ARG A O 1
ATOM 2426 N N . ASN A 1 294 ? -26.932 10.256 -21.988 1.00 58.31 294 ASN A N 1
ATOM 2427 C CA . ASN A 1 294 ? -27.383 10.504 -20.619 1.00 58.31 294 ASN A CA 1
ATOM 2428 C C . ASN A 1 294 ? -28.922 10.597 -20.550 1.00 58.31 294 ASN A C 1
ATOM 2430 O O . ASN A 1 294 ? -29.493 11.668 -20.727 1.00 58.31 294 ASN A O 1
ATOM 2434 N N . ARG A 1 295 ? -29.617 9.463 -20.353 1.00 61.22 295 ARG A N 1
ATOM 2435 C CA . ARG A 1 295 ? -31.094 9.413 -20.178 1.00 61.22 295 ARG A CA 1
ATOM 2436 C C . ARG A 1 295 ? -31.543 8.968 -18.779 1.00 61.22 295 ARG A C 1
ATOM 2438 O O . ARG A 1 295 ? -32.740 8.833 -18.532 1.00 61.22 295 ARG A O 1
ATOM 2445 N N . LEU A 1 296 ? -30.605 8.707 -17.871 1.00 70.31 296 LEU A N 1
ATOM 2446 C CA . LEU A 1 296 ? -30.897 8.284 -16.503 1.00 70.31 296 LEU A CA 1
ATOM 2447 C C . LEU A 1 296 ? -30.961 9.499 -15.578 1.00 70.31 296 LEU A C 1
ATOM 2449 O O . LEU A 1 296 ? -30.085 10.358 -15.600 1.00 70.31 296 LEU A O 1
ATOM 2453 N N . THR A 1 297 ? -32.007 9.561 -14.755 1.00 78.69 297 THR A N 1
ATOM 2454 C CA . THR A 1 297 ? -32.100 10.554 -13.682 1.00 78.69 297 THR A CA 1
ATOM 2455 C C . THR A 1 297 ? -31.156 10.180 -12.540 1.00 78.69 297 THR A C 1
ATOM 2457 O O . THR A 1 297 ? -30.904 8.995 -12.313 1.00 78.69 297 THR A O 1
ATOM 2460 N N . VAL A 1 298 ? -30.689 11.172 -11.776 1.00 76.38 298 VAL A N 1
ATOM 2461 C CA . VAL A 1 298 ? -29.812 10.962 -10.603 1.00 76.38 298 VAL A CA 1
ATOM 2462 C C . VAL A 1 298 ? -30.418 9.945 -9.627 1.00 76.38 298 VAL A C 1
ATOM 2464 O O . VAL A 1 298 ? -29.756 8.987 -9.251 1.00 76.38 298 VAL A O 1
ATOM 2467 N N . ALA A 1 299 ? -31.717 10.050 -9.336 1.00 78.81 299 ALA A N 1
ATOM 2468 C CA . ALA A 1 299 ? -32.414 9.107 -8.457 1.00 78.81 299 ALA A CA 1
ATOM 2469 C C . ALA A 1 299 ? -32.434 7.653 -8.980 1.00 78.81 299 ALA A C 1
ATOM 2471 O O . ALA A 1 299 ? -32.490 6.707 -8.196 1.00 78.81 299 ALA A O 1
ATOM 2472 N N . LYS A 1 300 ? -32.421 7.442 -10.305 1.00 79.38 300 LYS A N 1
ATOM 2473 C CA . LYS A 1 300 ? -32.304 6.092 -10.883 1.00 79.38 300 LYS A CA 1
ATOM 2474 C C . LYS A 1 300 ? -30.870 5.581 -10.800 1.00 79.38 300 LYS A C 1
ATOM 2476 O O . LYS A 1 300 ? -30.688 4.400 -10.528 1.00 79.38 300 LYS A O 1
ATOM 2481 N N . LEU A 1 301 ? -29.885 6.458 -10.995 1.00 76.69 301 LEU A N 1
ATOM 2482 C CA . LEU A 1 301 ? -28.473 6.123 -10.830 1.00 76.69 301 LEU A CA 1
ATOM 2483 C C . LEU A 1 301 ? -28.164 5.697 -9.390 1.00 76.69 301 LEU A C 1
ATOM 2485 O O . LEU A 1 301 ? -27.572 4.645 -9.194 1.00 76.69 301 LEU A O 1
ATOM 2489 N N . GLU A 1 302 ? -28.627 6.446 -8.389 1.00 78.06 302 GLU A N 1
ATOM 2490 C CA . GLU A 1 302 ? -28.441 6.103 -6.969 1.00 78.06 302 GLU A CA 1
ATOM 2491 C C . GLU A 1 302 ? -28.987 4.710 -6.636 1.00 78.06 302 GLU A C 1
ATOM 2493 O O . GLU A 1 302 ? -28.303 3.900 -6.010 1.00 78.06 302 GLU A O 1
ATOM 2498 N N . LYS A 1 303 ? -30.197 4.392 -7.115 1.00 81.88 303 LYS A N 1
ATOM 2499 C CA . LYS A 1 303 ? -30.793 3.058 -6.949 1.00 81.88 303 LYS A CA 1
ATOM 2500 C C . LYS A 1 303 ? -29.976 1.974 -7.647 1.00 81.88 303 LYS A C 1
ATOM 2502 O O . LYS A 1 303 ? -29.816 0.893 -7.094 1.00 81.88 303 LYS A O 1
ATOM 2507 N N . LEU A 1 304 ? -29.458 2.258 -8.840 1.00 78.88 304 LEU A N 1
ATOM 2508 C CA . LEU A 1 304 ? -28.632 1.323 -9.602 1.00 78.88 304 LEU A CA 1
ATOM 2509 C C . LEU A 1 304 ? -27.319 1.017 -8.864 1.00 78.88 304 LEU A C 1
ATOM 2511 O O . LEU A 1 304 ? -26.964 -0.150 -8.722 1.00 78.88 304 LEU A O 1
ATOM 2515 N N . VAL A 1 305 ? -26.651 2.050 -8.336 1.00 76.25 305 VAL A N 1
ATOM 2516 C CA . VAL A 1 305 ? -25.442 1.923 -7.505 1.00 76.25 305 VAL A CA 1
ATOM 2517 C C . VAL A 1 305 ? -25.738 1.096 -6.258 1.00 76.25 305 VAL A C 1
ATOM 2519 O O . VAL A 1 305 ? -25.008 0.152 -5.966 1.00 76.25 305 VAL A O 1
ATOM 2522 N N . PHE A 1 306 ? -26.828 1.409 -5.552 1.00 80.06 306 PHE A N 1
ATOM 2523 C CA . PHE A 1 306 ? -27.232 0.693 -4.344 1.00 80.06 306 PHE A CA 1
ATOM 2524 C C . PHE A 1 306 ? -27.482 -0.796 -4.610 1.00 80.06 306 PHE A C 1
ATOM 2526 O O . PHE A 1 306 ? -26.960 -1.647 -3.892 1.00 80.06 306 PHE A O 1
ATOM 2533 N N . VAL A 1 307 ? -28.263 -1.126 -5.641 1.00 81.62 307 VAL A N 1
ATOM 2534 C CA . VAL A 1 307 ? -28.581 -2.520 -5.981 1.00 81.62 307 VAL A CA 1
ATOM 2535 C C . VAL A 1 307 ? -27.320 -3.272 -6.400 1.00 81.62 307 VAL A C 1
ATOM 2537 O O . VAL A 1 307 ? -27.057 -4.348 -5.872 1.00 81.62 307 VAL A O 1
ATOM 2540 N N . HIS A 1 308 ? -26.507 -2.690 -7.284 1.00 77.00 308 HIS A N 1
ATOM 2541 C CA . HIS A 1 308 ? -25.269 -3.309 -7.753 1.00 77.00 308 HIS A CA 1
ATOM 2542 C C . HIS A 1 308 ? -24.291 -3.587 -6.609 1.00 77.00 308 HIS A C 1
ATOM 2544 O O . HIS A 1 308 ? -23.762 -4.691 -6.501 1.00 77.00 308 HIS A O 1
ATOM 2550 N N . TYR A 1 309 ? -24.082 -2.610 -5.724 1.00 76.25 309 TYR A N 1
ATOM 2551 C CA . TYR A 1 309 ? -23.170 -2.768 -4.598 1.00 76.25 309 TYR A CA 1
ATOM 2552 C C . TYR A 1 309 ? -23.642 -3.857 -3.627 1.00 76.25 309 TYR A C 1
ATOM 2554 O O . TYR A 1 309 ? -22.855 -4.721 -3.249 1.00 76.25 309 TYR A O 1
ATOM 2562 N N . ASN A 1 310 ? -24.933 -3.876 -3.277 1.00 81.81 310 ASN A N 1
ATOM 2563 C CA . ASN A 1 310 ? -25.485 -4.916 -2.405 1.00 81.81 310 ASN A CA 1
ATOM 2564 C C . ASN A 1 310 ? -25.450 -6.309 -3.050 1.00 81.81 310 ASN A C 1
ATOM 2566 O O . ASN A 1 310 ? -25.174 -7.286 -2.358 1.00 81.81 310 ASN A O 1
ATOM 2570 N N . MET A 1 311 ? -25.675 -6.414 -4.364 1.00 79.12 311 MET A N 1
ATOM 2571 C CA . MET A 1 311 ? -25.504 -7.677 -5.092 1.00 79.12 311 MET A CA 1
ATOM 2572 C C . MET A 1 311 ? -24.056 -8.168 -5.019 1.00 79.12 311 MET A C 1
ATOM 2574 O O . MET A 1 311 ? -23.839 -9.322 -4.665 1.00 79.12 311 MET A O 1
ATOM 2578 N N . ARG A 1 312 ? -23.066 -7.291 -5.251 1.00 75.75 312 ARG A N 1
ATOM 2579 C CA . ARG A 1 312 ? -21.641 -7.642 -5.101 1.00 75.75 312 ARG A CA 1
ATOM 2580 C C . ARG A 1 312 ? -21.311 -8.107 -3.685 1.00 75.75 312 ARG A C 1
ATOM 2582 O O . ARG A 1 312 ? -20.619 -9.104 -3.529 1.00 75.75 312 ARG A O 1
ATOM 2589 N N . LEU A 1 313 ? -21.820 -7.423 -2.657 1.00 74.88 313 LEU A N 1
ATOM 2590 C CA . LEU A 1 313 ? -21.623 -7.841 -1.265 1.00 74.88 313 LEU A CA 1
ATOM 2591 C C . LEU A 1 313 ? -22.211 -9.230 -0.990 1.00 74.88 313 LEU A C 1
ATOM 2593 O O . LEU A 1 313 ? -21.591 -10.027 -0.290 1.00 74.88 313 LEU A O 1
ATOM 2597 N N . ARG A 1 314 ? -23.390 -9.533 -1.545 1.00 76.38 314 ARG A N 1
ATOM 2598 C CA . ARG A 1 314 ? -24.031 -10.842 -1.385 1.00 76.38 314 ARG A CA 1
ATOM 2599 C C . ARG A 1 314 ? -23.260 -11.948 -2.104 1.00 76.38 314 ARG A C 1
ATOM 2601 O O . ARG A 1 314 ? -23.031 -12.977 -1.483 1.00 76.38 314 ARG A O 1
ATOM 2608 N N . ILE A 1 315 ? -22.843 -11.722 -3.352 1.00 74.31 315 ILE A N 1
ATOM 2609 C CA . ILE A 1 315 ? -22.023 -12.672 -4.122 1.00 74.31 315 ILE A CA 1
ATOM 2610 C C . ILE A 1 315 ? -20.750 -13.004 -3.342 1.00 74.31 315 ILE A C 1
ATOM 2612 O O . ILE A 1 315 ? -20.511 -14.167 -3.045 1.00 74.31 315 ILE A O 1
ATOM 2616 N N . ARG A 1 316 ? -20.028 -11.983 -2.862 1.00 69.94 316 ARG A N 1
ATOM 2617 C CA . ARG A 1 316 ? -18.826 -12.187 -2.040 1.00 69.94 316 ARG A CA 1
ATOM 2618 C C . ARG A 1 316 ? -19.106 -12.987 -0.776 1.00 69.94 316 ARG A C 1
ATOM 2620 O O . ARG A 1 316 ? -18.341 -13.880 -0.440 1.00 69.94 316 ARG A O 1
ATOM 2627 N N . ASN A 1 317 ? -20.188 -12.683 -0.057 1.00 70.56 317 ASN A N 1
ATOM 2628 C CA . ASN A 1 317 ? -20.544 -13.449 1.136 1.00 70.56 317 ASN A CA 1
ATOM 2629 C C . ASN A 1 317 ? -20.787 -14.929 0.806 1.00 70.56 317 ASN A C 1
ATOM 2631 O O . ASN A 1 317 ? -20.381 -15.779 1.590 1.00 70.56 317 ASN A O 1
ATOM 2635 N N . VAL A 1 318 ? -21.416 -15.236 -0.332 1.00 72.88 318 VAL A N 1
ATOM 2636 C CA . VAL A 1 318 ? -21.645 -16.619 -0.781 1.00 72.88 318 VAL A CA 1
ATOM 2637 C C . VAL A 1 318 ? -20.326 -17.290 -1.173 1.00 72.88 318 VAL A C 1
ATOM 2639 O O . VAL A 1 318 ? -20.032 -18.363 -0.659 1.00 72.88 318 VAL A O 1
ATOM 2642 N N . GLU A 1 319 ? -19.493 -16.635 -1.986 1.00 68.56 319 GLU A N 1
ATOM 2643 C CA . GLU A 1 319 ? -18.173 -17.140 -2.405 1.00 68.56 319 GLU A CA 1
ATOM 2644 C C . GLU A 1 319 ? -17.242 -17.396 -1.206 1.00 68.56 319 GLU A C 1
ATOM 2646 O O . GLU A 1 319 ? -16.555 -18.410 -1.148 1.00 68.56 319 GLU A O 1
ATOM 2651 N N . THR A 1 320 ? -17.273 -16.522 -0.195 1.00 60.62 320 THR A N 1
ATOM 2652 C CA . THR A 1 320 ? -16.431 -16.636 1.013 1.00 60.62 320 THR A CA 1
ATOM 2653 C C . THR A 1 320 ? -17.004 -17.620 2.044 1.00 60.62 320 THR A C 1
ATOM 2655 O O . THR A 1 320 ? -16.355 -17.912 3.043 1.00 60.62 320 THR A O 1
ATOM 2658 N N . SER A 1 321 ? -18.222 -18.140 1.853 1.00 53.06 321 SER A N 1
ATOM 2659 C CA . SER A 1 321 ? -18.824 -19.103 2.791 1.00 53.06 321 SER A CA 1
ATOM 2660 C C . SER A 1 321 ? -18.208 -20.510 2.692 1.00 53.06 321 SER A C 1
ATOM 2662 O O . SER A 1 321 ? -18.499 -21.344 3.547 1.00 53.06 321 SER A O 1
ATOM 2664 N N . GLY A 1 322 ? -17.369 -20.776 1.680 1.00 48.31 322 GLY A N 1
ATOM 2665 C CA . GLY A 1 322 ? -16.714 -22.073 1.458 1.00 48.31 322 GLY A CA 1
ATOM 2666 C C . GLY A 1 322 ? -15.217 -22.141 1.788 1.00 48.31 322 GLY A C 1
ATOM 2667 O O . GLY A 1 322 ? -14.712 -23.244 1.978 1.00 48.31 322 GLY A O 1
ATOM 2668 N N . ASP A 1 323 ? -14.519 -21.006 1.897 1.00 43.44 323 ASP A N 1
ATOM 2669 C CA . ASP A 1 323 ? -13.060 -20.954 2.074 1.00 43.44 323 ASP A CA 1
ATOM 2670 C C . ASP A 1 323 ? -12.665 -20.213 3.358 1.00 43.44 323 ASP A C 1
ATOM 2672 O O . ASP A 1 323 ? -13.382 -19.328 3.833 1.00 43.44 323 ASP A O 1
ATOM 2676 N N . ASN A 1 324 ? -11.525 -20.600 3.944 1.00 48.75 324 ASN A N 1
ATOM 2677 C CA . ASN A 1 324 ? -10.960 -19.997 5.156 1.00 48.75 324 ASN A CA 1
ATOM 2678 C C . ASN A 1 324 ? -11.048 -18.467 5.072 1.00 48.75 324 ASN A C 1
ATOM 2680 O O . ASN A 1 324 ? -10.405 -17.858 4.227 1.00 48.75 324 ASN A O 1
ATOM 2684 N N . GLN A 1 325 ? -11.839 -17.868 5.964 1.00 53.94 325 GLN A N 1
ATOM 2685 C CA . GLN A 1 325 ? -12.036 -16.429 6.129 1.00 53.94 325 GLN A CA 1
ATOM 2686 C C . GLN A 1 325 ? -10.736 -15.669 5.821 1.00 53.94 325 GLN A C 1
ATOM 2688 O O . GLN A 1 325 ? -9.816 -15.761 6.623 1.00 53.94 325 GLN A O 1
ATOM 2693 N N . ASN A 1 326 ? -10.648 -14.997 4.660 1.00 53.72 326 ASN A N 1
ATOM 2694 C CA . ASN A 1 326 ? -9.431 -14.366 4.123 1.00 53.72 326 ASN A CA 1
ATOM 2695 C C . ASN A 1 326 ? -8.768 -13.442 5.162 1.00 53.72 326 ASN A C 1
ATOM 2697 O O . ASN A 1 326 ? -9.066 -12.246 5.241 1.00 53.72 326 ASN A O 1
ATOM 2701 N N . VAL A 1 327 ? -7.899 -14.004 6.005 1.00 63.44 327 VAL A N 1
AT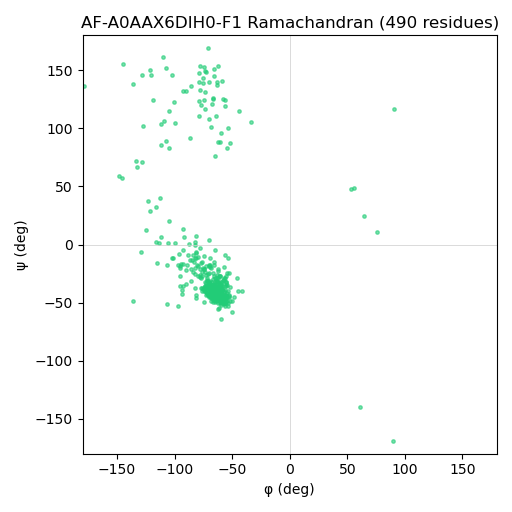OM 2702 C CA . VAL A 1 327 ? -7.143 -13.261 7.008 1.00 63.44 327 VAL A CA 1
ATOM 2703 C C . VAL A 1 327 ? -6.062 -12.513 6.251 1.00 63.44 327 VAL A C 1
ATOM 2705 O O . VAL A 1 327 ? -5.274 -13.122 5.536 1.00 63.44 327 VAL A O 1
ATOM 2708 N N . ILE A 1 328 ? -6.009 -11.192 6.410 1.00 71.56 328 ILE A N 1
ATOM 2709 C CA . ILE A 1 328 ? -4.913 -10.407 5.847 1.00 71.56 328 ILE A CA 1
ATOM 2710 C C . ILE A 1 328 ? -3.619 -10.848 6.523 1.00 71.56 328 ILE A C 1
ATOM 2712 O O . ILE A 1 328 ? -3.392 -10.565 7.704 1.00 71.56 328 ILE A O 1
ATOM 2716 N N . ASP A 1 329 ? -2.757 -11.509 5.757 1.00 75.06 329 ASP A N 1
ATOM 2717 C CA . ASP A 1 329 ? -1.407 -11.806 6.191 1.00 75.06 329 ASP A CA 1
ATOM 2718 C C . ASP A 1 329 ? -0.414 -10.805 5.599 1.00 75.06 329 ASP A C 1
ATOM 2720 O O . ASP A 1 329 ? -0.046 -10.836 4.424 1.00 75.06 329 ASP A O 1
ATOM 2724 N N . LEU A 1 330 ? 0.028 -9.879 6.448 1.00 78.00 330 LEU A N 1
ATOM 2725 C CA . LEU A 1 330 ? 1.070 -8.933 6.076 1.00 78.00 330 LEU A CA 1
ATOM 2726 C C . LEU A 1 330 ? 2.401 -9.633 5.805 1.00 78.00 330 LEU A C 1
ATOM 2728 O O . LEU A 1 330 ? 3.188 -9.104 5.028 1.00 78.00 330 LEU A O 1
ATOM 2732 N N . ASP A 1 331 ? 2.688 -10.775 6.428 1.00 80.00 331 ASP A N 1
ATOM 2733 C CA . ASP A 1 331 ? 3.938 -11.481 6.159 1.00 80.00 331 ASP A CA 1
ATOM 2734 C C . ASP A 1 331 ? 3.931 -11.974 4.705 1.00 80.00 331 ASP A C 1
ATOM 2736 O O . ASP A 1 331 ? 4.841 -11.640 3.947 1.00 80.00 331 ASP A O 1
ATOM 2740 N N . GLU A 1 332 ? 2.848 -12.611 4.258 1.00 77.94 332 GLU A N 1
ATOM 2741 C CA . GLU A 1 332 ? 2.663 -13.011 2.858 1.00 77.94 332 GLU A CA 1
ATOM 2742 C C . GLU A 1 332 ? 2.741 -11.817 1.889 1.00 77.94 332 GLU A C 1
ATOM 2744 O O . GLU A 1 332 ? 3.544 -11.831 0.955 1.00 77.94 332 GLU A O 1
ATOM 2749 N N . ILE A 1 333 ? 1.995 -10.733 2.142 1.00 77.19 333 ILE A N 1
ATOM 2750 C CA . ILE A 1 333 ? 1.993 -9.536 1.277 1.00 77.19 333 ILE A CA 1
ATOM 2751 C C . ILE A 1 333 ? 3.400 -8.935 1.155 1.00 77.19 333 ILE A C 1
ATOM 2753 O O . ILE A 1 333 ? 3.847 -8.545 0.069 1.00 77.19 333 ILE A O 1
ATOM 2757 N N . PHE A 1 334 ? 4.128 -8.832 2.269 1.00 77.44 334 PHE A N 1
ATOM 2758 C CA . PHE A 1 334 ? 5.465 -8.247 2.279 1.00 77.44 334 PHE A CA 1
ATOM 2759 C C . PHE A 1 334 ? 6.556 -9.212 1.787 1.00 77.44 334 PHE A C 1
ATOM 2761 O O . PHE A 1 334 ? 7.571 -8.722 1.280 1.00 77.44 334 PHE A O 1
ATOM 2768 N N . HIS A 1 335 ? 6.308 -10.525 1.763 1.00 77.81 335 HIS A N 1
ATOM 2769 C CA . HIS A 1 335 ? 7.157 -11.529 1.111 1.00 77.81 335 HIS A CA 1
ATOM 2770 C C . HIS A 1 335 ? 6.864 -11.738 -0.386 1.00 77.81 335 HIS A C 1
ATOM 2772 O O . HIS A 1 335 ? 7.773 -12.156 -1.108 1.00 77.81 335 HIS A O 1
ATOM 2778 N N . ASP A 1 336 ? 5.669 -11.380 -0.872 1.00 68.50 336 ASP A N 1
ATOM 2779 C CA . ASP A 1 336 ? 5.272 -11.496 -2.284 1.00 68.50 336 ASP A CA 1
ATOM 2780 C C . ASP A 1 336 ? 6.251 -10.743 -3.206 1.00 68.50 336 ASP A C 1
ATOM 2782 O O . ASP A 1 336 ? 6.453 -9.531 -3.070 1.00 68.50 336 ASP A O 1
ATOM 2786 N N . GLN A 1 337 ? 6.898 -11.466 -4.120 1.00 59.72 337 GLN A N 1
ATOM 2787 C CA . GLN A 1 337 ? 7.869 -10.897 -5.061 1.00 59.72 337 GLN A CA 1
ATOM 2788 C C . GLN A 1 337 ? 7.195 -10.225 -6.261 1.00 59.72 337 GLN A C 1
ATOM 2790 O O . GLN A 1 337 ? 7.834 -9.415 -6.924 1.00 59.72 337 GLN A O 1
ATOM 2795 N N . ASP A 1 338 ? 5.918 -10.515 -6.515 1.00 62.72 338 ASP A N 1
ATOM 2796 C CA . ASP A 1 338 ? 5.145 -9.919 -7.600 1.00 62.72 338 ASP A CA 1
ATOM 2797 C C . ASP A 1 338 ? 3.770 -9.468 -7.091 1.00 62.72 338 ASP A C 1
ATOM 2799 O O . ASP A 1 338 ? 2.720 -10.034 -7.428 1.00 62.72 338 ASP A O 1
ATOM 2803 N N . PRO A 1 339 ? 3.748 -8.389 -6.291 1.00 57.22 339 PRO A N 1
ATOM 2804 C CA . PRO A 1 339 ? 2.530 -7.933 -5.666 1.00 57.22 339 PRO A CA 1
ATOM 2805 C C . PRO A 1 339 ? 1.526 -7.333 -6.656 1.00 57.22 339 PRO A C 1
ATOM 2807 O O . PRO A 1 339 ? 0.513 -6.814 -6.204 1.00 57.22 339 PRO A O 1
ATOM 2810 N N . LEU A 1 340 ? 1.762 -7.338 -7.971 1.00 59.22 340 LEU A N 1
ATOM 2811 C CA . LEU A 1 340 ? 0.925 -6.621 -8.934 1.00 59.22 340 LEU A CA 1
ATOM 2812 C C . LEU A 1 340 ? 0.435 -7.448 -10.122 1.00 59.22 340 LEU A C 1
ATOM 2814 O O . LEU A 1 340 ? -0.436 -6.958 -10.844 1.00 59.22 340 LEU A O 1
ATOM 2818 N N . THR A 1 341 ? 0.882 -8.692 -10.302 1.00 57.94 341 THR A N 1
ATOM 2819 C CA . THR A 1 341 ? 0.323 -9.587 -11.332 1.00 57.94 341 THR A CA 1
ATOM 2820 C C . THR A 1 341 ? -1.189 -9.811 -11.192 1.00 57.94 341 THR A C 1
ATOM 2822 O O . THR A 1 341 ? -1.888 -9.974 -12.191 1.00 57.94 341 THR A O 1
ATOM 2825 N N . ALA A 1 342 ? -1.744 -9.743 -9.979 1.00 51.12 342 ALA A N 1
ATOM 2826 C CA . ALA A 1 342 ? -3.198 -9.739 -9.793 1.00 51.12 342 ALA A CA 1
ATOM 2827 C C . ALA A 1 342 ? -3.857 -8.479 -10.399 1.00 51.12 342 ALA A C 1
ATOM 2829 O O . ALA A 1 342 ? -4.875 -8.573 -11.082 1.00 51.12 342 ALA A O 1
ATOM 2830 N N . TRP A 1 343 ? -3.228 -7.308 -10.246 1.00 54.91 343 TRP A N 1
ATOM 2831 C CA . TRP A 1 343 ? -3.746 -6.016 -10.713 1.00 54.91 343 TRP A CA 1
ATOM 2832 C C . TRP A 1 343 ? -3.703 -5.863 -12.241 1.00 54.91 343 TRP A C 1
ATOM 2834 O O . TRP A 1 343 ? -4.534 -5.175 -12.828 1.00 54.91 343 TRP A O 1
ATOM 2844 N N . THR A 1 344 ? -2.750 -6.518 -12.912 1.00 49.56 344 THR A N 1
ATOM 2845 C CA . THR A 1 344 ? -2.683 -6.559 -14.384 1.00 49.56 344 THR A CA 1
ATOM 2846 C C . THR A 1 344 ? -3.677 -7.550 -14.999 1.00 49.56 344 THR A C 1
ATOM 2848 O O . THR A 1 344 ? -4.034 -7.392 -16.169 1.00 49.56 344 THR A O 1
ATOM 2851 N N . ARG A 1 345 ? -4.155 -8.541 -14.228 1.00 42.81 345 ARG A N 1
ATOM 2852 C CA . ARG A 1 345 ? -5.164 -9.533 -14.645 1.00 42.81 345 ARG A CA 1
ATOM 2853 C C . ARG A 1 345 ? -6.606 -9.108 -14.367 1.00 42.81 345 ARG A C 1
ATOM 2855 O O . ARG A 1 345 ? -7.497 -9.600 -15.056 1.00 42.81 345 ARG A O 1
ATOM 2862 N N . GLU A 1 346 ? -6.840 -8.184 -13.432 1.00 46.62 346 GLU A N 1
ATOM 2863 C CA . GLU A 1 346 ? -8.150 -7.569 -13.171 1.00 46.62 346 GLU A CA 1
ATOM 2864 C C . GLU A 1 346 ? -8.624 -6.724 -14.376 1.00 46.62 346 GLU A C 1
ATOM 2866 O O . GLU A 1 346 ? -8.592 -5.493 -14.383 1.00 46.62 346 GLU A O 1
ATOM 2871 N N . ARG A 1 347 ? -9.103 -7.378 -15.440 1.00 41.09 347 ARG A N 1
ATOM 2872 C CA . ARG A 1 347 ? -10.142 -6.777 -16.284 1.00 41.09 347 ARG A CA 1
ATOM 2873 C C . ARG A 1 347 ? -11.444 -6.941 -15.518 1.00 41.09 347 ARG A C 1
ATOM 2875 O O . ARG A 1 347 ? -11.831 -8.070 -15.243 1.00 41.09 347 ARG A O 1
ATOM 2882 N N . GLU A 1 348 ? -12.106 -5.831 -15.192 1.00 47.34 348 GLU A N 1
ATOM 2883 C CA . GLU A 1 348 ? -13.470 -5.842 -14.655 1.00 47.34 348 GLU A CA 1
ATOM 2884 C C . GLU A 1 348 ? -14.363 -6.649 -15.614 1.00 47.34 348 GLU A C 1
ATOM 2886 O O . GLU A 1 348 ? -14.749 -6.160 -16.680 1.00 47.34 348 GLU A O 1
ATOM 2891 N N . ALA A 1 349 ? -14.638 -7.910 -15.276 1.00 43.88 349 ALA A N 1
ATOM 2892 C CA . ALA A 1 349 ? -15.668 -8.680 -15.947 1.00 43.88 349 ALA A CA 1
ATOM 2893 C C . ALA A 1 349 ? -17.006 -8.018 -15.584 1.00 43.88 349 ALA A C 1
ATOM 2895 O O . ALA A 1 349 ? -17.272 -7.787 -14.398 1.00 43.88 349 ALA A O 1
ATOM 2896 N N . PRO A 1 350 ? -17.839 -7.630 -16.562 1.00 49.44 350 PRO A N 1
ATOM 2897 C CA . PRO A 1 350 ? -19.156 -7.104 -16.255 1.00 49.44 350 PRO A CA 1
ATOM 2898 C C . PRO A 1 350 ? -19.916 -8.164 -15.454 1.00 49.44 350 PRO A C 1
ATOM 2900 O O . PRO A 1 350 ? -20.090 -9.270 -15.946 1.00 49.44 350 PRO A O 1
ATOM 2903 N N . LEU A 1 351 ? -20.427 -7.814 -14.269 1.00 48.16 351 LEU A N 1
ATOM 2904 C CA . LEU A 1 351 ? -21.226 -8.714 -13.411 1.00 48.16 351 LEU A CA 1
ATOM 2905 C C . LEU A 1 351 ? -22.439 -9.369 -14.117 1.00 48.16 351 LEU A C 1
ATOM 2907 O O . LEU A 1 351 ? -23.093 -10.236 -13.555 1.00 48.16 351 LEU A O 1
ATOM 2911 N N . LEU A 1 352 ? -22.787 -8.905 -15.318 1.00 49.38 352 LEU A N 1
ATOM 2912 C CA . LEU A 1 352 ? -23.917 -9.348 -16.129 1.00 49.38 352 LEU A CA 1
ATOM 2913 C C . LEU A 1 352 ? -23.452 -9.832 -17.514 1.00 49.38 352 LEU A C 1
ATOM 2915 O O . LEU A 1 352 ? -24.110 -9.552 -18.514 1.00 49.38 352 LEU A O 1
ATOM 2919 N N . ASP A 1 353 ? -22.303 -10.500 -17.611 1.00 48.44 353 ASP A N 1
ATOM 2920 C CA . ASP A 1 353 ? -21.855 -11.125 -18.866 1.00 48.44 353 ASP A CA 1
ATOM 2921 C C . ASP A 1 353 ? -22.564 -12.462 -19.172 1.00 48.44 353 ASP A C 1
ATOM 2923 O O . ASP A 1 353 ? -22.395 -13.026 -20.255 1.00 48.44 353 ASP A O 1
ATOM 2927 N N . GLY A 1 354 ? -23.435 -12.907 -18.258 1.00 47.72 354 GLY A N 1
ATOM 2928 C CA . GLY A 1 354 ? -24.419 -13.965 -18.472 1.00 47.72 354 GLY A CA 1
ATOM 2929 C C . GLY A 1 354 ? -23.849 -15.379 -18.480 1.00 47.72 354 GLY A C 1
ATOM 2930 O O . GLY A 1 354 ? -24.575 -16.286 -18.876 1.00 47.72 354 GLY A O 1
ATOM 2931 N N . ARG A 1 355 ? -22.583 -15.583 -18.087 1.00 43.12 355 ARG A N 1
ATOM 2932 C CA . ARG A 1 355 ? -21.952 -16.910 -18.173 1.00 43.12 355 ARG A CA 1
ATOM 2933 C C . ARG A 1 355 ? -22.009 -17.748 -16.898 1.00 43.12 355 ARG A C 1
ATOM 2935 O O . ARG A 1 355 ? -21.933 -18.959 -17.031 1.00 43.12 355 ARG A O 1
ATOM 2942 N N . GLU A 1 356 ? -22.225 -17.161 -15.722 1.00 46.66 356 GLU A N 1
ATOM 2943 C CA . GLU A 1 356 ? -22.284 -17.899 -14.443 1.00 46.66 356 GLU A CA 1
ATOM 2944 C C . GLU A 1 356 ? -23.251 -17.227 -13.448 1.00 46.66 356 GLU A C 1
ATOM 2946 O O . GLU A 1 356 ? -22.875 -16.785 -12.367 1.00 46.66 356 GLU A O 1
ATOM 2951 N N . ASN A 1 357 ? -24.526 -17.094 -13.823 1.00 48.97 357 ASN A N 1
ATOM 2952 C CA . ASN A 1 357 ? -25.569 -16.589 -12.920 1.00 48.97 357 ASN A CA 1
ATOM 2953 C C . ASN A 1 357 ? -26.601 -17.674 -12.573 1.00 48.97 357 ASN A C 1
ATOM 2955 O O . ASN A 1 357 ? -27.789 -17.378 -12.512 1.00 48.97 357 ASN A O 1
ATOM 2959 N N . GLU A 1 358 ? -26.173 -18.919 -12.351 1.00 48.94 358 GLU A N 1
ATOM 2960 C CA . GLU A 1 358 ? -27.079 -20.030 -11.989 1.00 48.94 358 GLU A CA 1
ATOM 2961 C C . GLU A 1 358 ? -27.928 -19.699 -10.742 1.00 48.94 358 GLU A C 1
ATOM 2963 O O . GLU A 1 358 ? -29.115 -20.004 -10.683 1.00 48.94 358 GLU A O 1
ATOM 2968 N N . TRP A 1 359 ? -27.387 -18.907 -9.810 1.00 52.03 359 TRP A N 1
ATOM 2969 C CA . TRP A 1 359 ? -28.108 -18.406 -8.632 1.00 52.03 359 TRP A CA 1
ATOM 2970 C C . TRP A 1 359 ? -29.271 -17.434 -8.937 1.00 52.03 359 TRP A C 1
ATOM 2972 O O . TRP A 1 359 ? -30.075 -17.153 -8.043 1.00 52.03 359 TRP A O 1
ATOM 2982 N N . LEU A 1 360 ? -29.357 -16.873 -10.155 1.00 50.78 360 LEU A N 1
ATOM 2983 C CA . LEU A 1 360 ? -30.525 -16.099 -10.604 1.00 50.78 360 LEU A CA 1
ATOM 2984 C C . LEU A 1 360 ? -31.693 -17.010 -11.010 1.00 50.78 360 LEU A C 1
ATOM 2986 O O . LEU A 1 360 ? -32.838 -16.570 -10.897 1.00 50.78 360 LEU A O 1
ATOM 2990 N N . ASP A 1 361 ? -31.415 -18.237 -11.459 1.00 50.31 361 ASP A N 1
ATOM 2991 C CA . ASP A 1 361 ? -32.427 -19.172 -11.964 1.00 50.31 361 ASP A CA 1
ATOM 2992 C C . ASP A 1 361 ? -33.082 -19.992 -10.840 1.00 50.31 361 ASP A C 1
ATOM 2994 O O . ASP A 1 361 ? -34.284 -20.246 -10.898 1.00 50.31 361 ASP A O 1
ATOM 2998 N N . ASP A 1 362 ? -32.360 -20.290 -9.755 1.00 48.06 362 ASP A N 1
ATOM 2999 C CA . ASP A 1 362 ? -32.852 -21.127 -8.641 1.00 48.06 362 ASP A CA 1
ATOM 3000 C C . ASP A 1 362 ? -34.040 -20.543 -7.842 1.00 48.06 362 ASP A C 1
ATOM 3002 O O . ASP A 1 362 ? -34.569 -21.195 -6.945 1.00 48.06 362 ASP A O 1
ATOM 3006 N N . ASN A 1 363 ? -34.484 -19.314 -8.133 1.00 43.16 363 ASN A N 1
ATOM 3007 C CA . ASN A 1 363 ? -35.629 -18.674 -7.463 1.00 43.16 363 ASN A CA 1
ATOM 3008 C C . ASN A 1 363 ? -36.732 -18.199 -8.422 1.00 43.16 363 ASN A C 1
ATOM 3010 O O . ASN A 1 363 ? -37.612 -17.427 -8.026 1.00 43.16 363 ASN A O 1
ATOM 3014 N N . LEU A 1 364 ? -36.694 -18.621 -9.686 1.00 43.28 364 LEU A N 1
ATOM 3015 C CA . LEU A 1 364 ? -37.712 -18.285 -10.673 1.00 43.28 364 LEU A CA 1
ATOM 3016 C C . LEU A 1 364 ? -38.503 -19.545 -11.044 1.00 43.28 364 LEU A C 1
ATOM 3018 O O . LEU A 1 364 ? -38.225 -20.181 -12.054 1.00 43.28 364 LEU A O 1
ATOM 3022 N N . ASP A 1 365 ? -39.534 -19.870 -10.256 1.00 44.47 365 ASP A N 1
ATOM 3023 C CA . ASP A 1 365 ? -40.581 -20.815 -10.670 1.00 44.47 365 ASP A CA 1
ATOM 3024 C C . ASP A 1 365 ? -41.316 -20.239 -11.894 1.00 44.47 365 ASP A C 1
ATOM 3026 O O . ASP A 1 365 ? -42.296 -19.494 -11.777 1.00 44.47 365 ASP A O 1
ATOM 3030 N N . ILE A 1 366 ? -40.803 -20.534 -13.087 1.00 45.03 366 ILE A N 1
ATOM 3031 C CA . ILE A 1 366 ? -41.419 -20.173 -14.363 1.00 45.03 366 ILE A CA 1
ATOM 3032 C C . ILE A 1 366 ? -42.033 -21.442 -14.952 1.00 45.03 366 ILE A C 1
ATOM 3034 O O . ILE A 1 366 ? -41.325 -22.380 -15.313 1.00 45.03 366 ILE A O 1
ATOM 3038 N N . ASP A 1 367 ? -43.363 -21.447 -15.067 1.00 42.97 367 ASP A N 1
ATOM 3039 C CA . ASP A 1 367 ? -44.134 -22.516 -15.704 1.00 42.97 367 ASP A CA 1
ATOM 3040 C C . ASP A 1 367 ? -43.637 -22.745 -17.154 1.00 42.97 367 ASP A C 1
ATOM 3042 O O . ASP A 1 367 ? -43.614 -21.798 -17.957 1.00 42.97 367 ASP A O 1
ATOM 3046 N N . PRO A 1 368 ? -43.241 -23.977 -17.532 1.00 43.66 368 PRO A N 1
ATOM 3047 C CA . PRO A 1 368 ? -42.741 -24.300 -18.870 1.00 43.66 368 PRO A CA 1
ATOM 3048 C C . PRO A 1 368 ? -43.704 -23.958 -20.018 1.00 43.66 368 PRO A C 1
ATOM 3050 O O . PRO A 1 368 ? -43.275 -23.847 -21.168 1.00 43.66 368 PRO A O 1
ATOM 3053 N N . GLN A 1 369 ? -45.002 -23.777 -19.750 1.00 42.09 369 GLN A N 1
ATOM 3054 C CA . GLN A 1 369 ? -45.965 -23.388 -20.786 1.00 42.09 369 GLN A CA 1
ATOM 3055 C C . GLN A 1 369 ? -45.874 -21.899 -21.175 1.00 42.09 369 GLN A C 1
ATOM 3057 O O . GLN A 1 369 ? -46.191 -21.544 -22.317 1.00 42.09 369 GLN A O 1
ATOM 3062 N N . ASP A 1 370 ? -45.352 -21.033 -20.301 1.00 43.97 370 ASP A N 1
ATOM 3063 C CA . ASP A 1 370 ? -45.278 -19.583 -20.536 1.00 43.97 370 ASP A CA 1
ATOM 3064 C C . ASP A 1 370 ? -44.073 -19.153 -21.395 1.00 43.97 370 ASP A C 1
ATOM 3066 O O . ASP A 1 370 ? -44.080 -18.083 -22.021 1.00 43.97 370 ASP A O 1
ATOM 3070 N N . THR A 1 371 ? -43.033 -19.985 -21.497 1.00 49.03 371 THR A N 1
ATOM 3071 C CA . THR A 1 371 ? -41.842 -19.705 -22.322 1.00 49.03 371 THR A CA 1
ATOM 3072 C C . THR A 1 371 ? -42.124 -19.864 -23.817 1.00 49.03 371 THR A C 1
ATOM 3074 O O . THR A 1 371 ? -41.646 -19.063 -24.627 1.00 49.03 371 THR A O 1
ATOM 3077 N N . ALA A 1 372 ? -42.963 -20.831 -24.201 1.00 44.03 372 ALA A N 1
ATOM 3078 C CA . ALA A 1 372 ? -43.300 -21.089 -25.603 1.00 44.03 372 ALA A CA 1
ATOM 3079 C C . ALA A 1 372 ? -44.247 -20.027 -26.199 1.00 44.03 372 ALA A C 1
ATOM 3081 O O . ALA A 1 372 ? -44.099 -19.640 -27.363 1.00 44.03 372 ALA A O 1
ATOM 3082 N N . ALA A 1 373 ? -45.187 -19.501 -25.403 1.00 43.53 373 ALA A N 1
ATOM 3083 C CA . ALA A 1 373 ? -46.118 -18.457 -25.839 1.00 43.53 373 ALA A CA 1
ATOM 3084 C C . ALA A 1 373 ? -45.444 -17.073 -25.964 1.00 43.53 373 ALA A C 1
ATOM 3086 O O . ALA A 1 373 ? -45.779 -16.289 -26.859 1.00 43.53 373 ALA A O 1
ATOM 3087 N N . ASN A 1 374 ? -44.442 -16.789 -25.124 1.00 43.91 374 ASN A N 1
ATOM 3088 C CA . ASN A 1 374 ? -43.748 -15.497 -25.078 1.00 43.91 374 ASN A CA 1
ATOM 3089 C C . ASN A 1 374 ? -42.657 -15.298 -26.139 1.00 43.91 374 ASN A C 1
ATOM 3091 O O . ASN A 1 374 ? -42.179 -14.174 -26.310 1.00 43.91 374 ASN A O 1
ATOM 3095 N N . ALA A 1 375 ? -42.249 -16.344 -26.862 1.00 51.06 375 ALA A N 1
ATOM 3096 C CA . ALA A 1 375 ? -41.271 -16.227 -27.947 1.00 51.06 375 ALA A CA 1
ATOM 3097 C C . ALA A 1 375 ? -41.870 -15.651 -29.247 1.00 51.06 375 ALA A C 1
ATOM 3099 O O . ALA A 1 375 ? -41.129 -15.213 -30.123 1.00 51.06 375 ALA A O 1
ATOM 3100 N N . ARG A 1 376 ? -43.206 -15.632 -29.382 1.00 49.25 376 ARG A N 1
ATOM 3101 C CA . ARG A 1 376 ? -43.900 -15.273 -30.635 1.00 49.25 376 ARG A CA 1
ATOM 3102 C C . ARG A 1 376 ? -44.565 -13.890 -30.641 1.00 49.25 376 ARG A C 1
ATOM 3104 O O . ARG A 1 376 ? -45.188 -13.540 -31.639 1.00 49.25 376 ARG A O 1
ATOM 3111 N N . ARG A 1 377 ? -44.462 -13.098 -29.565 1.00 46.28 377 ARG A N 1
ATOM 3112 C CA . ARG A 1 377 ? -45.147 -11.793 -29.448 1.00 46.28 377 ARG A CA 1
ATOM 3113 C C . ARG A 1 377 ? -44.207 -10.583 -29.564 1.00 46.28 377 ARG A C 1
ATOM 3115 O O . ARG A 1 377 ? -43.037 -10.686 -29.192 1.00 46.28 377 ARG A O 1
ATOM 3122 N N . PRO A 1 378 ? -44.703 -9.423 -30.048 1.00 50.59 378 PRO A N 1
ATOM 3123 C CA . PRO A 1 378 ? -43.892 -8.223 -30.249 1.00 50.59 378 PRO A CA 1
ATOM 3124 C C . PRO A 1 378 ? -43.228 -7.714 -28.958 1.00 50.59 378 PRO A C 1
ATOM 3126 O O . PRO A 1 378 ? -43.837 -7.656 -27.890 1.00 50.59 378 PRO A O 1
ATOM 3129 N N . GLU A 1 379 ? -41.979 -7.258 -29.072 1.00 45.84 379 GLU A N 1
ATOM 3130 C CA . GLU A 1 379 ? -41.080 -6.916 -27.955 1.00 45.84 379 GLU A CA 1
ATOM 3131 C C . GLU A 1 379 ? -41.644 -5.891 -26.947 1.00 45.84 379 GLU A C 1
ATOM 3133 O O . GLU A 1 379 ? -41.290 -5.899 -25.764 1.00 45.84 379 GLU A O 1
ATOM 3138 N N . LYS A 1 380 ? -42.549 -5.012 -27.392 1.00 44.62 380 LYS A N 1
ATOM 3139 C CA . LYS A 1 380 ? -43.190 -3.997 -26.541 1.00 44.62 380 LYS A CA 1
ATOM 3140 C C . LYS A 1 380 ? -44.119 -4.615 -25.491 1.00 44.62 380 LYS A C 1
ATOM 3142 O O . LYS A 1 380 ? -44.124 -4.150 -24.353 1.00 44.62 380 LYS A O 1
ATOM 3147 N N . GLU A 1 381 ? -44.847 -5.670 -25.850 1.00 41.88 381 GLU A N 1
ATOM 3148 C CA . GLU A 1 381 ? -45.745 -6.382 -24.932 1.00 41.88 381 GLU A CA 1
ATOM 3149 C C . GLU A 1 381 ? -44.956 -7.261 -23.957 1.00 41.88 381 GLU A C 1
ATOM 3151 O O . GLU A 1 381 ? -45.240 -7.230 -22.759 1.00 41.88 381 GLU A O 1
ATOM 3156 N N . ARG A 1 382 ? -43.873 -7.912 -24.419 1.00 46.59 382 ARG A N 1
ATOM 3157 C CA . ARG A 1 382 ? -42.925 -8.641 -23.549 1.00 46.59 382 ARG A CA 1
ATOM 3158 C C . ARG A 1 382 ? -42.375 -7.757 -22.429 1.00 46.59 382 ARG A C 1
ATOM 3160 O O . ARG A 1 382 ? -42.350 -8.167 -21.274 1.00 46.59 382 ARG A O 1
ATOM 3167 N N . LYS A 1 383 ? -41.949 -6.527 -22.746 1.00 45.72 383 LYS A N 1
ATOM 3168 C CA . LYS A 1 383 ? -41.410 -5.586 -21.743 1.00 45.72 383 LYS A CA 1
ATOM 3169 C C . LYS A 1 383 ? -42.471 -5.122 -20.742 1.00 45.72 383 LYS A C 1
ATOM 3171 O O . LYS A 1 383 ? -42.142 -4.914 -19.576 1.00 45.72 383 LYS A O 1
ATOM 3176 N N . HIS A 1 384 ? -43.725 -4.977 -21.174 1.00 42.91 384 HIS A N 1
ATOM 3177 C CA . HIS A 1 384 ? -44.827 -4.577 -20.299 1.00 42.91 384 HIS A CA 1
ATOM 3178 C C . HIS A 1 384 ? -45.232 -5.714 -19.348 1.00 42.91 384 HIS A C 1
ATOM 3180 O O . HIS A 1 384 ? -45.356 -5.491 -18.147 1.00 42.91 384 HIS A O 1
ATOM 3186 N N . GLN A 1 385 ? -45.330 -6.952 -19.840 1.00 42.09 385 GLN A N 1
ATOM 3187 C CA . GLN A 1 385 ? -45.593 -8.118 -18.990 1.00 42.09 385 GLN A CA 1
ATOM 3188 C C . GLN A 1 385 ? -44.438 -8.426 -18.038 1.00 42.09 385 GLN A C 1
ATOM 3190 O O . GLN A 1 385 ? -44.692 -8.677 -16.866 1.00 42.09 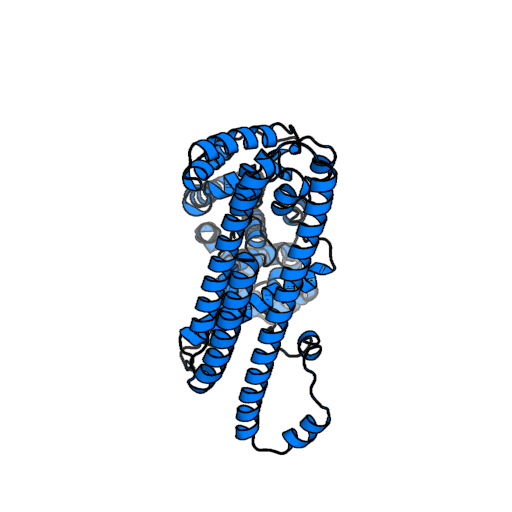385 GLN A O 1
ATOM 3195 N N . MET A 1 386 ? -43.181 -8.319 -18.477 1.00 39.06 386 MET A N 1
ATOM 3196 C CA . MET A 1 386 ? -42.024 -8.525 -17.597 1.00 39.06 386 MET A CA 1
ATOM 3197 C C . MET A 1 386 ? -41.975 -7.486 -16.465 1.00 39.06 386 MET A C 1
ATOM 3199 O O . MET A 1 386 ? -41.578 -7.801 -15.348 1.00 39.06 386 MET A O 1
ATOM 3203 N N . TYR A 1 387 ? -42.457 -6.263 -16.711 1.00 40.53 387 TYR A N 1
ATOM 3204 C CA . TYR A 1 387 ? -42.643 -5.256 -15.664 1.00 40.53 387 TYR A CA 1
ATOM 3205 C C . TYR A 1 387 ? -43.729 -5.658 -14.649 1.00 40.53 387 TYR A C 1
ATOM 3207 O O . TYR A 1 387 ? -43.532 -5.494 -13.445 1.00 40.53 387 TYR A O 1
ATOM 3215 N N . HIS A 1 388 ? -44.853 -6.219 -15.108 1.00 38.41 388 HIS A N 1
ATOM 3216 C CA . HIS A 1 388 ? -45.912 -6.722 -14.226 1.00 38.41 388 HIS A CA 1
ATOM 3217 C C . HIS A 1 388 ? -45.501 -7.984 -13.456 1.00 38.41 388 HIS A C 1
ATOM 3219 O O . HIS A 1 388 ? -45.806 -8.085 -12.268 1.00 38.41 388 HIS A O 1
ATOM 3225 N N . LEU A 1 389 ? -44.756 -8.892 -14.091 1.00 40.16 389 LEU A N 1
ATOM 3226 C CA . LEU A 1 389 ? -44.235 -10.107 -13.473 1.00 40.16 389 LEU A CA 1
ATOM 3227 C C . LEU A 1 389 ? -43.198 -9.758 -12.403 1.00 40.16 389 LEU A C 1
ATOM 3229 O O . LEU A 1 389 ? -43.384 -10.132 -11.255 1.00 40.16 389 LEU A O 1
ATOM 3233 N N . ASN A 1 390 ? -42.213 -8.907 -12.716 1.00 41.59 390 ASN A N 1
ATOM 3234 C CA . ASN A 1 390 ? -41.224 -8.436 -11.738 1.00 41.59 390 ASN A CA 1
ATOM 3235 C C . ASN A 1 390 ? -41.871 -7.696 -10.559 1.00 41.59 390 ASN A C 1
ATOM 3237 O O . ASN A 1 390 ? -41.407 -7.808 -9.426 1.00 41.59 390 ASN A O 1
ATOM 3241 N N . ARG A 1 391 ? -42.966 -6.960 -10.801 1.00 41.50 391 ARG A N 1
ATOM 3242 C CA . ARG A 1 391 ? -43.749 -6.321 -9.736 1.00 41.50 391 ARG A CA 1
ATOM 3243 C C . ARG A 1 391 ? -44.479 -7.354 -8.874 1.00 41.50 391 ARG A C 1
ATOM 3245 O O . ARG A 1 391 ? -44.482 -7.210 -7.657 1.00 41.50 391 ARG A O 1
ATOM 3252 N N . SER A 1 392 ? -45.070 -8.385 -9.474 1.00 41.31 392 SER A N 1
ATOM 3253 C CA . SER A 1 392 ? -45.729 -9.471 -8.741 1.00 41.31 392 SER A CA 1
ATOM 3254 C C . SER A 1 392 ? -44.733 -10.310 -7.938 1.00 41.31 392 SER A C 1
ATOM 3256 O O . SER A 1 392 ? -45.035 -10.670 -6.803 1.00 41.31 392 SER A O 1
ATOM 3258 N N . THR A 1 393 ? -43.554 -10.596 -8.491 1.00 43.47 393 THR A N 1
ATOM 3259 C CA . THR A 1 393 ? -42.483 -11.329 -7.808 1.00 43.47 393 THR A CA 1
ATOM 3260 C C . THR A 1 393 ? -41.949 -10.511 -6.641 1.00 43.47 393 THR A C 1
ATOM 3262 O O . THR A 1 393 ? -41.907 -11.020 -5.532 1.00 43.47 393 THR A O 1
ATOM 3265 N N . ALA A 1 394 ? -41.688 -9.212 -6.826 1.00 42.56 394 ALA A N 1
ATOM 3266 C CA . ALA A 1 394 ? -41.273 -8.328 -5.734 1.00 42.56 394 ALA A CA 1
ATOM 3267 C C . ALA A 1 394 ? -42.304 -8.264 -4.593 1.00 42.56 394 ALA A C 1
ATOM 3269 O O . ALA A 1 394 ? -41.922 -8.255 -3.423 1.00 42.56 394 ALA A O 1
ATOM 3270 N N . ILE A 1 395 ? -43.604 -8.261 -4.914 1.00 45.34 395 ILE A N 1
ATOM 3271 C CA . ILE A 1 395 ? -44.671 -8.326 -3.906 1.00 45.34 395 ILE A CA 1
ATOM 3272 C C . ILE A 1 395 ? -44.628 -9.674 -3.172 1.00 45.34 395 ILE A C 1
ATOM 3274 O O . ILE A 1 395 ? -44.617 -9.679 -1.945 1.00 45.34 395 ILE A O 1
ATOM 3278 N N . LYS A 1 396 ? -44.529 -10.802 -3.888 1.00 42.84 396 LYS A N 1
ATOM 3279 C CA . LYS A 1 396 ? -44.444 -12.141 -3.276 1.00 42.84 396 LYS A CA 1
ATOM 3280 C C . LYS A 1 396 ? -43.199 -12.313 -2.399 1.00 42.84 396 LYS A C 1
ATOM 3282 O O . LYS A 1 396 ? -43.319 -12.810 -1.288 1.00 42.84 396 LYS A O 1
ATOM 3287 N N . THR A 1 397 ? -42.032 -11.846 -2.842 1.00 42.06 397 THR A N 1
ATOM 3288 C CA . THR A 1 397 ? -40.788 -11.896 -2.056 1.00 42.06 397 THR A CA 1
ATOM 3289 C C . THR A 1 397 ? -40.891 -11.026 -0.806 1.00 42.06 397 THR A C 1
ATOM 3291 O O . THR A 1 397 ? -40.427 -11.420 0.255 1.00 42.06 397 THR A O 1
ATOM 3294 N N . THR A 1 398 ? -41.545 -9.864 -0.898 1.00 43.22 398 THR A N 1
ATOM 3295 C CA . THR A 1 398 ? -41.771 -9.009 0.277 1.00 43.22 398 THR A CA 1
ATOM 3296 C C . THR A 1 398 ? -42.725 -9.677 1.272 1.00 43.22 398 THR A C 1
ATOM 3298 O O . THR A 1 398 ? -42.481 -9.606 2.470 1.00 43.22 398 THR A O 1
ATOM 3301 N N . VAL A 1 399 ? -43.772 -10.364 0.799 1.00 45.84 399 VAL A N 1
ATOM 3302 C CA . VAL A 1 399 ? -44.689 -11.133 1.661 1.00 45.84 399 VAL A CA 1
ATOM 3303 C C . VAL A 1 399 ? -43.961 -12.291 2.347 1.00 45.84 399 VAL A C 1
ATOM 3305 O O . VAL A 1 399 ? -44.084 -12.426 3.558 1.00 45.84 399 VAL A O 1
ATOM 3308 N N . LEU A 1 400 ? -43.138 -13.050 1.617 1.00 44.59 400 LEU A N 1
ATOM 3309 C CA . LEU A 1 400 ? -42.349 -14.150 2.185 1.00 44.59 400 LEU A CA 1
ATOM 3310 C C . LEU A 1 400 ? -41.364 -13.665 3.254 1.00 44.59 400 LEU A C 1
ATOM 3312 O O . LEU A 1 400 ? -41.293 -14.261 4.320 1.00 44.59 400 LEU A O 1
ATOM 3316 N N . ILE A 1 401 ? -40.666 -12.548 3.020 1.00 43.56 401 ILE A N 1
ATOM 3317 C CA . ILE A 1 401 ? -39.763 -11.953 4.021 1.00 43.56 401 ILE A CA 1
ATOM 3318 C C . ILE A 1 401 ? -40.541 -11.542 5.280 1.00 43.56 401 ILE A C 1
ATOM 3320 O O . ILE A 1 401 ? -40.061 -11.740 6.393 1.00 43.56 401 ILE A O 1
ATOM 3324 N N . VAL A 1 402 ? -41.749 -10.992 5.128 1.00 46.41 402 VAL A N 1
ATOM 3325 C CA . VAL A 1 402 ? -42.594 -10.614 6.272 1.00 46.41 402 VAL A CA 1
ATOM 3326 C C . VAL A 1 402 ? -43.078 -11.849 7.039 1.00 46.41 402 VAL A C 1
ATOM 3328 O O . VAL A 1 402 ? -43.015 -11.844 8.266 1.00 46.41 402 VAL A O 1
ATOM 3331 N N . GLU A 1 403 ? -43.492 -12.915 6.351 1.00 45.88 403 GLU A N 1
ATOM 3332 C CA . GLU A 1 403 ? -43.893 -14.181 6.982 1.00 45.88 403 GLU A CA 1
ATOM 3333 C C . GLU A 1 403 ? -42.722 -14.852 7.715 1.00 45.88 403 GLU A C 1
ATOM 3335 O O . GLU A 1 403 ? -42.883 -15.301 8.849 1.00 45.88 403 GLU A O 1
ATOM 3340 N N . GLU A 1 404 ? -41.525 -14.863 7.121 1.00 44.69 404 GLU A N 1
ATOM 3341 C CA . GLU A 1 404 ? -40.317 -15.449 7.713 1.00 44.69 404 GLU A CA 1
ATOM 3342 C C . GLU A 1 404 ? -39.855 -14.662 8.950 1.00 44.69 404 GLU A C 1
ATOM 3344 O O . GLU A 1 404 ? -39.487 -15.246 9.973 1.00 44.69 404 GLU A O 1
ATOM 3349 N N . MET A 1 405 ? -39.956 -13.328 8.909 1.00 44.38 405 MET A N 1
ATOM 3350 C CA . MET A 1 405 ? -39.683 -12.461 10.058 1.00 44.38 405 MET A CA 1
ATOM 3351 C C . MET A 1 405 ? -40.744 -12.600 11.161 1.00 44.38 405 MET A C 1
ATOM 3353 O O . MET A 1 405 ? -40.398 -12.552 12.344 1.00 44.38 405 MET A O 1
ATOM 3357 N N . GLU A 1 406 ? -42.016 -12.824 10.814 1.00 44.59 406 GLU A N 1
ATOM 3358 C CA . GLU A 1 406 ? -43.073 -13.129 11.787 1.00 44.59 406 GLU A CA 1
ATOM 3359 C C . GLU A 1 406 ? -42.828 -14.489 12.459 1.00 44.59 406 GLU A C 1
ATOM 3361 O O . GLU A 1 406 ? -42.984 -14.625 13.675 1.00 44.59 406 GLU A O 1
ATOM 3366 N N . LEU A 1 407 ? -42.362 -15.482 11.698 1.00 46.66 407 LEU A N 1
ATOM 3367 C CA . LEU A 1 407 ? -41.986 -16.797 12.214 1.00 46.66 407 LEU A CA 1
ATOM 3368 C C . LEU A 1 407 ? -40.779 -16.703 13.156 1.00 46.66 407 LEU A C 1
ATOM 3370 O O . LEU A 1 407 ? -40.796 -17.291 14.237 1.00 46.66 407 LEU A O 1
ATOM 3374 N N . HIS A 1 408 ? -39.774 -15.899 12.795 1.00 43.44 408 HIS A N 1
ATOM 3375 C CA . HIS A 1 408 ? -38.597 -15.641 13.627 1.00 43.44 408 HIS A CA 1
ATOM 3376 C C . HIS A 1 408 ? -38.967 -14.903 14.923 1.00 43.44 408 HIS A C 1
ATOM 3378 O O . HIS A 1 408 ? -38.511 -15.274 16.004 1.00 43.44 408 HIS A O 1
ATOM 3384 N N . SER A 1 409 ? -39.856 -13.911 14.838 1.00 45.72 409 SER A N 1
ATOM 3385 C CA . SER A 1 409 ? -40.420 -13.204 15.994 1.00 45.72 409 SER A CA 1
ATOM 3386 C C . SER A 1 409 ? -41.160 -14.158 16.939 1.00 45.72 409 SER A C 1
ATOM 3388 O O . SER A 1 409 ? -40.895 -14.167 18.144 1.00 45.72 409 SER A O 1
ATOM 3390 N N . ARG A 1 410 ? -42.017 -15.037 16.399 1.00 43.81 410 ARG A N 1
ATOM 3391 C CA . ARG A 1 410 ? -42.726 -16.060 17.184 1.00 43.81 410 ARG A CA 1
ATOM 3392 C C . ARG A 1 410 ? -41.763 -17.044 17.839 1.00 43.81 410 ARG A C 1
ATOM 3394 O O . ARG A 1 410 ? -41.918 -17.300 19.027 1.00 43.81 410 ARG A O 1
ATOM 3401 N N . LEU A 1 411 ? -40.753 -17.531 17.114 1.00 43.72 411 LEU A N 1
ATOM 3402 C CA . LEU A 1 411 ? -39.722 -18.444 17.624 1.00 43.72 411 LEU A CA 1
ATOM 3403 C C . LEU A 1 411 ? -38.917 -17.827 18.769 1.00 43.72 411 LEU A C 1
ATOM 3405 O O . LEU A 1 411 ? -38.701 -18.484 19.793 1.00 43.72 411 LEU A O 1
ATOM 3409 N N . VAL A 1 412 ? -38.512 -16.564 18.628 1.00 45.88 412 VAL A N 1
ATOM 3410 C CA . VAL A 1 412 ? -37.806 -15.808 19.670 1.00 45.88 412 VAL A CA 1
ATOM 3411 C C . VAL A 1 412 ? -38.713 -15.594 20.883 1.00 45.88 412 VAL A C 1
ATOM 3413 O O . VAL A 1 412 ? -38.275 -15.814 22.014 1.00 45.88 412 VAL A O 1
ATOM 3416 N N . PHE A 1 413 ? -39.990 -15.265 20.670 1.00 43.38 413 PHE A N 1
ATOM 3417 C CA . PHE A 1 413 ? -40.971 -15.102 21.742 1.00 43.38 413 PHE A CA 1
ATOM 3418 C C . PHE A 1 413 ? -41.224 -16.414 22.503 1.00 43.38 413 PHE A C 1
ATOM 3420 O O . PHE A 1 413 ? -41.128 -16.433 23.729 1.00 43.38 413 PHE A O 1
ATOM 3427 N N . THR A 1 414 ? -41.452 -17.537 21.810 1.00 44.88 414 THR A N 1
ATOM 3428 C CA . THR A 1 414 ? -41.635 -18.857 22.445 1.00 44.88 414 THR A CA 1
ATOM 3429 C C . THR A 1 414 ? -40.375 -19.348 23.149 1.00 44.88 414 THR A C 1
ATOM 3431 O O . THR A 1 414 ? -40.461 -19.876 24.255 1.00 44.88 414 THR A O 1
ATOM 3434 N N . SER A 1 415 ? -39.192 -19.126 22.568 1.00 42.34 415 SER A N 1
ATOM 3435 C CA . SER A 1 415 ? -37.918 -19.500 23.198 1.00 42.34 415 SER A CA 1
ATOM 3436 C C . SER A 1 415 ? -37.675 -18.698 24.475 1.00 42.34 415 SER A C 1
ATOM 3438 O O . SER A 1 415 ? -37.193 -19.239 25.468 1.00 42.34 415 SER A O 1
ATOM 3440 N N . HIS A 1 416 ? -38.066 -17.422 24.485 1.00 50.09 416 HIS A N 1
ATOM 3441 C CA . HIS A 1 416 ? -37.953 -16.561 25.655 1.00 50.09 416 HIS A CA 1
ATOM 3442 C C . HIS A 1 416 ? -39.005 -16.882 26.729 1.00 50.09 416 HIS A C 1
ATOM 3444 O O . HIS A 1 416 ? -38.680 -16.874 27.917 1.00 50.09 416 HIS A O 1
ATOM 3450 N N . MET A 1 417 ? -40.236 -17.234 26.336 1.00 47.16 417 MET A N 1
ATOM 3451 C CA . MET A 1 417 ? -41.275 -17.677 27.270 1.00 47.16 417 MET A CA 1
ATOM 3452 C C . MET A 1 417 ? -40.897 -19.012 27.929 1.00 47.16 417 MET A C 1
ATOM 3454 O O . MET A 1 417 ? -41.003 -19.139 29.146 1.00 47.16 417 MET A O 1
ATOM 3458 N N . ASN A 1 418 ? -40.335 -19.953 27.164 1.00 43.16 418 ASN A N 1
ATOM 3459 C CA . ASN A 1 418 ? -39.806 -21.215 27.689 1.00 43.16 418 ASN A CA 1
ATOM 3460 C C . ASN A 1 418 ? -38.615 -20.991 28.641 1.00 43.16 418 ASN A C 1
ATOM 3462 O O . ASN A 1 418 ? -38.544 -21.619 29.697 1.00 43.16 418 ASN A O 1
ATOM 3466 N N . MET A 1 419 ? -37.722 -20.039 28.338 1.00 44.78 419 MET A N 1
ATOM 3467 C CA . MET A 1 419 ? -36.633 -19.635 29.242 1.00 44.78 419 MET A CA 1
ATOM 3468 C C . MET A 1 419 ? -37.145 -18.977 30.535 1.00 44.78 419 MET A C 1
ATOM 3470 O O . MET A 1 419 ? -36.551 -19.164 31.599 1.00 44.78 419 MET A O 1
ATOM 3474 N N . LYS A 1 420 ? -38.242 -18.210 30.461 1.00 46.84 420 LYS A N 1
ATOM 3475 C CA . LYS A 1 420 ? -38.902 -17.605 31.627 1.00 46.84 420 LYS A CA 1
ATOM 3476 C C . LYS A 1 420 ? -39.598 -18.654 32.493 1.00 46.84 420 LYS A C 1
ATOM 3478 O O . LYS A 1 420 ? -39.398 -18.600 33.698 1.00 46.84 420 LYS A O 1
ATOM 3483 N N . ILE A 1 421 ? -40.308 -19.624 31.902 1.00 50.94 421 ILE A N 1
ATOM 3484 C CA . ILE A 1 421 ? -40.934 -20.751 32.624 1.00 50.94 421 ILE A CA 1
ATOM 3485 C C . ILE A 1 421 ? -39.870 -21.559 33.389 1.00 50.94 421 ILE A C 1
ATOM 3487 O O . ILE A 1 421 ? -40.052 -21.866 34.570 1.00 50.94 421 ILE A O 1
ATOM 3491 N N . LEU A 1 422 ? -38.714 -21.809 32.759 1.00 43.00 422 LEU A N 1
ATOM 3492 C CA . LEU A 1 422 ? -37.544 -22.429 33.395 1.00 43.00 422 LEU A CA 1
ATOM 3493 C C . LEU A 1 422 ? -37.005 -21.596 34.574 1.00 43.00 422 LEU A C 1
ATOM 3495 O O . LEU A 1 422 ? -36.740 -22.152 35.638 1.00 43.00 422 LEU A O 1
ATOM 3499 N N . LYS A 1 423 ? -36.912 -20.266 34.442 1.00 46.06 423 LYS A N 1
ATOM 3500 C CA . LYS A 1 423 ? -36.476 -19.371 35.532 1.00 46.06 423 LYS A CA 1
ATOM 3501 C C . LYS A 1 423 ? -37.495 -19.237 36.670 1.00 46.06 423 LYS A C 1
ATOM 3503 O O . LYS A 1 423 ? -37.083 -19.205 37.825 1.00 46.06 423 LYS A O 1
ATOM 3508 N N . THR A 1 424 ? -38.799 -19.210 36.388 1.00 45.31 424 THR A N 1
ATOM 3509 C CA . THR A 1 424 ? -39.854 -19.196 37.422 1.00 45.31 424 THR A CA 1
ATOM 3510 C C . THR A 1 424 ? -39.936 -20.514 38.180 1.00 45.31 424 THR A C 1
ATOM 3512 O O . THR A 1 424 ? -40.192 -20.498 39.377 1.00 45.31 424 THR A O 1
ATOM 3515 N N . SER A 1 425 ? -39.620 -21.648 37.541 1.00 50.66 425 SER A N 1
ATOM 3516 C CA . SER A 1 425 ? -39.514 -22.935 38.248 1.00 50.66 425 SER A CA 1
ATOM 3517 C C . SER A 1 425 ? -38.352 -22.975 39.258 1.00 50.66 425 SER A C 1
ATOM 3519 O O . SER A 1 425 ? -38.345 -23.804 40.162 1.00 50.66 425 SER A O 1
AT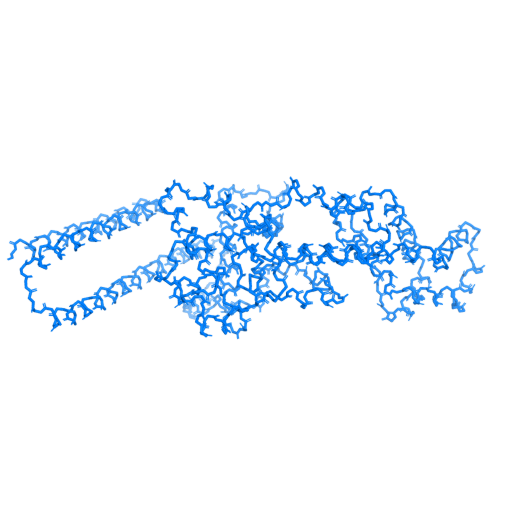OM 3521 N N . HIS A 1 426 ? -37.387 -22.054 39.125 1.00 46.22 426 HIS A N 1
ATOM 3522 C CA . HIS A 1 426 ? -36.208 -21.932 39.985 1.00 46.22 426 HIS A CA 1
ATOM 3523 C C . HIS A 1 426 ? -36.304 -20.816 41.039 1.00 46.22 426 HIS A C 1
ATOM 3525 O O . HIS A 1 426 ? -35.475 -20.768 41.942 1.00 46.22 426 HIS A O 1
ATOM 3531 N N . MET A 1 427 ? -37.297 -19.924 40.952 1.00 45.22 427 MET A N 1
ATOM 3532 C CA . MET A 1 427 ? -37.443 -18.767 41.843 1.00 45.22 427 MET A CA 1
ATOM 3533 C C . MET A 1 427 ? -38.848 -18.711 42.442 1.00 45.22 427 MET A C 1
ATOM 3535 O O . MET A 1 427 ? -39.645 -17.833 42.130 1.00 45.22 427 MET A O 1
ATOM 3539 N N . ASN A 1 428 ? -39.142 -19.638 43.350 1.00 48.00 428 ASN A N 1
ATOM 3540 C CA . ASN A 1 428 ? -40.212 -19.439 44.319 1.00 48.00 428 ASN A CA 1
ATOM 3541 C C . ASN A 1 428 ? -39.631 -18.700 45.523 1.00 48.00 428 ASN A C 1
ATOM 3543 O O . ASN A 1 428 ? -39.093 -19.336 46.420 1.00 48.00 428 ASN A O 1
ATOM 3547 N N . THR A 1 429 ? -39.687 -17.368 45.525 1.00 46.88 429 THR A N 1
ATOM 3548 C CA . THR A 1 429 ? -39.914 -16.540 46.727 1.00 46.88 429 THR A CA 1
ATOM 3549 C C . THR A 1 429 ? -39.956 -15.050 46.360 1.00 46.88 429 THR A C 1
ATOM 3551 O O . THR A 1 429 ? -39.099 -14.559 45.634 1.00 46.88 429 THR A O 1
ATOM 3554 N N . LEU A 1 430 ? -40.933 -14.353 46.958 1.00 46.47 430 LEU A N 1
ATOM 3555 C CA . LEU A 1 430 ? -41.138 -12.897 47.070 1.00 46.47 430 LEU A CA 1
ATOM 3556 C C . LEU A 1 430 ? -41.963 -12.194 45.970 1.00 46.47 430 LEU A C 1
ATOM 3558 O O . LEU A 1 430 ? -41.574 -12.059 44.812 1.00 46.47 430 LEU A O 1
ATOM 3562 N N . GLU A 1 431 ? -43.096 -11.643 46.421 1.00 50.09 431 GLU A N 1
ATOM 3563 C CA . GLU A 1 431 ? -44.105 -10.847 45.697 1.00 50.09 431 GLU A CA 1
ATOM 3564 C C . GLU A 1 431 ? -43.554 -9.588 44.993 1.00 50.09 431 GLU A C 1
ATOM 3566 O O . GLU A 1 431 ? -44.239 -8.975 44.176 1.00 50.09 431 GLU A O 1
ATOM 3571 N N . THR A 1 432 ? -42.294 -9.217 45.230 1.00 49.19 432 THR A N 1
ATOM 3572 C CA . THR A 1 432 ? -41.603 -8.116 44.540 1.00 49.19 432 THR A CA 1
ATOM 3573 C C . THR A 1 432 ? -41.192 -8.462 43.105 1.00 49.19 432 THR A C 1
ATOM 3575 O O . THR A 1 432 ? -41.043 -7.558 42.281 1.00 49.19 432 THR A O 1
ATOM 3578 N N . GLY A 1 433 ? -41.077 -9.751 42.763 1.00 47.47 433 GLY A N 1
ATOM 3579 C CA . GLY A 1 433 ? -40.781 -10.194 41.397 1.00 47.47 433 GLY A CA 1
ATOM 3580 C C . GLY A 1 433 ? -41.904 -9.870 40.406 1.00 47.47 433 GLY A C 1
ATOM 3581 O O . GLY A 1 433 ? -41.637 -9.429 39.291 1.00 47.47 433 GLY A O 1
ATOM 3582 N N . GLN A 1 434 ? -43.166 -9.998 40.820 1.00 45.22 434 GLN A N 1
ATOM 3583 C CA . GLN A 1 434 ? -44.319 -9.850 39.924 1.00 45.22 434 GLN A CA 1
ATOM 3584 C C . GLN A 1 434 ? -44.492 -8.407 39.407 1.00 45.22 434 GLN A C 1
ATOM 3586 O O . GLN A 1 434 ? -44.860 -8.193 38.252 1.00 45.22 434 GLN A O 1
ATOM 3591 N N . VAL A 1 435 ? -44.178 -7.408 40.240 1.00 46.97 435 VAL A N 1
ATOM 3592 C CA . VAL A 1 435 ? -44.318 -5.980 39.899 1.00 46.97 435 VAL A CA 1
ATOM 3593 C C . VAL A 1 435 ? -43.201 -5.512 38.958 1.00 46.97 435 VAL A C 1
ATOM 3595 O O . VAL A 1 435 ? -43.473 -4.806 37.987 1.00 46.97 435 VAL A O 1
ATOM 3598 N N . ILE A 1 436 ? -41.961 -5.962 39.182 1.00 48.44 436 ILE A N 1
ATOM 3599 C CA . ILE A 1 436 ? -40.813 -5.646 38.312 1.00 48.44 436 ILE A CA 1
ATOM 3600 C C . ILE A 1 436 ? -40.983 -6.313 36.937 1.00 48.44 436 ILE A C 1
ATOM 3602 O O . ILE A 1 436 ? -40.732 -5.689 35.906 1.00 48.44 436 ILE A O 1
ATOM 3606 N N . ILE A 1 437 ? -41.514 -7.541 36.900 1.00 47.75 437 ILE A N 1
ATOM 3607 C CA . ILE A 1 437 ? -41.784 -8.275 35.655 1.00 47.75 437 ILE A CA 1
ATOM 3608 C C . ILE A 1 437 ? -42.857 -7.581 34.799 1.00 47.75 437 ILE A C 1
ATOM 3610 O O . ILE A 1 437 ? -42.721 -7.545 33.572 1.00 47.75 437 ILE A O 1
ATOM 3614 N N . ASN A 1 438 ? -43.897 -7.004 35.410 1.00 47.38 438 ASN A N 1
ATOM 3615 C CA . ASN A 1 438 ? -44.947 -6.287 34.677 1.00 47.38 438 ASN A CA 1
ATOM 3616 C C . ASN A 1 438 ? -44.452 -4.962 34.076 1.00 47.38 438 ASN A C 1
ATOM 3618 O O . ASN A 1 438 ? -44.843 -4.618 32.958 1.00 47.38 438 ASN A O 1
ATOM 3622 N N . LEU A 1 439 ? -43.551 -4.256 34.762 1.00 45.19 439 LEU A N 1
ATOM 3623 C CA . LEU A 1 439 ? -42.935 -3.019 34.267 1.00 45.19 439 LEU A CA 1
ATOM 3624 C C . LEU A 1 439 ? -41.925 -3.279 33.140 1.00 45.19 439 LEU A C 1
ATOM 3626 O O . LEU A 1 439 ? -41.945 -2.590 32.124 1.00 45.19 439 LEU A O 1
ATOM 3630 N N . GLU A 1 440 ? -41.088 -4.311 33.248 1.00 48.28 440 GLU A N 1
ATOM 3631 C CA . GLU A 1 440 ? -40.151 -4.642 32.166 1.00 48.28 440 GLU A CA 1
ATOM 3632 C C . GLU A 1 440 ? -40.871 -5.182 30.923 1.00 48.28 440 GLU A C 1
ATOM 3634 O O . GLU A 1 440 ? -40.504 -4.847 29.797 1.00 48.28 440 GLU A O 1
ATOM 3639 N N . SER A 1 441 ? -41.938 -5.966 31.099 1.00 47.62 441 SER A N 1
ATOM 3640 C CA . SER A 1 441 ? -42.694 -6.522 29.968 1.00 47.62 441 SER A CA 1
ATOM 3641 C C . SER A 1 441 ? -43.493 -5.450 29.213 1.00 47.62 441 SER A C 1
ATOM 3643 O O . SER A 1 441 ? -43.615 -5.534 27.992 1.00 47.62 441 SER A O 1
ATOM 3645 N N . THR A 1 442 ? -43.989 -4.416 29.902 1.00 48.09 442 THR A N 1
ATOM 3646 C CA . THR A 1 442 ? -44.683 -3.274 29.276 1.00 48.09 442 THR A CA 1
ATOM 3647 C C . THR A 1 442 ? -43.718 -2.337 28.551 1.00 48.09 442 THR A C 1
ATOM 3649 O O . THR A 1 442 ? -44.007 -1.921 27.429 1.00 48.09 442 THR A O 1
ATOM 3652 N N . VAL A 1 443 ? -42.536 -2.080 29.120 1.00 46.50 443 VAL A N 1
ATOM 3653 C CA . VAL A 1 443 ? -41.489 -1.266 28.479 1.00 46.50 443 VAL A CA 1
ATOM 3654 C C . VAL A 1 443 ? -40.953 -1.940 27.211 1.00 46.50 443 VAL A C 1
ATOM 3656 O O . VAL A 1 443 ? -40.807 -1.285 26.181 1.00 46.50 443 VAL A O 1
ATOM 3659 N N . TRP A 1 444 ? -40.736 -3.259 27.224 1.00 49.69 444 TRP A N 1
ATOM 3660 C CA . TRP A 1 444 ? -40.299 -3.987 26.026 1.00 49.69 444 TRP A CA 1
ATOM 3661 C C . TRP A 1 444 ? -41.397 -4.137 24.963 1.00 49.69 444 TRP A C 1
ATOM 3663 O O . TRP A 1 444 ? -41.086 -4.121 23.772 1.00 49.69 444 TRP A O 1
ATOM 3673 N N . MET A 1 445 ? -42.676 -4.203 25.356 1.00 48.53 445 MET A N 1
ATOM 3674 C CA . MET A 1 445 ? -43.794 -4.125 24.405 1.00 48.53 445 MET A CA 1
ATOM 3675 C C . MET A 1 445 ? -43.907 -2.742 23.751 1.00 48.53 445 MET A C 1
ATOM 3677 O O . MET A 1 445 ? -44.211 -2.672 22.562 1.00 48.53 445 MET A O 1
ATOM 3681 N N . MET A 1 446 ? -43.614 -1.655 24.477 1.00 44.59 446 MET A N 1
ATOM 3682 C CA . MET A 1 446 ? -43.553 -0.310 23.888 1.00 44.59 446 MET A CA 1
ATOM 3683 C C . MET A 1 446 ? -42.454 -0.195 22.828 1.00 44.59 446 MET A C 1
ATOM 3685 O O . MET A 1 446 ? -42.733 0.322 21.750 1.00 44.59 446 MET A O 1
ATOM 3689 N N . TYR A 1 447 ? -41.258 -0.743 23.074 1.00 47.00 447 TYR A N 1
ATOM 3690 C CA . TYR A 1 447 ? -40.183 -0.749 22.071 1.00 47.00 447 TYR A CA 1
ATOM 3691 C C . TYR A 1 447 ? -40.538 -1.583 20.833 1.00 47.00 447 TYR A C 1
ATOM 3693 O O . TYR A 1 447 ? -40.300 -1.155 19.709 1.00 47.00 447 TYR A O 1
ATOM 3701 N N . MET A 1 448 ? -41.198 -2.730 21.020 1.00 49.41 448 MET A N 1
ATOM 3702 C CA . MET A 1 448 ? -41.711 -3.545 19.910 1.00 49.41 448 MET A CA 1
ATOM 3703 C C . MET A 1 448 ? -42.766 -2.804 19.076 1.00 49.41 448 MET A C 1
ATOM 3705 O O . MET A 1 448 ? -42.771 -2.917 17.852 1.00 49.41 448 MET A O 1
ATOM 3709 N N . LEU A 1 449 ? -43.654 -2.037 19.719 1.00 48.66 449 LEU A N 1
ATOM 3710 C CA . LEU A 1 449 ? -44.676 -1.234 19.041 1.00 48.66 449 LEU A CA 1
ATOM 3711 C C . LEU A 1 449 ? -44.081 -0.010 18.329 1.00 48.66 449 LEU A C 1
ATOM 3713 O O . LEU A 1 449 ? -44.543 0.324 17.238 1.00 48.66 449 LEU A O 1
ATOM 3717 N N . GLU A 1 450 ? -43.048 0.623 18.891 1.00 47.03 450 GLU A N 1
ATOM 3718 C CA . GLU A 1 450 ? -42.282 1.678 18.214 1.00 47.03 450 GLU A CA 1
ATOM 3719 C C . GLU A 1 450 ? -41.553 1.141 16.980 1.00 47.03 450 GLU A C 1
ATOM 3721 O O . GLU A 1 450 ? -41.654 1.738 15.907 1.00 47.03 450 GLU A O 1
ATOM 3726 N N . ASP A 1 451 ? -40.896 -0.014 17.084 1.00 49.84 451 ASP A N 1
ATOM 3727 C CA . ASP A 1 451 ? -40.203 -0.642 15.957 1.00 49.84 451 ASP A CA 1
ATOM 3728 C C . ASP A 1 451 ? -41.189 -1.056 14.850 1.00 49.84 451 ASP A C 1
ATOM 3730 O O . ASP A 1 451 ? -40.936 -0.819 13.665 1.00 49.84 451 ASP A O 1
ATOM 3734 N N . LEU A 1 452 ? -42.366 -1.580 15.216 1.00 49.28 452 LEU A N 1
ATOM 3735 C CA . LEU A 1 452 ? -43.461 -1.857 14.278 1.00 49.28 452 LEU A CA 1
ATOM 3736 C C . LEU A 1 452 ? -44.006 -0.579 13.623 1.00 49.28 452 LEU A C 1
ATOM 3738 O O . LEU A 1 452 ? -44.263 -0.577 12.418 1.00 49.28 452 LEU A O 1
ATOM 3742 N N . ALA A 1 453 ? -44.140 0.519 14.368 1.00 48.41 453 ALA A N 1
ATOM 3743 C CA . ALA A 1 453 ? -44.598 1.801 13.835 1.00 48.41 453 ALA A CA 1
ATOM 3744 C C . ALA A 1 453 ? -43.573 2.427 12.870 1.00 48.41 453 ALA A C 1
ATOM 3746 O O . ALA A 1 453 ? -43.948 2.940 11.812 1.00 48.41 453 ALA A O 1
ATOM 3747 N N . ILE A 1 454 ? -42.277 2.331 13.182 1.00 48.16 454 ILE A N 1
ATOM 3748 C CA . ILE A 1 454 ? -41.175 2.782 12.320 1.00 48.16 454 ILE A CA 1
ATOM 3749 C C . ILE A 1 454 ? -41.118 1.933 11.042 1.00 48.16 454 ILE A C 1
ATOM 3751 O O . ILE A 1 454 ? -40.967 2.471 9.942 1.00 48.16 454 ILE A O 1
ATOM 3755 N N . MET A 1 455 ? -41.318 0.620 11.159 1.00 51.69 455 MET A N 1
ATOM 3756 C CA . MET A 1 455 ? -41.402 -0.296 10.019 1.00 51.69 455 MET A CA 1
ATOM 3757 C C . MET A 1 455 ? -42.619 -0.003 9.133 1.00 51.69 455 MET A C 1
ATOM 3759 O O . MET A 1 455 ? -42.478 0.075 7.911 1.00 51.69 455 MET A O 1
ATOM 3763 N N . MET A 1 456 ? -43.794 0.249 9.722 1.00 51.06 456 MET A N 1
ATOM 3764 C CA . MET A 1 456 ? -44.994 0.663 8.985 1.00 51.06 456 MET A CA 1
ATOM 3765 C C . MET A 1 456 ? -44.786 2.001 8.272 1.00 51.06 456 MET A C 1
ATOM 3767 O O . MET A 1 456 ? -45.175 2.140 7.114 1.00 51.06 456 MET A O 1
ATOM 3771 N N . TYR A 1 457 ? -44.124 2.965 8.916 1.00 47.66 457 TYR A N 1
ATOM 3772 C CA . TYR A 1 457 ? -43.779 4.258 8.322 1.00 47.66 457 TYR A CA 1
ATOM 3773 C C . TYR A 1 457 ? -42.829 4.117 7.118 1.00 47.66 457 TYR A C 1
ATOM 3775 O O . TYR A 1 457 ? -43.008 4.785 6.095 1.00 47.66 457 TYR A O 1
ATOM 3783 N N . LEU A 1 458 ? -41.855 3.204 7.187 1.00 45.00 458 LEU A N 1
ATOM 3784 C CA . LEU A 1 458 ? -40.951 2.899 6.073 1.00 45.00 458 LEU A CA 1
ATOM 3785 C C . LEU A 1 458 ? -41.669 2.167 4.926 1.00 45.00 458 LEU A C 1
ATOM 3787 O O . LEU A 1 458 ? -41.437 2.496 3.760 1.00 45.00 458 LEU A O 1
ATOM 3791 N N . LEU A 1 459 ? -42.604 1.265 5.236 1.00 47.19 459 LEU A N 1
ATOM 3792 C CA . LEU A 1 459 ? -43.491 0.620 4.259 1.00 47.19 459 LEU A CA 1
ATOM 3793 C C . LEU A 1 459 ? -44.397 1.642 3.551 1.00 47.19 459 LEU A C 1
ATOM 3795 O O . LEU A 1 459 ? -44.426 1.684 2.321 1.00 47.19 459 LEU A O 1
ATOM 3799 N N . LEU A 1 460 ? -45.038 2.544 4.301 1.00 47.34 460 LEU A N 1
ATOM 3800 C CA . LEU A 1 460 ? -45.849 3.655 3.778 1.00 47.34 460 LEU A CA 1
ATOM 3801 C C . LEU A 1 460 ? -45.060 4.558 2.817 1.00 47.34 460 LEU A C 1
ATOM 3803 O O . LEU A 1 460 ? -45.600 5.015 1.811 1.00 47.34 460 LEU A O 1
ATOM 3807 N N . ARG A 1 461 ? -43.764 4.773 3.072 1.00 44.50 461 ARG A N 1
ATOM 3808 C CA . ARG A 1 461 ? -42.895 5.624 2.241 1.00 44.50 461 ARG A CA 1
ATOM 3809 C C . ARG A 1 461 ? -42.461 4.973 0.919 1.00 44.50 461 ARG A C 1
ATOM 3811 O O . ARG A 1 461 ? -41.989 5.673 0.023 1.00 44.50 461 ARG A O 1
ATOM 3818 N N . THR A 1 462 ? -42.627 3.658 0.773 1.00 45.09 462 THR A N 1
ATOM 3819 C CA . THR A 1 462 ? -42.253 2.912 -0.446 1.00 45.09 462 THR A CA 1
ATOM 3820 C C . THR A 1 462 ? -43.414 2.693 -1.425 1.00 45.09 462 THR A C 1
ATOM 3822 O O . THR A 1 462 ? -43.182 2.288 -2.565 1.00 45.09 462 THR A O 1
ATOM 3825 N N . ILE A 1 463 ? -44.653 3.020 -1.038 1.00 50.22 463 ILE A N 1
ATOM 3826 C CA . ILE A 1 463 ? -45.871 2.687 -1.789 1.00 50.22 463 ILE A CA 1
ATOM 3827 C C . ILE A 1 463 ? -46.489 3.951 -2.415 1.00 50.22 463 ILE A C 1
ATOM 3829 O O . ILE A 1 463 ? -47.096 4.763 -1.729 1.00 50.22 463 ILE A O 1
ATOM 3833 N N . THR A 1 464 ? -46.372 4.126 -3.738 1.00 47.66 464 THR A N 1
ATOM 3834 C CA . THR A 1 464 ? -46.836 5.339 -4.456 1.00 47.66 464 THR A CA 1
ATOM 3835 C C . THR A 1 464 ? -47.966 5.107 -5.471 1.00 47.66 464 THR A C 1
ATOM 3837 O O . THR A 1 464 ? -48.042 5.810 -6.475 1.00 47.66 464 THR A O 1
ATOM 3840 N N . THR A 1 465 ? -48.886 4.154 -5.255 1.00 49.66 465 THR A N 1
ATOM 3841 C CA . THR A 1 465 ? -50.063 4.011 -6.149 1.00 49.66 465 THR A CA 1
ATOM 3842 C C . THR A 1 465 ? -51.388 3.783 -5.419 1.00 49.66 465 THR A C 1
ATOM 3844 O O . THR A 1 465 ? -51.485 2.999 -4.478 1.00 49.66 465 THR A O 1
ATOM 3847 N N . THR A 1 466 ? -52.426 4.461 -5.915 1.00 44.62 466 THR A N 1
ATOM 3848 C CA . THR A 1 466 ? -53.778 4.626 -5.351 1.00 44.62 466 THR A CA 1
ATOM 3849 C C . THR A 1 466 ? -54.557 3.320 -5.161 1.00 44.62 466 THR A C 1
ATOM 3851 O O . THR A 1 466 ? -55.379 3.229 -4.257 1.00 44.62 466 THR A O 1
ATOM 3854 N N . HIS A 1 467 ? -54.270 2.279 -5.949 1.00 43.91 467 HIS A N 1
ATOM 3855 C CA . HIS A 1 467 ? -54.976 0.992 -5.868 1.00 43.91 467 HIS A CA 1
ATOM 3856 C C . HIS A 1 467 ? -54.631 0.152 -4.622 1.00 43.91 467 HIS A C 1
ATOM 3858 O O . HIS A 1 467 ? -55.405 -0.728 -4.261 1.00 43.91 467 HIS A O 1
ATOM 3864 N N . MET A 1 468 ? -53.513 0.419 -3.932 1.00 48.16 468 MET A N 1
ATOM 3865 C CA . MET A 1 468 ? -53.150 -0.314 -2.704 1.00 48.16 468 MET A CA 1
ATOM 3866 C C . MET A 1 468 ? -53.633 0.357 -1.412 1.00 48.16 468 MET A C 1
ATOM 3868 O O . MET A 1 468 ? -53.534 -0.250 -0.350 1.00 48.16 468 MET A O 1
ATOM 3872 N N . ILE A 1 469 ? -54.226 1.555 -1.489 1.00 46.56 469 ILE A N 1
ATOM 3873 C CA . ILE A 1 469 ? -54.822 2.246 -0.330 1.00 46.56 469 ILE A CA 1
ATOM 3874 C C . ILE A 1 469 ? -56.014 1.449 0.227 1.00 46.56 469 ILE A C 1
ATOM 3876 O O . ILE A 1 469 ? -56.183 1.361 1.440 1.00 46.56 469 ILE A O 1
ATOM 3880 N N . VAL A 1 470 ? -56.778 0.785 -0.646 1.00 44.91 470 VAL A N 1
ATOM 3881 C CA . VAL A 1 470 ? -57.926 -0.053 -0.256 1.00 44.91 470 VAL A CA 1
ATOM 3882 C C . VAL A 1 470 ? -57.472 -1.307 0.504 1.00 44.91 470 VAL A C 1
ATOM 3884 O O . VAL A 1 470 ? -58.058 -1.656 1.525 1.00 44.91 470 VAL A O 1
ATOM 3887 N N . HIS A 1 471 ? -56.375 -1.944 0.082 1.00 46.16 471 HIS A N 1
ATOM 3888 C CA . HIS A 1 471 ? -55.801 -3.088 0.804 1.00 46.16 471 HIS A CA 1
ATOM 3889 C C . HIS A 1 471 ? -55.146 -2.671 2.129 1.00 46.16 471 HIS A C 1
ATOM 3891 O O . HIS A 1 471 ? -55.264 -3.384 3.123 1.00 46.16 471 HIS A O 1
ATOM 3897 N N . LEU A 1 472 ? -54.534 -1.484 2.179 1.00 46.31 472 LEU A N 1
ATOM 3898 C CA . LEU A 1 472 ? -54.021 -0.885 3.413 1.00 46.31 472 LEU A CA 1
ATOM 3899 C C . LEU A 1 472 ? -55.136 -0.577 4.424 1.00 46.31 472 LEU A C 1
ATOM 3901 O O . LEU A 1 472 ? -54.945 -0.826 5.610 1.00 46.31 472 LEU A O 1
ATOM 3905 N N . GLN A 1 473 ? -56.312 -0.116 3.985 1.00 46.44 473 GLN A N 1
ATOM 3906 C CA . GLN A 1 473 ? -57.464 0.074 4.877 1.00 46.44 473 GLN A CA 1
ATOM 3907 C C . GLN A 1 473 ? -57.953 -1.240 5.494 1.00 46.44 473 GLN A C 1
ATOM 3909 O O . GLN A 1 473 ? -58.250 -1.272 6.685 1.00 46.44 473 GLN A O 1
ATOM 3914 N N . VAL A 1 474 ? -57.980 -2.331 4.724 1.00 47.97 474 VAL A N 1
ATOM 3915 C CA . VAL A 1 474 ? -58.371 -3.658 5.231 1.00 47.97 474 VAL A CA 1
ATOM 3916 C C . VAL A 1 474 ? -57.350 -4.186 6.244 1.00 47.97 474 VAL A C 1
ATOM 3918 O O . VAL A 1 474 ? -57.734 -4.692 7.299 1.00 47.97 474 VAL A O 1
ATOM 3921 N N . ILE A 1 475 ? -56.052 -4.014 5.979 1.00 49.47 475 ILE A N 1
ATOM 3922 C CA . ILE A 1 475 ? -54.979 -4.447 6.887 1.00 49.47 475 ILE A CA 1
ATOM 3923 C C . ILE A 1 475 ? -55.004 -3.634 8.190 1.00 49.47 475 ILE A C 1
ATOM 3925 O O . ILE A 1 475 ? -54.984 -4.218 9.271 1.00 49.47 475 ILE A O 1
ATOM 3929 N N . ILE A 1 476 ? -55.140 -2.306 8.111 1.00 50.78 476 ILE A N 1
ATOM 3930 C CA . ILE A 1 476 ? -55.242 -1.436 9.295 1.00 50.78 476 ILE A CA 1
ATOM 3931 C C . ILE A 1 476 ? -56.494 -1.775 10.116 1.00 50.78 476 ILE A C 1
ATOM 3933 O O . ILE A 1 476 ? -56.409 -1.876 11.338 1.00 50.78 476 ILE A O 1
ATOM 3937 N N . HIS A 1 477 ? -57.638 -2.020 9.471 1.00 49.62 477 HIS A N 1
ATOM 3938 C CA . HIS A 1 477 ? -58.870 -2.400 10.166 1.00 49.62 477 HIS A CA 1
ATOM 3939 C C . HIS A 1 477 ? -58.734 -3.748 10.895 1.00 49.62 477 HIS A C 1
ATOM 3941 O O . HIS A 1 477 ? -59.135 -3.868 12.051 1.00 49.62 477 HIS A O 1
ATOM 3947 N N . THR A 1 478 ? -58.089 -4.733 10.264 1.00 47.31 478 THR A N 1
ATOM 3948 C CA . THR A 1 478 ? -57.858 -6.066 10.851 1.00 47.31 478 THR A CA 1
ATOM 3949 C C . THR A 1 478 ? -56.877 -6.010 12.031 1.00 47.31 478 THR A C 1
ATOM 3951 O O . THR A 1 478 ? -57.048 -6.715 13.027 1.00 47.31 478 THR A O 1
ATOM 3954 N N . ILE A 1 479 ? -55.865 -5.139 11.954 1.00 48.44 479 ILE A N 1
ATOM 3955 C CA . ILE A 1 479 ? -54.891 -4.919 13.033 1.00 48.44 479 ILE A CA 1
ATOM 3956 C C . ILE A 1 479 ? -55.541 -4.194 14.217 1.00 48.44 479 ILE A C 1
ATOM 3958 O O . ILE A 1 479 ? -55.349 -4.617 15.355 1.00 48.44 479 ILE A O 1
ATOM 3962 N N . LEU A 1 480 ? -56.367 -3.172 13.970 1.00 50.12 480 LEU A N 1
ATOM 3963 C CA . LEU A 1 480 ? -57.107 -2.473 15.027 1.00 50.12 480 LEU A CA 1
ATOM 3964 C C . LEU A 1 480 ? -58.106 -3.400 15.734 1.00 50.12 480 LEU A C 1
ATOM 3966 O O . LEU A 1 480 ? -58.199 -3.373 16.959 1.00 50.12 480 LEU A O 1
ATOM 3970 N N . GLN A 1 481 ? -58.789 -4.285 14.999 1.00 46.91 481 GLN A N 1
ATOM 3971 C CA . GLN A 1 481 ? -59.660 -5.307 15.593 1.00 46.91 481 GLN A CA 1
ATOM 3972 C C . GLN A 1 481 ? -58.883 -6.286 16.488 1.00 46.91 481 GLN A C 1
ATOM 3974 O O . GLN A 1 481 ? -59.359 -6.667 17.556 1.00 46.91 481 GLN A O 1
ATOM 3979 N N . ARG A 1 482 ? -57.663 -6.673 16.088 1.00 47.84 482 ARG A N 1
ATOM 3980 C CA . ARG A 1 482 ? -56.806 -7.569 16.881 1.00 47.84 482 ARG A CA 1
ATOM 3981 C C . ARG A 1 482 ? -56.194 -6.885 18.099 1.00 47.84 482 ARG A C 1
ATOM 3983 O O . ARG A 1 482 ? -56.126 -7.517 19.148 1.00 47.84 482 ARG A O 1
ATOM 3990 N N . GLN A 1 483 ? -55.817 -5.611 18.002 1.00 46.88 483 GLN A N 1
ATOM 3991 C CA . GLN A 1 483 ? -55.389 -4.828 19.165 1.00 46.88 483 GLN A CA 1
ATOM 3992 C C . GLN A 1 483 ? -56.523 -4.670 20.182 1.00 46.88 483 GLN A C 1
ATOM 3994 O O . GLN A 1 483 ? -56.285 -4.833 21.376 1.00 46.88 483 GLN A O 1
ATOM 3999 N N . ASN A 1 484 ? -57.762 -4.461 19.725 1.00 44.38 484 ASN A N 1
ATOM 4000 C CA . ASN A 1 484 ? -58.920 -4.387 20.618 1.00 44.38 484 ASN A CA 1
ATOM 4001 C C . ASN A 1 484 ? -59.212 -5.724 21.321 1.00 44.38 484 ASN A C 1
ATOM 4003 O O . ASN A 1 484 ? -59.534 -5.735 22.505 1.00 44.38 484 ASN A O 1
ATOM 4007 N N . ASN A 1 485 ? -59.035 -6.858 20.633 1.00 44.53 485 ASN A N 1
ATOM 4008 C CA . ASN A 1 485 ? -59.178 -8.182 21.250 1.00 44.53 485 ASN A CA 1
ATOM 4009 C C . ASN A 1 485 ? -58.068 -8.487 22.268 1.00 44.53 485 ASN A C 1
ATOM 4011 O O . ASN A 1 485 ? -58.340 -9.098 23.297 1.00 44.53 485 ASN A O 1
ATOM 4015 N N . ILE A 1 486 ? -56.833 -8.045 22.012 1.00 45.50 486 ILE A N 1
ATOM 4016 C CA . ILE A 1 486 ? -55.713 -8.190 22.956 1.00 45.50 486 ILE A CA 1
ATOM 4017 C C . ILE A 1 486 ? -55.927 -7.303 24.190 1.00 45.50 486 ILE A C 1
ATOM 4019 O O . ILE A 1 486 ? -55.702 -7.758 25.306 1.00 45.50 486 ILE A O 1
ATOM 4023 N N . LEU A 1 487 ? -56.430 -6.077 24.012 1.00 43.34 487 LEU A N 1
ATOM 4024 C CA . LEU A 1 487 ? -56.797 -5.191 25.121 1.00 43.34 487 LEU A CA 1
ATOM 4025 C C . LEU A 1 487 ? -57.956 -5.759 25.957 1.00 43.34 487 LEU A C 1
ATOM 4027 O O . LEU A 1 487 ? -57.922 -5.662 27.180 1.00 43.34 487 LEU A O 1
ATOM 4031 N N . HIS A 1 488 ? -58.937 -6.415 25.330 1.00 42.06 488 HIS A N 1
ATOM 4032 C CA . HIS A 1 488 ? -60.013 -7.110 26.045 1.00 42.06 488 HIS A CA 1
ATOM 4033 C C . HIS A 1 488 ? -59.521 -8.329 26.842 1.00 42.06 488 HIS A C 1
ATOM 4035 O O . HIS A 1 488 ? -59.987 -8.536 27.958 1.00 42.06 488 HIS A O 1
ATOM 4041 N N . LEU A 1 489 ? -58.559 -9.091 26.309 1.00 43.38 489 LEU A N 1
ATOM 4042 C CA . LEU A 1 489 ? -57.896 -10.213 26.997 1.00 43.38 489 LEU A CA 1
ATOM 4043 C C . LEU A 1 489 ? -56.987 -9.776 28.158 1.00 43.38 489 LEU A C 1
ATOM 4045 O O . LEU A 1 489 ? -56.645 -10.600 28.995 1.00 43.38 489 LEU A O 1
ATOM 4049 N N . MET A 1 490 ? -56.570 -8.508 28.195 1.00 39.34 490 MET A N 1
ATOM 4050 C CA . MET A 1 490 ? -55.815 -7.917 29.308 1.00 39.34 490 MET A CA 1
ATOM 4051 C C . MET A 1 490 ? -56.720 -7.307 30.391 1.00 39.34 490 MET A C 1
ATOM 4053 O O . MET A 1 490 ? -56.244 -7.037 31.491 1.00 39.34 490 MET A O 1
ATOM 4057 N N . ALA A 1 491 ? -57.995 -7.047 30.073 1.00 39.69 491 ALA A N 1
ATOM 4058 C CA . ALA A 1 491 ? -58.985 -6.485 30.994 1.00 39.69 491 ALA A CA 1
ATOM 4059 C C . ALA A 1 491 ? -59.821 -7.555 31.729 1.00 39.69 491 ALA A C 1
ATOM 4061 O O . ALA A 1 491 ? -60.467 -7.227 32.725 1.00 39.69 491 ALA A O 1
ATOM 4062 N N . SER A 1 492 ? -59.821 -8.801 31.239 1.00 36.53 492 SER A N 1
ATOM 4063 C CA . SER A 1 492 ? -60.322 -10.005 31.927 1.00 36.53 492 SER A CA 1
ATOM 4064 C C . SER A 1 492 ? -59.205 -10.694 32.694 1.00 36.53 492 SER A C 1
ATOM 4066 O O . SER A 1 492 ? -59.465 -11.149 33.827 1.00 36.53 492 SER A O 1
#

Organism: Iris pallida (NCBI:txid29817)

Solvent-accessible surface area (backbone atoms only — not comparable to full-atom values): 27813 Å² total; per-residue (Å²): 88,68,62,58,58,56,64,35,69,72,49,43,52,50,53,49,53,52,47,54,43,49,52,50,32,72,73,32,68,69,52,37,52,42,43,24,62,56,48,75,67,52,81,78,49,73,60,50,98,87,42,65,69,33,48,47,45,23,48,45,42,49,58,77,39,44,69,32,55,49,47,37,73,68,32,69,71,41,54,61,52,55,71,72,47,54,73,73,57,42,55,53,48,51,54,41,51,51,52,66,70,30,66,64,56,53,49,52,43,52,55,51,41,58,48,46,49,40,54,49,45,43,48,49,49,44,62,38,94,58,87,40,42,23,29,49,58,47,59,41,49,52,52,24,49,52,53,27,63,70,71,41,86,74,35,60,74,54,45,56,49,46,51,53,37,34,69,74,68,70,52,49,44,62,32,31,27,17,29,60,71,31,52,52,58,59,67,40,97,80,59,69,89,47,66,67,37,54,51,16,32,53,54,40,48,64,71,78,44,86,54,65,68,59,46,54,50,26,53,55,30,48,49,31,55,71,69,39,39,72,46,53,44,31,71,71,42,60,75,32,35,86,76,62,46,52,62,47,42,32,74,72,57,24,45,82,75,25,52,61,37,30,55,48,40,36,62,51,38,70,38,78,76,49,68,55,72,58,50,54,57,49,55,65,44,43,78,63,57,36,95,91,55,72,84,75,51,70,76,56,48,54,50,50,52,54,51,52,52,52,49,52,54,48,51,49,54,58,66,50,71,80,50,82,75,85,70,88,51,64,66,58,57,73,64,46,89,65,79,48,64,66,67,76,63,63,66,86,70,62,97,78,73,77,83,83,57,66,83,67,54,82,76,57,95,66,64,77,72,58,59,67,63,61,74,78,55,63,70,71,58,56,55,53,50,50,52,52,49,55,50,52,49,53,50,52,53,50,50,49,54,51,53,52,50,48,50,50,51,49,51,53,50,52,53,50,50,52,53,46,54,56,50,52,75,73,57,87,77,67,82,68,54,63,59,55,50,52,53,54,53,51,54,52,50,49,53,54,51,49,53,50,50,54,49,50,52,55,52,59,74,73,64,90,60,79,82,52,54,64,59,49,51,54,51,52,52,55,50,52,54,49,52,52,52,53,53,51,67,71,75,106

Radius of gyration: 32.1 Å; Cα contacts (8 Å, |Δi|>4): 309; chains: 1; bounding box: 86×40×89 Å

Foldseek 3Di:
DLVVLCPDPLNVVLLVLLVLLLCLQVVDPLSVVLLCVLVVNDDAQRADPPDSVSSLSNLVRVLVCLVSNLVSCVDPSNVVVLVVDDPVSVVSVVSNNCCSPDPVSSLSSVLSNQLVQLVVLLVCLQLDPAQSWLQVNVVSLVVSLVSLPVSPPSSPVCVVVSCCCCVPPQPALLSLLLNLLQLLNLVDPPDDPDPSSVVSNLVCLVVVPDDPVLSVLLVVLSVCCSVCHDLSVDPVNVVCRQPDDLVCCCPPGCVPPRVSNSVVNCVSRNDRSDPVSVVVLVVLCCVVDDPVDDPDDPVRVVVVSVVVVVVVVVVVVVVCVPDDRPRDDSVCSVPDPCNCPVVVVPPPDPPPPPDDVVVVVVPDPDDPVVVVVLVPDDPVVVVVVVVVVVVVVVVVVVVVVVVVVVVVVVVVVVVVVVVVVVVVVVDPDDPVVVVVVVVVVVVVVVVVVVVVVVVVVVVVVVDDDDVCVVVVVVVVVVVVVVVVVVVVVVVD

Mean predicted aligned error: 17.52 Å

Secondary structure (DSSP, 8-state):
-HHHHHTSHHHHHHHHHHHHHHHHHHH-HHHHHHHHHHTTS--PPPPPTT-HHHHHHHHHHHHHTHHHHHHHHTSHHHHHHHHHS-HHHHHHHHHHHHHHH-HHHHHHHHHHHHHHHHHHHHHHHHT-SS---TTHHHHHHHHHHHHHHTT-TTHHHHHHHHHHHIIIII--HHHHHHHHT-HHHHTSTT----HHHHHHHHHHHHHH---HHHHHHHHHHHHHHHTT-GGGGSHHHHHHTTT--HHHIIIIISTTTSHHHHHHHHHHHTS-S-SHHHHHHHHHHHTTSBTTB----HHHHHHHHHHHHHHHHHHHHHHTTSS------HHHHHH-S-TTHHHHH-----TTSSSS-HHHHTT----HHHHHHHTSS-HHHHHHHHHHHHHHHHHHHHHHHHHHHHHHHHHHHHHHHHHHHHHHTT----THHHHHHHHHHHHHHHHHHHHHHHHHHHHHHH---GGGHHHHHHHHHHHHHHHHHHHHHHH-